Protein AF-0000000079845625 (afdb_homodimer)

Solvent-accessible surface area (backbone atoms only — not comparable to full-atom values): 25061 Å² total; per-residue (Å²): 112,76,66,59,58,59,52,52,63,47,43,61,58,41,51,55,40,49,53,39,47,51,50,40,50,53,52,51,51,51,49,52,54,51,57,70,49,39,64,62,51,47,54,53,37,50,49,50,30,50,49,31,50,48,50,39,52,51,47,53,50,50,47,51,52,47,54,59,64,43,46,76,79,31,69,88,36,67,67,53,45,52,48,52,53,51,44,55,52,47,53,53,51,40,55,55,35,50,54,46,25,33,52,33,21,18,53,39,20,21,51,53,38,48,56,60,50,45,58,56,50,51,54,43,51,51,39,47,53,51,51,50,52,51,36,53,52,50,50,51,52,39,52,52,51,52,51,52,51,55,53,52,54,55,52,51,61,53,51,62,62,53,59,64,54,61,70,65,60,64,73,72,76,77,78,83,73,84,78,84,86,83,83,79,83,80,79,82,84,79,84,84,77,76,85,78,79,80,78,81,79,81,78,79,87,79,74,86,65,88,67,86,73,78,75,76,81,125,113,76,66,58,57,58,52,52,63,46,43,61,56,40,51,55,39,48,52,40,48,51,50,41,50,51,51,52,51,51,50,53,54,51,57,69,48,39,63,62,52,47,55,52,37,50,50,50,29,50,50,32,49,47,51,40,51,51,46,52,50,51,47,52,52,47,52,60,64,44,46,76,78,30,69,89,36,66,70,54,45,52,49,52,52,50,45,55,51,46,53,53,51,41,54,54,34,48,54,47,25,33,52,34,21,18,53,39,19,20,50,52,35,46,55,62,48,45,57,56,49,49,54,44,52,51,42,47,52,51,51,49,52,52,36,53,51,52,50,52,52,38,52,52,50,52,50,52,52,55,53,52,55,54,53,52,59,54,50,58,60,52,58,60,55,60,69,63,57,64,70,70,75,71,79,80,72,86,80,85,87,82,83,77,85,81,78,82,83,79,83,82,76,73,82,77,78,80,77,79,80,81,78,76,85,76,75,85,65,86,67,85,71,78,74,78,82,125

pLDDT: mean 70.33, std 28.91, range [18.73, 98.56]

Secondary structure (DSSP, 8-state):
-HHHHHHHHHHHHHHHHHHHHHHHHHHHHHHHHHHHHHHHHHHHHHHHHHHHHHHHHHHHHHHHHHHHHHGGGGTT-HHHHHHHHHHHHHHHHHHHHHHHHHHHHHHHHHHHHHHHHHHHHHHHHHHHHHHHHHHHHHHHHHHHHHHHHHHHHHHHHHHHHHHHHHTTTSS-----------------------------------------------/-HHHHHHHHHHHHHHHHHHHHHHHHHHHHHHHHHHHHHHHHHHHHHHHHHHHHHHHHHHHHHHHHHHHHHGGGGTT-HHHHHHHHHHHHHHHHHHHHHHHHHHHHHHHHHHHHHHHHHHHHHHHHHHHHHHHHHHHHHHHHHHHHHHHHHHHHHHHHHHHHHHHHHHHTSS-----------------------------------------------

Foldseek 3Di:
DVVVVVVVVVVVLVVVLVVLVVLLVVLVVVVVVCVVCVVVVVVVVVVVVVVVLVVLVVVLVVVVVVLVVCCVVCVPPPVVNVVSVVVNVVSVVVNVVVVVVVVVVVVVVVVVVCVVVVVSVVSVVVSVVSVVVVVVVVVVVVVVVVVVVVVVVVVVVVVVVVVVPPPPPPDPPDPPDPDDDPPPDDPDDDDPDDPPPPPDDPPDDDDPPPPPPPPPDD/DVVVVVVVVVVVLVVVLVVLVVLLVVLVVVVVVCVVCVVVVVVVVVVVVVVVLVVLVVVLVVVVVVLVVCCVVCVPPPVVNVVSVVVNVVSVVVNVVVVVVVVVVVVVVVVVVCVVVVVSVVSVVVSVVSVVVVVVVVVVVVVVVVVVVVVVVVVVVVVVVVVVVVVPPPPPPPPPDPDDDPPPDDPDDDDDDDPPPPPPDPPPDDPPPPPPPPPPPD

Structure (mmCIF, N/CA/C/O backbone):
data_AF-0000000079845625-model_v1
#
loop_
_entity.id
_entity.type
_entity.pdbx_description
1 polymer 'Lymphoid restricted membrane protein'
#
loop_
_atom_site.group_PDB
_atom_site.id
_atom_site.type_symbol
_atom_site.label_atom_id
_atom_site.label_alt_id
_atom_site.label_comp_id
_atom_site.label_asym_id
_atom_site.label_entity_id
_atom_site.label_seq_id
_atom_site.pdbx_PDB_ins_code
_atom_site.Cartn_x
_atom_site.Cartn_y
_atom_site.Cartn_z
_atom_site.occupancy
_atom_site.B_iso_or_equiv
_atom_site.auth_seq_id
_atom_site.auth_comp_id
_atom_site.auth_asym_id
_atom_site.auth_atom_id
_atom_site.pdbx_PDB_model_num
ATOM 1 N N . SER A 1 1 ? -20.859 45.875 17.312 1 26.27 1 SER A N 1
ATOM 2 C CA . SER A 1 1 ? -19.422 46.156 17.266 1 26.27 1 SER A CA 1
ATOM 3 C C . SER A 1 1 ? -18.688 45.156 16.406 1 26.27 1 SER A C 1
ATOM 5 O O . SER A 1 1 ? -19.156 44 16.25 1 26.27 1 SER A O 1
ATOM 7 N N . LEU A 1 2 ? -17.75 45.562 15.516 1 35.16 2 LEU A N 1
ATOM 8 C CA . LEU A 1 2 ? -16.875 44.844 14.602 1 35.16 2 LEU A CA 1
ATOM 9 C C . LEU A 1 2 ? -16.297 43.594 15.266 1 35.16 2 LEU A C 1
ATOM 11 O O . LEU A 1 2 ? -16.078 42.562 14.594 1 35.16 2 LEU A O 1
ATOM 15 N N . ALA A 1 3 ? -16.125 43.688 16.562 1 42.28 3 ALA A N 1
ATOM 16 C CA . ALA A 1 3 ? -15.516 42.562 17.297 1 42.28 3 ALA A CA 1
ATOM 17 C C . ALA A 1 3 ? -16.438 41.344 17.312 1 42.28 3 ALA A C 1
ATOM 19 O O . ALA A 1 3 ? -15.977 40.219 17.234 1 42.28 3 ALA A O 1
ATOM 20 N N . ALA A 1 4 ? -17.719 41.594 17.391 1 44.31 4 ALA A N 1
ATOM 21 C CA . ALA A 1 4 ? -18.656 40.469 17.484 1 44.31 4 ALA A CA 1
ATOM 22 C C . ALA A 1 4 ? -18.703 39.688 16.172 1 44.31 4 ALA A C 1
ATOM 24 O O . ALA A 1 4 ? -18.828 38.469 16.188 1 44.31 4 ALA A O 1
ATOM 25 N N . THR A 1 5 ? -18.656 40.406 15.117 1 42.5 5 THR A N 1
ATOM 26 C CA . THR A 1 5 ? -18.766 39.75 13.82 1 42.5 5 THR A CA 1
ATOM 27 C C . THR A 1 5 ? -17.516 38.906 13.539 1 42.5 5 THR A C 1
ATOM 29 O O . THR A 1 5 ? -17.594 37.875 12.898 1 42.5 5 THR A O 1
ATOM 32 N N . LEU A 1 6 ? -16.375 39.406 13.984 1 40.56 6 LEU A N 1
ATOM 33 C CA . LEU A 1 6 ? -15.141 38.625 13.812 1 40.56 6 LEU A CA 1
ATOM 34 C C . LEU A 1 6 ? -15.172 37.344 14.641 1 40.56 6 LEU A C 1
ATOM 36 O O . LEU A 1 6 ? -14.531 36.344 14.281 1 40.56 6 LEU A O 1
ATOM 40 N N . ASN A 1 7 ? -15.953 37.375 15.742 1 43.5 7 ASN A N 1
ATOM 41 C CA . ASN A 1 7 ? -16.031 36.188 16.578 1 43.5 7 ASN A CA 1
ATOM 42 C C . ASN A 1 7 ? -16.859 35.094 15.93 1 43.5 7 ASN A C 1
ATOM 44 O O . ASN A 1 7 ? -16.562 33.906 16.094 1 43.5 7 ASN A O 1
ATOM 48 N N . LEU A 1 8 ? -17.922 35.531 15.258 1 43.38 8 LEU A N 1
ATOM 49 C CA . LEU A 1 8 ? -18.828 34.531 14.695 1 43.38 8 LEU A CA 1
ATOM 50 C C . LEU A 1 8 ? -18.188 33.781 13.531 1 43.38 8 LEU A C 1
ATOM 52 O O . LEU A 1 8 ? -18.359 32.562 13.391 1 43.38 8 LEU A O 1
ATOM 56 N N . HIS A 1 9 ? -17.656 34.469 12.625 1 43.22 9 HIS A N 1
ATOM 57 C CA . HIS A 1 9 ? -17.047 33.812 11.477 1 43.22 9 HIS A CA 1
ATOM 58 C C . HIS A 1 9 ? -15.945 32.844 11.906 1 43.22 9 HIS A C 1
ATOM 60 O O . HIS A 1 9 ? -15.68 31.859 11.227 1 43.22 9 HIS A O 1
ATOM 66 N N . ASN A 1 10 ? -15.414 33.156 13.031 1 44.25 10 ASN A N 1
ATOM 67 C CA . ASN A 1 10 ? -14.359 32.312 13.555 1 44.25 10 ASN A CA 1
ATOM 68 C C . ASN A 1 10 ? -14.922 30.984 14.078 1 44.25 10 ASN A C 1
ATOM 70 O O . ASN A 1 10 ? -14.234 29.953 14.055 1 44.25 10 ASN A O 1
ATOM 74 N N . SER A 1 11 ? -16.125 31.078 14.438 1 45.88 11 SER A N 1
ATOM 75 C CA . SER A 1 11 ? -16.672 29.875 15.078 1 45.88 11 SER A CA 1
ATOM 76 C C . SER A 1 11 ? -16.891 28.766 14.062 1 45.88 11 SER A C 1
ATOM 78 O O . SER A 1 11 ? -16.656 27.594 14.352 1 45.88 11 SER A O 1
ATOM 80 N N . HIS A 1 12 ? -17.609 29.062 13.008 1 46.12 12 HIS A N 1
ATOM 81 C CA . HIS A 1 12 ? -17.906 28.031 12.031 1 46.12 12 HIS A CA 1
ATOM 82 C C . HIS A 1 12 ? -16.625 27.422 11.461 1 46.12 12 HIS A C 1
ATOM 84 O O . HIS A 1 12 ? -16.562 26.203 11.234 1 46.12 12 HIS A O 1
ATOM 90 N N . SER A 1 13 ? -15.734 28.266 11.219 1 49.06 13 SER A N 1
ATOM 91 C CA . SER A 1 13 ? -14.445 27.797 10.727 1 49.06 13 SER A CA 1
ATOM 92 C C . SER A 1 13 ? -13.711 26.984 11.781 1 49.06 13 SER A C 1
ATOM 94 O O . SER A 1 13 ? -13.039 26 11.461 1 49.06 13 SER A O 1
ATOM 96 N N . LEU A 1 14 ? -14.047 27.297 12.992 1 51.06 14 LEU A N 1
ATOM 97 C CA . LEU A 1 14 ? -13.414 26.578 14.102 1 51.06 14 LEU A CA 1
ATOM 98 C C . LEU A 1 14 ? -14.039 25.203 14.297 1 51.06 14 LEU A C 1
ATOM 100 O O . LEU A 1 14 ? -13.344 24.234 14.609 1 51.06 14 LEU A O 1
ATOM 104 N N . LEU A 1 15 ? -15.391 25.172 14.25 1 50.12 15 LEU A N 1
ATOM 105 C CA . LEU A 1 15 ? -16.062 23.891 14.359 1 50.12 15 LEU A CA 1
ATOM 106 C C . LEU A 1 15 ? -15.602 22.938 13.258 1 50.12 15 LEU A C 1
ATOM 108 O O . LEU A 1 15 ? -15.352 21.75 13.516 1 50.12 15 LEU A O 1
ATOM 112 N N . SER A 1 16 ? -15.555 23.562 12.125 1 58.59 16 SER A N 1
ATOM 113 C CA . SER A 1 16 ? -15.055 22.766 11.008 1 58.59 16 SER A CA 1
ATOM 114 C C . SER A 1 16 ? -13.602 22.359 11.227 1 58.59 16 SER A C 1
ATOM 116 O O . SER A 1 16 ? -13.227 21.203 10.953 1 58.59 16 SER A O 1
ATOM 118 N N . LEU A 1 17 ? -13.055 23.203 11.977 1 62.28 17 LEU A N 1
ATOM 119 C CA . LEU A 1 17 ? -11.648 22.922 12.273 1 62.28 17 LEU A CA 1
ATOM 120 C C . LEU A 1 17 ? -11.531 21.859 13.367 1 62.28 17 LEU A C 1
ATOM 122 O O . LEU A 1 17 ? -10.664 20.984 13.297 1 62.28 17 LEU A O 1
ATOM 126 N N . SER A 1 18 ? -12.461 22.016 14.359 1 66.38 18 SER A N 1
ATOM 127 C CA . SER A 1 18 ? -12.414 21.031 15.438 1 66.38 18 SER A CA 1
ATOM 128 C C . SER A 1 18 ? -12.719 19.625 14.914 1 66.38 18 SER A C 1
ATOM 130 O O . SER A 1 18 ? -12.086 18.656 15.336 1 66.38 18 SER A O 1
ATOM 132 N N . CYS A 1 19 ? -13.641 19.656 14.016 1 67.56 19 CYS A N 1
ATOM 133 C CA . CYS A 1 19 ? -13.969 18.359 13.438 1 67.56 19 CYS A CA 1
ATOM 134 C C . CYS A 1 19 ? -12.805 17.812 12.625 1 67.56 19 CYS A C 1
ATOM 136 O O . CYS A 1 19 ? -12.5 16.609 12.703 1 67.56 19 CYS A O 1
ATOM 138 N N . PHE A 1 20 ? -12.133 18.656 11.953 1 74.88 20 PHE A N 1
ATOM 139 C CA . PHE A 1 20 ? -10.984 18.25 11.148 1 74.88 20 PHE A CA 1
ATOM 140 C C . PHE A 1 20 ? -9.828 17.828 12.047 1 74.88 20 PHE A C 1
ATOM 142 O O . PHE A 1 20 ? -9.133 16.859 11.758 1 74.88 20 PHE A O 1
ATOM 149 N N . GLN A 1 21 ? -9.844 18.562 13.172 1 80.75 21 GLN A N 1
ATOM 150 C CA . GLN A 1 21 ? -8.75 18.234 14.086 1 80.75 21 GLN A CA 1
ATOM 151 C C . GLN A 1 21 ? -8.961 16.875 14.719 1 80.75 21 GLN A C 1
ATOM 153 O O . GLN A 1 21 ? -8.008 16.094 14.859 1 80.75 21 GLN A O 1
ATOM 158 N N . ALA A 1 22 ? -10.172 16.656 15.07 1 83.44 22 ALA A N 1
ATOM 159 C CA . ALA A 1 22 ? -10.469 15.352 15.648 1 83.44 22 ALA A CA 1
ATOM 160 C C . ALA A 1 22 ? -10.227 14.227 14.641 1 83.44 22 ALA A C 1
ATOM 162 O O . ALA A 1 22 ? -9.68 13.18 14.992 1 83.44 22 ALA A O 1
ATOM 163 N N . GLU A 1 23 ? -10.648 14.469 13.508 1 84.69 23 GLU A N 1
ATOM 164 C CA . GLU A 1 23 ? -10.453 13.477 12.453 1 84.69 23 GLU A CA 1
ATOM 165 C C . GLU A 1 23 ? -8.969 13.273 12.172 1 84.69 23 GLU A C 1
ATOM 167 O O . GLU A 1 23 ? -8.523 12.141 11.977 1 84.69 23 GLU A O 1
ATOM 172 N N . PHE A 1 24 ? -8.281 14.367 12.141 1 86.5 24 PHE A N 1
ATOM 173 C CA . PHE A 1 24 ? -6.844 14.25 11.938 1 86.5 24 PHE A CA 1
ATOM 174 C C . PHE A 1 24 ? -6.207 13.406 13.039 1 86.5 24 PHE A C 1
ATOM 176 O O . PHE A 1 24 ? -5.383 12.539 12.766 1 86.5 24 PHE A O 1
ATOM 183 N N . GLN A 1 25 ? -6.582 13.703 14.242 1 88.69 25 GLN A N 1
ATOM 184 C CA . GLN A 1 25 ? -6 12.977 15.367 1 88.69 25 GLN A CA 1
ATOM 185 C C . GLN A 1 25 ? -6.324 11.484 15.289 1 88.69 25 GLN A C 1
ATOM 187 O O . GLN A 1 25 ? -5.469 10.648 15.562 1 88.69 25 GLN A O 1
ATOM 192 N N . ARG A 1 26 ? -7.523 11.211 14.977 1 90 26 ARG A N 1
ATOM 193 C CA . ARG A 1 26 ? -7.922 9.82 14.812 1 90 26 ARG A CA 1
ATOM 194 C C . ARG A 1 26 ? -7.074 9.125 13.758 1 90 26 ARG A C 1
ATOM 196 O O . ARG A 1 26 ? -6.574 8.016 13.977 1 90 26 ARG A O 1
ATOM 203 N N . LEU A 1 27 ? -6.902 9.742 12.609 1 88.38 27 LEU A N 1
ATOM 204 C CA . LEU A 1 27 ? -6.121 9.188 11.508 1 88.38 27 LEU A CA 1
ATOM 205 C C . LEU A 1 27 ? -4.656 9.039 11.906 1 88.38 27 LEU A C 1
ATOM 207 O O . LEU A 1 27 ? -4.035 8.008 11.633 1 88.38 27 LEU A O 1
ATOM 211 N N . ALA A 1 28 ? -4.188 10.055 12.562 1 90.69 28 ALA A N 1
ATOM 212 C CA . ALA A 1 28 ? -2.791 10.039 12.984 1 90.69 28 ALA A CA 1
ATOM 213 C C . ALA A 1 28 ? -2.527 8.891 13.961 1 90.69 28 ALA A C 1
ATOM 215 O O . ALA A 1 28 ? -1.521 8.188 13.836 1 90.69 28 ALA A O 1
ATOM 216 N N . LEU A 1 29 ? -3.418 8.695 14.883 1 91.31 29 LEU A N 1
ATOM 217 C CA . LEU A 1 29 ? -3.291 7.605 15.836 1 91.31 29 LEU A CA 1
ATOM 218 C C . LEU A 1 29 ? -3.377 6.254 15.133 1 91.31 29 LEU A C 1
ATOM 220 O O . LEU A 1 29 ? -2.621 5.332 15.453 1 91.31 29 LEU A O 1
ATOM 224 N N . GLY A 1 30 ? -4.293 6.137 14.266 1 91.62 30 GLY A N 1
ATOM 225 C CA . GLY A 1 30 ? -4.395 4.922 13.477 1 91.62 30 GLY A CA 1
ATOM 226 C C . GLY A 1 30 ? -3.123 4.594 12.711 1 91.62 30 GLY A C 1
ATOM 227 O O . GLY A 1 30 ? -2.67 3.449 12.719 1 91.62 30 GLY A O 1
ATOM 228 N N . PHE A 1 31 ? -2.584 5.551 12.125 1 90.62 31 PHE A N 1
ATOM 229 C CA . PHE A 1 31 ? -1.35 5.359 11.375 1 90.62 31 PHE A CA 1
ATOM 230 C C . PHE A 1 31 ? -0.212 4.941 12.297 1 90.62 31 PHE A C 1
ATOM 232 O O . PHE A 1 31 ? 0.584 4.066 11.953 1 90.62 31 PHE A O 1
ATOM 239 N N . LYS A 1 32 ? -0.123 5.547 13.422 1 89.44 32 LYS A N 1
ATOM 240 C CA . LYS A 1 32 ? 0.934 5.215 14.367 1 89.44 32 LYS A CA 1
ATOM 241 C C . LYS A 1 32 ? 0.805 3.775 14.859 1 89.44 32 LYS A C 1
ATOM 243 O O . LYS A 1 32 ? 1.807 3.07 15 1 89.44 32 LYS A O 1
ATOM 248 N N . CYS A 1 33 ? -0.37 3.414 15.078 1 89.38 33 CYS A N 1
ATOM 249 C CA . CYS A 1 33 ? -0.617 2.039 15.492 1 89.38 33 CYS A CA 1
ATOM 250 C C . CYS A 1 33 ? -0.223 1.056 14.398 1 89.38 33 CYS A C 1
ATOM 252 O O . CYS A 1 33 ? 0.427 0.045 14.672 1 89.38 33 CYS A O 1
ATOM 254 N N . ASP A 1 34 ? -0.579 1.385 13.211 1 91.25 34 ASP A N 1
ATOM 255 C CA . ASP A 1 34 ? -0.241 0.524 12.078 1 91.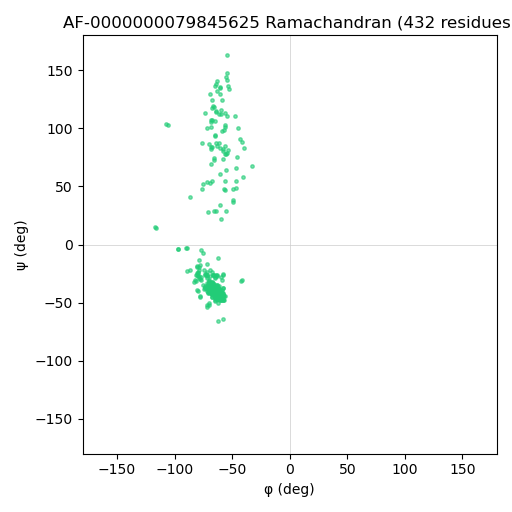25 34 ASP A CA 1
ATOM 256 C C . ASP A 1 34 ? 1.271 0.415 11.906 1 91.25 34 ASP A C 1
ATOM 258 O O . ASP A 1 34 ? 1.793 -0.666 11.617 1 91.25 34 ASP A O 1
ATOM 262 N N . MET A 1 35 ? 1.896 1.501 12.133 1 92.38 35 MET A N 1
ATOM 263 C CA . MET A 1 35 ? 3.348 1.521 11.969 1 92.38 35 MET A CA 1
ATOM 264 C C . MET A 1 35 ? 4.027 0.707 13.062 1 92.38 35 MET A C 1
ATOM 266 O O . MET A 1 35 ? 5.055 0.072 12.828 1 92.38 35 MET A O 1
ATOM 270 N N . PHE A 1 36 ? 3.475 0.683 14.148 1 92.06 36 PHE A N 1
ATOM 271 C CA . PHE A 1 36 ? 4.02 -0.061 15.273 1 92.06 36 PHE A CA 1
ATOM 272 C C . PHE A 1 36 ? 4.035 -1.557 14.984 1 92.06 36 PHE A C 1
ATOM 274 O O . PHE A 1 36 ? 4.992 -2.252 15.336 1 92.06 36 PHE A O 1
ATOM 281 N N . THR A 1 37 ? 3.014 -2.053 14.398 1 95.19 37 THR A N 1
ATOM 282 C CA . THR A 1 37 ? 2.877 -3.48 14.133 1 95.19 37 THR A CA 1
ATOM 283 C C . THR A 1 37 ? 3.475 -3.838 12.773 1 95.19 37 THR A C 1
ATOM 285 O O . THR A 1 37 ? 3.562 -5.016 12.422 1 95.19 37 THR A O 1
ATOM 288 N N . LEU A 1 38 ? 3.947 -2.912 12.016 1 95.94 38 LEU A N 1
ATOM 289 C CA . LEU A 1 38 ? 4.293 -3.064 10.609 1 95.94 38 LEU A CA 1
ATOM 290 C C . LEU A 1 38 ? 5.406 -4.094 10.43 1 95.94 38 LEU A C 1
ATOM 292 O O . LEU A 1 38 ? 5.297 -4.988 9.586 1 95.94 38 LEU A O 1
ATOM 296 N N . GLU A 1 39 ? 6.383 -4.039 11.211 1 94.81 39 GLU A N 1
ATOM 297 C CA . GLU A 1 39 ? 7.535 -4.922 11.062 1 94.81 39 GLU A CA 1
ATOM 298 C C . GLU A 1 39 ? 7.145 -6.383 11.289 1 94.81 39 GLU A C 1
ATOM 300 O O . GLU A 1 39 ? 7.578 -7.266 10.539 1 94.81 39 GLU A O 1
ATOM 305 N N . LYS A 1 40 ? 6.422 -6.59 12.289 1 96.5 40 LYS A N 1
ATOM 306 C CA . LYS A 1 40 ? 5.957 -7.945 12.57 1 96.5 40 LYS A CA 1
ATOM 307 C C . LYS A 1 40 ? 5.078 -8.469 11.445 1 96.5 40 LYS A C 1
ATOM 309 O O . LYS A 1 40 ? 5.238 -9.609 11.008 1 96.5 40 LYS A O 1
ATOM 314 N N . ARG A 1 41 ? 4.133 -7.641 10.953 1 97.12 41 ARG A N 1
ATOM 315 C CA . ARG A 1 41 ? 3.27 -8.031 9.836 1 97.12 41 ARG A CA 1
ATOM 316 C C . ARG A 1 41 ? 4.09 -8.328 8.586 1 97.12 41 ARG A C 1
ATOM 318 O O . ARG A 1 41 ? 3.82 -9.305 7.883 1 97.12 41 ARG A O 1
ATOM 325 N N . LEU A 1 42 ? 5.047 -7.535 8.375 1 97.31 42 LEU A N 1
ATOM 326 C CA . LEU A 1 42 ? 5.898 -7.703 7.203 1 97.31 42 LEU A CA 1
ATOM 327 C C . LEU A 1 42 ? 6.637 -9.039 7.25 1 97.31 42 LEU A C 1
ATOM 329 O O . LEU A 1 42 ? 6.617 -9.797 6.277 1 97.31 42 LEU A O 1
ATOM 333 N N . ARG A 1 43 ? 7.23 -9.398 8.328 1 97.25 43 ARG A N 1
ATOM 334 C CA . ARG A 1 43 ? 7.957 -10.656 8.469 1 97.25 43 ARG A CA 1
ATOM 335 C C . ARG A 1 43 ? 7.027 -11.852 8.312 1 97.25 43 ARG A C 1
ATOM 337 O O . ARG A 1 43 ? 7.363 -12.82 7.629 1 97.25 43 ARG A O 1
ATOM 344 N N . LEU A 1 44 ? 5.902 -11.719 8.938 1 98.06 44 LEU A N 1
ATOM 345 C CA . LEU A 1 44 ? 4.934 -12.805 8.875 1 98.06 44 LEU A CA 1
ATOM 346 C C . LEU A 1 44 ? 4.445 -13.016 7.449 1 98.06 44 LEU A C 1
ATOM 348 O O . LEU A 1 44 ? 4.383 -14.148 6.973 1 98.06 44 LEU A O 1
ATOM 352 N N . GLU A 1 45 ? 4.129 -11.93 6.844 1 97.69 45 GLU A N 1
ATOM 353 C CA . GLU A 1 45 ? 3.584 -12.031 5.492 1 97.69 45 GLU A CA 1
ATOM 354 C C . GLU A 1 45 ? 4.66 -12.453 4.496 1 97.69 45 GLU A C 1
ATOM 356 O O . GLU A 1 45 ? 4.375 -13.172 3.533 1 97.69 45 GLU A O 1
ATOM 361 N N . GLU A 1 46 ? 5.855 -12 4.629 1 97.69 46 GLU A N 1
ATOM 362 C CA . GLU A 1 46 ? 6.969 -12.453 3.799 1 97.69 46 GLU A CA 1
ATOM 363 C C . GLU A 1 46 ? 7.172 -13.961 3.924 1 97.69 46 GLU A C 1
ATOM 365 O O . GLU A 1 46 ? 7.352 -14.656 2.922 1 97.69 46 GLU A O 1
ATOM 370 N N . ARG A 1 47 ? 7.168 -14.422 5.062 1 98.12 47 ARG A N 1
ATOM 371 C CA . ARG A 1 47 ? 7.305 -15.852 5.281 1 98.12 47 ARG A CA 1
ATOM 372 C C . ARG A 1 47 ? 6.145 -16.625 4.652 1 98.12 47 ARG A C 1
ATOM 374 O O . ARG A 1 47 ? 6.344 -17.688 4.059 1 98.12 47 ARG A O 1
ATOM 381 N N . SER A 1 48 ? 4.992 -16.047 4.852 1 98.19 48 SER A N 1
ATOM 382 C CA . SER A 1 48 ? 3.799 -16.688 4.305 1 98.19 48 SER A CA 1
ATOM 383 C C . SER A 1 48 ? 3.871 -16.781 2.785 1 98.19 48 SER A C 1
ATOM 385 O O . SER A 1 48 ? 3.549 -17.812 2.205 1 98.19 48 SER A O 1
ATOM 387 N N . ARG A 1 49 ? 4.234 -15.711 2.209 1 97.56 49 ARG A N 1
ATOM 388 C CA . ARG A 1 49 ? 4.383 -15.703 0.757 1 97.56 49 ARG A CA 1
ATOM 389 C C . ARG A 1 49 ? 5.477 -16.672 0.314 1 97.56 49 ARG A C 1
ATOM 391 O O . ARG A 1 49 ? 5.297 -17.422 -0.644 1 97.56 49 ARG A O 1
ATOM 398 N N . ASP A 1 50 ? 6.586 -16.703 0.958 1 97.62 50 ASP A N 1
ATOM 399 C CA . ASP A 1 50 ? 7.676 -17.625 0.634 1 97.62 50 ASP A CA 1
ATOM 400 C C . ASP A 1 50 ? 7.227 -19.078 0.736 1 97.62 50 ASP A C 1
ATOM 402 O O . ASP A 1 50 ? 7.555 -19.891 -0.123 1 97.62 50 ASP A O 1
ATOM 406 N N . LEU A 1 51 ? 6.488 -19.391 1.778 1 97.94 51 LEU A N 1
ATOM 407 C CA . LEU A 1 51 ? 5.973 -20.734 1.965 1 97.94 51 LEU A CA 1
ATOM 408 C C . LEU A 1 51 ? 5.023 -21.125 0.835 1 97.94 51 LEU A C 1
ATOM 410 O O . LEU A 1 51 ? 5.059 -22.25 0.341 1 97.94 51 LEU A O 1
ATOM 414 N N . ALA A 1 52 ? 4.215 -20.219 0.492 1 97.62 52 ALA A N 1
ATOM 415 C CA . ALA A 1 52 ? 3.299 -20.469 -0.615 1 97.62 52 ALA A CA 1
ATOM 416 C C . ALA A 1 52 ? 4.062 -20.75 -1.907 1 97.62 52 ALA A C 1
ATOM 418 O O . ALA A 1 52 ? 3.732 -21.672 -2.646 1 97.62 52 ALA A O 1
ATOM 419 N N . GLU A 1 53 ? 5.027 -19.938 -2.182 1 96.38 53 GLU A N 1
ATOM 420 C CA . GLU A 1 53 ? 5.848 -20.125 -3.373 1 96.38 53 GLU A CA 1
ATOM 421 C C . GLU A 1 53 ? 6.594 -21.469 -3.32 1 96.38 53 GLU A C 1
ATOM 423 O O . GLU A 1 53 ? 6.703 -22.156 -4.332 1 96.38 53 GLU A O 1
ATOM 428 N N . GLU A 1 54 ? 7.055 -21.781 -2.201 1 96.25 54 GLU A N 1
ATOM 429 C CA . GLU A 1 54 ? 7.758 -23.047 -2.029 1 96.25 54 GLU A CA 1
ATOM 430 C C . GLU A 1 54 ? 6.828 -24.234 -2.268 1 96.25 54 GLU A C 1
ATOM 432 O O . GLU A 1 54 ? 7.23 -25.234 -2.854 1 96.25 54 GLU A O 1
ATOM 437 N N . ASN A 1 55 ? 5.656 -24.141 -1.822 1 95.81 55 ASN A N 1
ATOM 438 C CA . ASN A 1 55 ? 4.672 -25.188 -2.043 1 95.81 55 ASN A CA 1
ATOM 439 C C . ASN A 1 55 ? 4.422 -25.422 -3.531 1 95.81 55 ASN A C 1
ATOM 441 O O . ASN A 1 55 ? 4.324 -26.562 -3.979 1 95.81 55 ASN A O 1
ATOM 445 N N . VAL A 1 56 ? 4.328 -24.359 -4.25 1 95.94 56 VAL A N 1
ATOM 446 C CA . VAL A 1 56 ? 4.125 -24.469 -5.691 1 95.94 56 VAL A CA 1
ATOM 447 C C . VAL A 1 56 ? 5.332 -25.156 -6.332 1 95.94 56 VAL A C 1
ATOM 449 O O . VAL A 1 56 ? 5.176 -26.062 -7.156 1 95.94 56 VAL A O 1
ATOM 452 N N . ARG A 1 57 ? 6.523 -24.812 -5.949 1 94.5 57 ARG A N 1
ATOM 453 C CA . ARG A 1 57 ? 7.746 -25.406 -6.488 1 94.5 57 ARG A CA 1
ATOM 454 C C . ARG A 1 57 ? 7.805 -26.906 -6.191 1 94.5 57 ARG A C 1
ATOM 456 O O . ARG A 1 57 ? 8.195 -27.688 -7.055 1 94.5 57 ARG A O 1
ATOM 463 N N . ARG A 1 58 ? 7.418 -27.234 -5.02 1 95.5 58 ARG A N 1
ATOM 464 C CA . ARG A 1 58 ? 7.398 -28.641 -4.629 1 95.5 58 ARG A CA 1
ATOM 465 C C . ARG A 1 58 ? 6.41 -29.422 -5.48 1 95.5 58 ARG A C 1
ATOM 467 O O . ARG A 1 58 ? 6.719 -30.531 -5.934 1 95.5 58 ARG A O 1
ATOM 474 N N . GLU A 1 59 ? 5.266 -28.797 -5.656 1 95.88 59 GLU A N 1
ATOM 475 C CA . GLU A 1 59 ? 4.254 -29.453 -6.469 1 95.88 59 GLU A CA 1
ATOM 476 C C . GLU A 1 59 ? 4.73 -29.625 -7.91 1 95.88 59 GLU A C 1
ATOM 478 O O . GLU A 1 59 ? 4.539 -30.688 -8.516 1 95.88 59 GLU A O 1
ATOM 483 N N . VAL A 1 60 ? 5.367 -28.672 -8.461 1 95.75 60 VAL A N 1
ATOM 484 C CA . VAL A 1 60 ? 5.883 -28.75 -9.82 1 95.75 60 VAL A CA 1
ATOM 485 C C . VAL A 1 60 ? 6.98 -29.812 -9.891 1 95.75 60 VAL A C 1
ATOM 487 O O . VAL A 1 60 ? 7.012 -30.625 -10.828 1 95.75 60 VAL A O 1
ATOM 490 N N . SER A 1 61 ? 7.852 -29.859 -8.922 1 96.12 61 SER A N 1
ATOM 491 C CA . SER A 1 61 ? 8.906 -30.875 -8.867 1 96.12 61 SER A CA 1
ATOM 492 C C . SER A 1 61 ? 8.328 -32.281 -8.789 1 96.12 61 SER A C 1
ATOM 494 O O . SER A 1 61 ? 8.844 -33.188 -9.422 1 96.12 61 SER A O 1
ATOM 496 N N . SER A 1 62 ? 7.312 -32.375 -8.023 1 97.12 62 SER A N 1
ATOM 497 C CA . SER A 1 62 ? 6.629 -33.656 -7.93 1 97.12 62 SER A CA 1
ATOM 498 C C . SER A 1 62 ? 6.074 -34.094 -9.289 1 97.12 62 SER A C 1
ATOM 500 O O . SER A 1 62 ? 6.199 -35.281 -9.672 1 97.12 62 SER A O 1
ATOM 502 N N . CYS A 1 63 ? 5.457 -33.188 -10 1 97.38 63 CYS A N 1
ATOM 503 C CA . CYS A 1 63 ? 4.949 -33.5 -11.328 1 97.38 63 CYS A CA 1
ATOM 504 C C . CYS A 1 63 ? 6.074 -33.938 -12.258 1 97.38 63 CYS A C 1
ATOM 506 O O . CYS A 1 63 ? 5.922 -34.906 -13.016 1 97.38 63 CYS A O 1
ATOM 508 N N . GLN A 1 64 ? 7.207 -33.25 -12.172 1 96.88 64 GLN A N 1
ATOM 509 C CA . GLN A 1 64 ? 8.359 -33.594 -12.992 1 96.88 64 GLN A CA 1
ATOM 510 C C . GLN A 1 64 ? 8.875 -35 -12.672 1 96.88 64 GLN A C 1
ATOM 512 O O . GLN A 1 64 ? 9.234 -35.75 -13.57 1 96.88 64 GLN A O 1
ATOM 517 N N . GLY A 1 65 ? 8.922 -35.312 -11.414 1 97.38 65 GLY A N 1
ATOM 518 C CA . GLY A 1 65 ? 9.328 -36.656 -11 1 97.38 65 GLY A CA 1
ATOM 519 C C . GLY A 1 65 ? 8.422 -37.75 -11.531 1 97.38 65 GLY A C 1
ATOM 520 O O . GLY A 1 65 ? 8.898 -38.781 -11.953 1 97.38 65 GLY A O 1
ATOM 521 N N . LEU A 1 66 ? 7.137 -37.531 -11.539 1 97.69 66 LEU A N 1
ATOM 522 C CA . LEU A 1 66 ? 6.176 -38.5 -12.062 1 97.69 66 LEU A CA 1
ATOM 523 C C . LEU A 1 66 ? 6.367 -38.688 -13.562 1 97.69 66 LEU A C 1
ATOM 525 O O . LEU A 1 66 ? 6.312 -39.812 -14.062 1 97.69 66 LEU A O 1
ATOM 529 N N . LEU A 1 67 ? 6.562 -37.625 -14.289 1 97 67 LEU A N 1
ATOM 530 C CA . LEU A 1 67 ? 6.793 -37.719 -15.727 1 97 67 LEU A CA 1
ATOM 531 C C . LEU A 1 67 ? 8.062 -38.5 -16.031 1 97 67 LEU A C 1
ATOM 533 O O . LEU A 1 67 ? 8.102 -39.281 -16.984 1 97 67 LEU A O 1
ATOM 537 N N . GLN A 1 68 ? 9.102 -38.281 -15.188 1 96.25 68 GLN A N 1
ATOM 538 C CA . GLN A 1 68 ? 10.344 -39.031 -15.336 1 96.25 68 GLN A CA 1
ATOM 539 C C . GLN A 1 68 ? 10.125 -40.531 -15.109 1 96.25 68 GLN A C 1
ATOM 541 O O . GLN A 1 68 ? 10.742 -41.375 -15.773 1 96.25 68 GLN A O 1
ATOM 546 N N . ALA A 1 69 ? 9.242 -40.844 -14.219 1 95.81 69 ALA A N 1
ATOM 547 C CA . ALA A 1 69 ? 8.914 -42.25 -13.93 1 95.81 69 ALA A CA 1
ATOM 548 C C . ALA A 1 69 ? 8.102 -42.875 -15.062 1 95.81 69 ALA A C 1
ATOM 550 O O . ALA A 1 69 ? 8.109 -44.094 -15.234 1 95.81 69 ALA A O 1
ATOM 551 N N . LEU A 1 70 ? 7.398 -42.031 -15.797 1 94.81 70 LEU A N 1
ATOM 552 C CA . LEU A 1 70 ? 6.539 -42.5 -16.875 1 94.81 70 LEU A CA 1
ATOM 553 C C . LEU A 1 70 ? 7.355 -42.781 -18.141 1 94.81 70 LEU A C 1
ATOM 555 O O . LEU A 1 70 ? 6.965 -43.594 -18.969 1 94.81 70 LEU A O 1
ATOM 559 N N . THR A 1 71 ? 8.5 -42.125 -18.266 1 93.94 71 THR A N 1
ATOM 560 C CA . THR A 1 71 ? 9.297 -42.156 -19.484 1 93.94 71 THR A CA 1
ATOM 561 C C . THR A 1 71 ? 9.727 -43.594 -19.828 1 93.94 71 THR A C 1
ATOM 563 O O . THR A 1 71 ? 9.516 -44.062 -20.938 1 93.94 71 THR A O 1
ATOM 566 N N . PRO A 1 72 ? 10.242 -44.406 -18.891 1 93.44 72 PRO A N 1
ATOM 567 C CA . PRO A 1 72 ? 10.672 -45.75 -19.234 1 93.44 72 PRO A CA 1
ATOM 568 C C . PRO A 1 72 ? 9.5 -46.688 -19.578 1 93.44 72 PRO A C 1
ATOM 570 O O . PRO A 1 72 ? 9.68 -47.656 -20.297 1 93.44 72 PRO A O 1
ATOM 573 N N . LEU A 1 73 ? 8.359 -46.375 -19.141 1 91.19 73 LEU A N 1
ATOM 574 C CA . LEU A 1 73 ? 7.188 -47.219 -19.391 1 91.19 73 LEU A CA 1
ATOM 575 C C . LEU A 1 73 ? 6.645 -46.969 -20.781 1 91.19 73 LEU A C 1
ATOM 577 O O . LEU A 1 73 ? 5.887 -47.812 -21.312 1 91.19 73 LEU A O 1
ATOM 581 N N . CYS A 1 74 ? 7.031 -45.844 -21.344 1 88.56 74 CYS A N 1
ATOM 582 C CA . CYS A 1 74 ? 6.477 -45.469 -22.641 1 88.56 74 CYS A CA 1
ATOM 583 C C . CYS A 1 74 ? 7.566 -45.406 -23.703 1 88.56 74 CYS A C 1
ATOM 585 O O . CYS A 1 74 ? 7.367 -44.812 -24.766 1 88.56 74 CYS A O 1
ATOM 587 N N . GLU A 1 75 ? 8.719 -45.938 -23.469 1 84.5 75 GLU A N 1
ATOM 588 C CA . GLU A 1 75 ? 9.906 -45.75 -24.312 1 84.5 75 GLU A CA 1
ATOM 589 C C . GLU A 1 75 ? 9.648 -46.25 -25.719 1 84.5 75 GLU A C 1
ATOM 591 O O . GLU A 1 75 ? 10.156 -45.688 -26.688 1 84.5 75 GLU A O 1
ATOM 596 N N . ASP A 1 76 ? 8.812 -47.188 -25.922 1 86.06 76 ASP A N 1
ATOM 597 C CA . ASP A 1 76 ? 8.617 -47.812 -27.234 1 86.06 76 ASP A CA 1
ATOM 598 C C . ASP A 1 76 ? 7.418 -47.188 -27.938 1 86.06 76 ASP A C 1
ATOM 600 O O . ASP A 1 76 ? 7.105 -47.531 -29.078 1 86.06 76 ASP A O 1
ATOM 604 N N . ASP A 1 77 ? 6.723 -46.312 -27.312 1 89.94 77 ASP A N 1
ATOM 605 C CA . ASP A 1 77 ? 5.562 -45.625 -27.875 1 89.94 77 ASP A CA 1
ATOM 606 C C . ASP A 1 77 ? 5.887 -44.188 -28.188 1 89.94 77 ASP A C 1
ATOM 608 O O . ASP A 1 77 ? 5.855 -43.312 -27.297 1 89.94 77 ASP A O 1
ATOM 612 N N . ASN A 1 78 ? 6.09 -43.906 -29.469 1 92.25 78 ASN A N 1
ATOM 613 C CA . ASN A 1 78 ? 6.52 -42.562 -29.906 1 92.25 78 ASN A CA 1
ATOM 614 C C . ASN A 1 78 ? 5.477 -41.5 -29.578 1 92.25 78 ASN A C 1
ATOM 616 O O . ASN A 1 78 ? 5.824 -40.375 -29.188 1 92.25 78 ASN A O 1
ATOM 620 N N . GLN A 1 79 ? 4.238 -41.875 -29.719 1 94.5 79 GLN A N 1
ATOM 621 C CA . GLN A 1 79 ? 3.17 -40.938 -29.438 1 94.5 79 GLN A CA 1
ATOM 622 C C . GLN A 1 79 ? 3.146 -40.562 -27.969 1 94.5 79 GLN A C 1
ATOM 624 O O . GLN A 1 79 ? 3.07 -39.375 -27.625 1 94.5 79 GLN A O 1
ATOM 629 N N . SER A 1 80 ? 3.266 -41.531 -27.141 1 94.25 80 SER A N 1
ATOM 630 C CA . SER A 1 80 ? 3.291 -41.281 -25.703 1 94.25 80 SER A CA 1
ATOM 631 C C . SER A 1 80 ? 4.5 -40.438 -25.297 1 94.25 80 SER A C 1
ATOM 633 O O . SER A 1 80 ? 4.387 -39.531 -24.469 1 94.25 80 SER A O 1
ATOM 635 N N . MET A 1 81 ? 5.594 -40.656 -25.906 1 94.5 81 MET A N 1
ATOM 636 C CA . MET A 1 81 ? 6.824 -39.906 -25.594 1 94.5 81 MET A CA 1
ATOM 637 C C . MET A 1 81 ? 6.711 -38.469 -26.016 1 94.5 81 MET A C 1
ATOM 639 O O . MET A 1 81 ? 7.203 -37.562 -25.312 1 94.5 81 MET A O 1
ATOM 643 N N . GLU A 1 82 ? 6.074 -38.219 -27.078 1 96.06 82 GLU A N 1
ATOM 644 C CA . GLU A 1 82 ? 5.863 -36.844 -27.516 1 96.06 82 GLU A CA 1
ATOM 645 C C . GLU A 1 82 ? 4.984 -36.062 -26.547 1 96.06 82 GLU A C 1
ATOM 647 O O . GLU A 1 82 ? 5.258 -34.906 -26.234 1 96.06 82 GLU A O 1
ATOM 652 N N . ILE A 1 83 ? 3.98 -36.719 -26.078 1 97.38 83 ILE A N 1
ATOM 653 C CA . ILE A 1 83 ? 3.072 -36.094 -25.109 1 97.38 83 ILE A CA 1
ATOM 654 C C . ILE A 1 83 ? 3.818 -35.781 -23.812 1 97.38 83 ILE A C 1
ATOM 656 O O . ILE A 1 83 ? 3.658 -34.719 -23.234 1 97.38 83 ILE A O 1
ATOM 660 N N . ILE A 1 84 ? 4.629 -36.719 -23.359 1 96.56 84 ILE A N 1
ATOM 661 C CA . ILE A 1 84 ? 5.383 -36.562 -22.125 1 96.56 84 ILE A CA 1
ATOM 662 C C . ILE A 1 84 ? 6.348 -35.375 -22.266 1 96.56 84 ILE A C 1
ATOM 664 O O . ILE A 1 84 ? 6.492 -34.594 -21.328 1 96.56 84 ILE A O 1
ATOM 668 N N . GLN A 1 85 ? 6.957 -35.25 -23.391 1 96.25 85 GLN A N 1
ATOM 669 C CA . GLN A 1 85 ? 7.867 -34.125 -23.641 1 96.25 85 GLN A CA 1
ATOM 670 C C . GLN A 1 85 ? 7.125 -32.812 -23.625 1 96.25 85 GLN A C 1
ATOM 672 O O . GLN A 1 85 ? 7.625 -31.812 -23.078 1 96.25 85 GLN A O 1
ATOM 677 N N . ARG A 1 86 ? 6 -32.75 -24.188 1 97.31 86 ARG A N 1
ATOM 678 C CA . ARG A 1 86 ? 5.184 -31.547 -24.188 1 97.31 86 ARG A CA 1
ATOM 679 C C . ARG A 1 86 ? 4.746 -31.188 -22.766 1 97.31 86 ARG A C 1
ATOM 681 O O . ARG A 1 86 ? 4.723 -30.016 -22.406 1 97.31 86 ARG A O 1
ATOM 688 N N . LEU A 1 87 ? 4.414 -32.219 -22.016 1 97.81 87 LEU A N 1
ATOM 689 C CA . LEU A 1 87 ? 4.043 -32 -20.62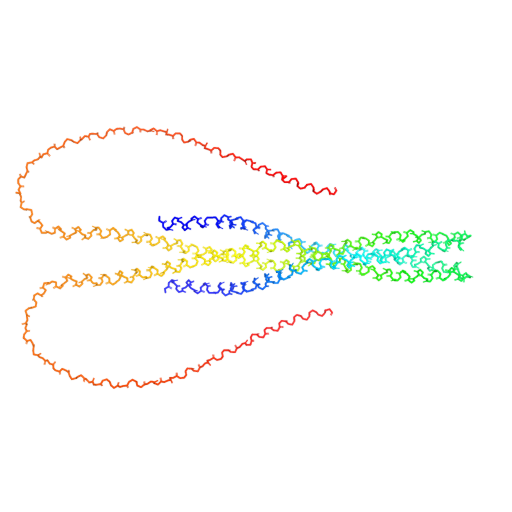5 1 97.81 87 LEU A CA 1
ATOM 690 C C . LEU A 1 87 ? 5.195 -31.375 -19.844 1 97.81 87 LEU A C 1
ATOM 692 O O . LEU A 1 87 ? 4.988 -30.469 -19.031 1 97.81 87 LEU A O 1
ATOM 696 N N . GLN A 1 88 ? 6.344 -31.891 -20.094 1 96.38 88 GLN A N 1
ATOM 697 C CA . GLN A 1 88 ? 7.527 -31.344 -19.438 1 96.38 88 GLN A CA 1
ATOM 698 C C . GLN A 1 88 ? 7.719 -29.875 -19.781 1 96.38 88 GLN A C 1
ATOM 700 O O . GLN A 1 88 ? 8 -29.047 -18.891 1 96.38 88 GLN A O 1
ATOM 705 N N . LYS A 1 89 ? 7.535 -29.562 -20.984 1 96.94 89 LYS A N 1
ATOM 706 C CA . LYS A 1 89 ? 7.652 -28.172 -21.422 1 96.94 89 LYS A CA 1
ATOM 707 C C . LYS A 1 89 ? 6.582 -27.297 -20.781 1 96.94 89 LYS A C 1
ATOM 709 O O . LYS A 1 89 ? 6.867 -26.188 -20.328 1 96.94 89 LYS A O 1
ATOM 714 N N . ASN A 1 90 ? 5.391 -27.797 -20.734 1 96.69 90 ASN A N 1
ATOM 715 C CA . ASN A 1 90 ? 4.289 -27.062 -20.125 1 96.69 90 ASN A CA 1
ATOM 716 C C . ASN A 1 90 ? 4.555 -26.781 -18.656 1 96.69 90 ASN A C 1
ATOM 718 O O . ASN A 1 90 ? 4.207 -25.703 -18.156 1 96.69 90 ASN A O 1
ATOM 722 N N . LEU A 1 91 ? 5.121 -27.703 -17.969 1 96.12 91 LEU A N 1
ATOM 723 C CA . LEU A 1 91 ? 5.434 -27.516 -16.562 1 96.12 91 LEU A CA 1
ATOM 724 C C . LEU A 1 91 ? 6.473 -26.406 -16.375 1 96.12 91 LEU A C 1
ATOM 726 O O . LEU A 1 91 ? 6.387 -25.625 -15.43 1 96.12 91 LEU A O 1
ATOM 730 N N . ASP A 1 92 ? 7.402 -26.297 -17.281 1 94.81 92 ASP A N 1
ATOM 731 C CA . ASP A 1 92 ? 8.383 -25.219 -17.234 1 94.81 92 ASP A CA 1
ATOM 732 C C . ASP A 1 92 ? 7.719 -23.859 -17.453 1 94.81 92 ASP A C 1
ATOM 734 O O . ASP A 1 92 ? 8.016 -22.906 -16.75 1 94.81 92 ASP A O 1
ATOM 738 N N . ILE A 1 93 ? 6.844 -23.797 -18.359 1 96.25 93 ILE A N 1
ATOM 739 C CA . ILE A 1 93 ? 6.117 -22.562 -18.641 1 96.25 93 ILE A CA 1
ATOM 740 C C . ILE A 1 93 ? 5.25 -22.172 -17.453 1 96.25 93 ILE A C 1
ATOM 742 O O . ILE A 1 93 ? 5.129 -20.984 -17.125 1 96.25 93 ILE A O 1
ATOM 746 N N . LEU A 1 94 ? 4.758 -23.188 -16.859 1 94.19 94 LEU A N 1
ATOM 747 C CA . LEU A 1 94 ? 3.893 -22.969 -15.703 1 94.19 94 LEU A CA 1
ATOM 748 C C . LEU A 1 94 ? 4.66 -22.297 -14.57 1 94.19 94 LEU A C 1
ATOM 750 O O . LEU A 1 94 ? 4.141 -21.406 -13.898 1 94.19 94 LEU A O 1
ATOM 754 N N . THR A 1 95 ? 5.895 -22.719 -14.367 1 93.19 95 THR A N 1
ATOM 755 C CA . THR A 1 95 ? 6.734 -22.125 -13.336 1 93.19 95 THR A CA 1
ATOM 756 C C . THR A 1 95 ? 6.965 -20.641 -13.625 1 93.19 95 THR A C 1
ATOM 758 O O . THR A 1 95 ? 6.848 -19.797 -12.727 1 93.19 95 THR A O 1
ATOM 761 N N . GLN A 1 96 ? 7.227 -20.312 -14.812 1 95.12 96 GLN A N 1
ATOM 762 C CA . GLN A 1 96 ? 7.441 -18.922 -15.203 1 95.12 96 GLN A CA 1
ATOM 763 C C . GLN A 1 96 ? 6.16 -18.109 -15.062 1 95.12 96 GLN A C 1
ATOM 765 O O . GLN A 1 96 ? 6.191 -16.969 -14.602 1 95.12 96 GLN A O 1
ATOM 770 N N . SER A 1 97 ? 5.121 -18.672 -15.477 1 95.81 97 SER A N 1
ATOM 771 C CA . SER A 1 97 ? 3.832 -18 -15.398 1 95.81 97 SER A CA 1
ATOM 772 C C . SER A 1 97 ? 3.434 -17.719 -13.953 1 95.81 97 SER A C 1
ATOM 774 O O . SER A 1 97 ? 2.867 -16.672 -13.648 1 95.81 97 SER A O 1
ATOM 776 N N . MET A 1 98 ? 3.771 -18.641 -13.086 1 95.06 98 MET A N 1
ATOM 777 C CA . MET A 1 98 ? 3.459 -18.469 -11.672 1 95.06 98 MET A CA 1
ATOM 778 C C . MET A 1 98 ? 4.266 -17.312 -11.086 1 95.06 98 MET A C 1
ATOM 780 O O . MET A 1 98 ? 3.756 -16.547 -10.266 1 95.06 98 MET A O 1
ATOM 784 N N . THR A 1 99 ? 5.484 -17.156 -11.461 1 95.81 99 THR A N 1
ATOM 785 C CA . THR A 1 99 ? 6.312 -16.047 -11.008 1 95.81 99 THR A CA 1
ATOM 786 C C . THR A 1 99 ? 5.723 -14.711 -11.477 1 95.81 99 THR A C 1
ATOM 788 O O . THR A 1 99 ? 5.746 -13.727 -10.734 1 95.81 99 THR A O 1
ATOM 791 N N . ARG A 1 100 ? 5.188 -14.758 -12.617 1 97.25 100 ARG A N 1
ATOM 792 C CA . ARG A 1 100 ? 4.551 -13.555 -13.141 1 97.25 100 ARG A CA 1
ATOM 793 C C . ARG A 1 100 ? 3.307 -13.195 -12.336 1 97.25 100 ARG A C 1
ATOM 795 O O . ARG A 1 100 ? 3.072 -12.031 -12.023 1 97.25 100 ARG A O 1
ATOM 802 N N . VAL A 1 101 ? 2.51 -14.211 -11.992 1 97.38 101 VAL A N 1
ATOM 803 C CA . VAL A 1 101 ? 1.324 -13.977 -11.18 1 97.38 101 VAL A CA 1
ATOM 804 C C . VAL A 1 101 ? 1.735 -13.375 -9.836 1 97.38 101 VAL A C 1
ATOM 806 O O . VAL A 1 101 ? 1.119 -12.422 -9.359 1 97.38 101 VAL A O 1
ATOM 809 N N . SER A 1 102 ? 2.787 -13.938 -9.242 1 97.69 102 SER A N 1
ATOM 810 C CA . SER A 1 102 ? 3.273 -13.43 -7.961 1 97.69 102 SER A CA 1
ATOM 811 C C . SER A 1 102 ? 3.674 -11.961 -8.062 1 97.69 102 SER A C 1
ATOM 813 O O . SER A 1 102 ? 3.256 -11.141 -7.242 1 97.69 102 SER A O 1
ATOM 815 N N . SER A 1 103 ? 4.355 -11.617 -9.039 1 97.81 103 SER A N 1
ATOM 816 C CA . SER A 1 103 ? 4.848 -10.258 -9.227 1 97.81 103 SER A CA 1
ATOM 817 C C . SER A 1 103 ? 3.703 -9.289 -9.484 1 97.81 103 SER A C 1
ATOM 819 O O . SER A 1 103 ? 3.633 -8.227 -8.867 1 97.81 103 SER A O 1
ATOM 821 N N . ARG A 1 104 ? 2.824 -9.695 -10.328 1 98.19 104 ARG A N 1
ATOM 822 C CA . ARG A 1 104 ? 1.71 -8.812 -10.672 1 98.19 104 ARG A CA 1
ATOM 823 C C . ARG A 1 104 ? 0.753 -8.664 -9.492 1 98.19 104 ARG A C 1
ATOM 825 O O . ARG A 1 104 ? 0.174 -7.594 -9.289 1 98.19 104 ARG A O 1
ATOM 832 N N . SER A 1 105 ? 0.563 -9.695 -8.727 1 98.56 105 SER A N 1
ATOM 833 C CA . SER A 1 105 ? -0.277 -9.625 -7.535 1 98.56 105 SER A CA 1
ATOM 834 C C . SER A 1 105 ? 0.326 -8.695 -6.488 1 98.56 105 SER A C 1
ATOM 836 O O . SER A 1 105 ? -0.394 -7.934 -5.84 1 98.56 105 SER A O 1
ATOM 838 N N . GLU A 1 106 ? 1.608 -8.797 -6.363 1 98.25 106 GLU A N 1
ATOM 839 C CA . GLU A 1 106 ? 2.289 -7.902 -5.438 1 98.25 106 GLU A CA 1
ATOM 840 C C . GLU A 1 106 ? 2.086 -6.441 -5.836 1 98.25 106 GLU A C 1
ATOM 842 O O . GLU A 1 106 ? 1.795 -5.594 -4.984 1 98.25 106 GLU A O 1
ATOM 847 N N . MET A 1 107 ? 2.186 -6.16 -7.066 1 98.19 107 MET A N 1
ATOM 848 C CA . MET A 1 107 ? 2.012 -4.801 -7.574 1 98.19 107 MET A CA 1
ATOM 849 C C . MET A 1 107 ? 0.579 -4.32 -7.367 1 98.19 107 MET A C 1
ATOM 851 O O . MET A 1 107 ? 0.354 -3.18 -6.965 1 98.19 107 MET A O 1
ATOM 855 N N . LEU A 1 108 ? -0.315 -5.172 -7.625 1 98.5 108 LEU A N 1
ATOM 856 C CA . LEU A 1 108 ? -1.717 -4.809 -7.441 1 98.5 108 LEU A CA 1
ATOM 857 C C . LEU A 1 108 ? -2.018 -4.535 -5.973 1 98.5 108 LEU A C 1
ATOM 859 O O . LEU A 1 108 ? -2.73 -3.582 -5.648 1 98.5 108 LEU A O 1
ATOM 863 N N . GLY A 1 109 ? -1.461 -5.383 -5.113 1 98.31 109 GLY A N 1
ATOM 864 C CA . GLY A 1 109 ? -1.623 -5.148 -3.689 1 98.31 109 GLY A CA 1
ATOM 865 C C . GLY A 1 109 ? -1.102 -3.793 -3.246 1 98.31 109 GLY A C 1
ATOM 866 O O . GLY A 1 109 ? -1.739 -3.109 -2.441 1 98.31 109 GLY A O 1
ATOM 867 N N . ALA A 1 110 ? 0.012 -3.465 -3.764 1 97.88 110 ALA A N 1
ATOM 868 C CA . ALA A 1 110 ? 0.604 -2.17 -3.441 1 97.88 110 ALA A CA 1
ATOM 869 C C . ALA A 1 110 ? -0.311 -1.026 -3.869 1 97.88 110 ALA A C 1
ATOM 871 O O . ALA A 1 110 ? -0.524 -0.076 -3.113 1 97.88 110 ALA A O 1
ATOM 872 N N . ILE A 1 111 ? -0.878 -1.051 -4.996 1 97.19 111 ILE A N 1
ATOM 873 C CA . ILE A 1 111 ? -1.719 0.013 -5.535 1 97.19 111 ILE A CA 1
ATOM 874 C C . ILE A 1 111 ? -3.018 0.098 -4.738 1 97.19 111 ILE A C 1
ATOM 876 O O . ILE A 1 111 ? -3.523 1.192 -4.477 1 97.19 111 ILE A O 1
ATOM 880 N N . HIS A 1 112 ? -3.543 -1.057 -4.383 1 96.25 112 HIS A N 1
ATOM 881 C CA . HIS A 1 112 ? -4.73 -1.064 -3.537 1 96.25 112 HIS A CA 1
ATOM 882 C C . HIS A 1 112 ? -4.477 -0.334 -2.223 1 96.25 112 HIS A C 1
ATOM 884 O O . HIS A 1 112 ? -5.309 0.457 -1.775 1 96.25 112 HIS A O 1
ATOM 890 N N . GLN A 1 113 ? -3.322 -0.599 -1.635 1 95.69 113 GLN A N 1
ATOM 891 C CA . GLN A 1 113 ? -2.99 0.042 -0.367 1 95.69 113 GLN A CA 1
ATOM 892 C C . GLN A 1 113 ? -2.766 1.54 -0.55 1 95.69 113 GLN A C 1
ATOM 894 O O . GLN A 1 113 ? -3.117 2.338 0.322 1 95.69 113 GLN A O 1
ATOM 899 N N . GLU A 1 114 ? -2.225 1.89 -1.634 1 93.62 114 GLU A N 1
ATOM 900 C CA . GLU A 1 114 ? -2.055 3.303 -1.959 1 93.62 114 GLU A CA 1
ATOM 901 C C . GLU A 1 114 ? -3.4 4.02 -2.025 1 93.62 114 GLU A C 1
ATOM 903 O O . GLU A 1 114 ? -3.539 5.141 -1.527 1 93.62 114 GLU A O 1
ATOM 908 N N . SER A 1 115 ? -4.285 3.379 -2.668 1 92.12 115 SER A N 1
ATOM 909 C CA . SER A 1 115 ? -5.629 3.941 -2.768 1 92.12 115 SER A CA 1
ATOM 910 C C . SER A 1 115 ? -6.262 4.109 -1.39 1 92.12 115 SER A C 1
ATOM 912 O O . SER A 1 115 ? -6.844 5.156 -1.092 1 92.12 115 SER A O 1
ATOM 914 N N . ARG A 1 116 ? -6.133 3.174 -0.59 1 90.5 116 ARG A N 1
ATOM 915 C CA . ARG A 1 116 ? -6.711 3.178 0.749 1 90.5 116 ARG A CA 1
ATOM 916 C C . ARG A 1 116 ? -6.117 4.297 1.599 1 90.5 116 ARG A C 1
ATOM 918 O O . ARG A 1 116 ? -6.855 5.078 2.207 1 90.5 116 ARG A O 1
ATOM 925 N N . ILE A 1 117 ? -4.848 4.43 1.581 1 89.19 117 ILE A N 1
ATOM 926 C CA . ILE A 1 117 ? -4.148 5.398 2.42 1 89.19 117 ILE A CA 1
ATOM 927 C C . ILE A 1 117 ? -4.273 6.793 1.811 1 89.19 117 ILE A C 1
ATOM 929 O O . ILE A 1 117 ? -4.301 7.789 2.533 1 89.19 117 ILE A O 1
ATOM 933 N N . GLY A 1 118 ? -4.387 6.781 0.474 1 87.88 118 GLY A N 1
ATOM 934 C CA . GLY A 1 118 ? -4.484 8.055 -0.222 1 87.88 118 GLY A CA 1
ATOM 935 C C . GLY A 1 118 ? -5.66 8.898 0.235 1 87.88 118 GLY A C 1
ATOM 936 O O . GLY A 1 118 ? -5.531 10.109 0.412 1 87.88 118 GLY A O 1
ATOM 937 N N . LYS A 1 119 ? -6.738 8.32 0.513 1 83.06 119 LYS A N 1
ATOM 938 C CA . LYS A 1 119 ? -7.922 9.023 0.99 1 83.06 119 LYS A CA 1
ATOM 939 C C . LYS A 1 119 ? -7.68 9.641 2.363 1 83.06 119 LYS A C 1
ATOM 941 O O . LYS A 1 119 ? -8.086 10.781 2.617 1 83.06 119 LYS A O 1
ATOM 946 N N . ALA A 1 120 ? -7.094 8.93 3.178 1 86.69 120 ALA A N 1
ATOM 947 C CA . ALA A 1 120 ? -6.773 9.422 4.516 1 86.69 120 ALA A CA 1
ATOM 948 C C . ALA A 1 120 ? -5.77 10.57 4.457 1 86.69 120 ALA A C 1
ATOM 950 O O . ALA A 1 120 ? -5.922 11.57 5.152 1 86.69 120 ALA A O 1
ATOM 951 N N . VAL A 1 121 ? -4.801 10.438 3.609 1 89.06 121 VAL A N 1
ATOM 952 C CA . VAL A 1 121 ? -3.752 11.445 3.48 1 89.06 121 VAL A CA 1
ATOM 953 C C . VAL A 1 121 ? -4.34 12.734 2.908 1 89.06 121 VAL A C 1
ATOM 955 O O . VAL A 1 121 ? -3.951 13.836 3.311 1 89.06 121 VAL A O 1
ATOM 958 N N . GLU A 1 122 ? -5.301 12.594 2.094 1 87.06 122 GLU A N 1
ATOM 959 C CA . GLU A 1 122 ? -5.98 13.758 1.544 1 87.06 122 GLU A CA 1
ATOM 960 C C . GLU A 1 122 ? -6.668 14.562 2.643 1 87.06 122 GLU A C 1
ATOM 962 O O . GLU A 1 122 ? -6.594 15.797 2.656 1 87.06 122 GLU A O 1
ATOM 967 N N . VAL A 1 123 ? -7.281 13.93 3.533 1 84.81 123 VAL A N 1
ATOM 968 C CA . VAL A 1 123 ? -7.926 14.57 4.676 1 84.81 123 VAL A CA 1
ATOM 969 C C . VAL A 1 123 ? -6.875 15.266 5.535 1 84.81 123 VAL A C 1
ATOM 971 O O . VAL A 1 123 ? -7.09 16.391 6.004 1 84.81 123 VAL A O 1
ATOM 974 N N . MET A 1 124 ? -5.77 14.648 5.664 1 86.44 124 MET A N 1
ATOM 975 C CA . MET A 1 124 ? -4.688 15.219 6.465 1 86.44 124 MET A CA 1
ATOM 976 C C . MET A 1 124 ? -4.133 16.484 5.812 1 86.44 124 MET A C 1
ATOM 978 O O . MET A 1 124 ? -3.871 17.469 6.496 1 86.44 124 MET A O 1
ATOM 982 N N . ILE A 1 125 ? -4 16.406 4.562 1 88.81 125 ILE A N 1
ATOM 983 C CA . ILE A 1 125 ? -3.5 17.562 3.82 1 88.81 125 ILE A CA 1
ATOM 984 C C . ILE A 1 125 ? -4.473 18.734 3.963 1 88.81 125 ILE A C 1
ATOM 986 O O . ILE A 1 125 ? -4.059 19.859 4.207 1 88.81 125 ILE A O 1
ATOM 990 N N . GLN A 1 126 ? -5.699 18.469 3.9 1 87.44 126 GLN A N 1
ATOM 991 C CA . GLN A 1 126 ? -6.723 19.5 4.07 1 87.44 126 GLN A CA 1
ATOM 992 C C . GLN A 1 126 ? -6.668 20.109 5.465 1 87.44 126 GLN A C 1
ATOM 994 O O . GLN A 1 126 ? -6.832 21.312 5.625 1 87.44 126 GLN A O 1
ATOM 999 N N . HIS A 1 127 ? -6.484 19.281 6.348 1 86.25 127 HIS A N 1
ATOM 1000 C CA . HIS A 1 127 ? -6.359 19.766 7.723 1 86.25 127 HIS A CA 1
ATOM 1001 C C . HIS A 1 127 ? -5.168 20.703 7.871 1 86.25 127 HIS A C 1
ATOM 1003 O O . HIS A 1 127 ? -5.27 21.734 8.523 1 86.25 127 HIS A O 1
ATOM 1009 N N . VAL A 1 128 ? -4.09 20.328 7.324 1 87.31 128 VAL A N 1
ATOM 1010 C CA . VAL A 1 128 ? -2.889 21.141 7.391 1 87.31 128 VAL A CA 1
ATOM 1011 C C . VAL A 1 128 ? -3.158 22.5 6.742 1 87.31 128 VAL A C 1
ATOM 1013 O O . VAL A 1 128 ? -2.781 23.547 7.285 1 87.31 128 VAL A O 1
ATOM 1016 N N . GLU A 1 129 ? -3.812 22.453 5.695 1 85.62 129 GLU A N 1
ATOM 1017 C CA . GLU A 1 129 ? -4.125 23.703 5 1 85.62 129 GLU A CA 1
ATOM 1018 C C . GLU A 1 129 ? -5.043 24.578 5.84 1 85.62 129 GLU A C 1
ATOM 1020 O O . GLU A 1 129 ? -4.863 25.797 5.883 1 85.62 129 GLU A O 1
ATOM 1025 N N . ASN A 1 130 ? -5.898 24 6.492 1 86.19 130 ASN A N 1
ATOM 1026 C CA . ASN A 1 130 ? -6.789 24.734 7.383 1 86.19 130 ASN A CA 1
ATOM 1027 C C . ASN A 1 130 ? -6.031 25.328 8.57 1 86.19 130 ASN A C 1
ATOM 1029 O O . ASN A 1 130 ? -6.266 26.484 8.953 1 86.19 130 ASN A O 1
ATOM 1033 N N . LEU A 1 131 ? -5.223 24.578 9.055 1 84.75 131 LEU A N 1
ATOM 1034 C CA . LEU A 1 131 ? -4.402 25.047 10.172 1 84.75 131 LEU A CA 1
ATOM 1035 C C . LEU A 1 131 ? -3.5 26.188 9.742 1 84.75 131 LEU A C 1
ATOM 1037 O O . LEU A 1 131 ? -3.322 27.156 10.484 1 84.75 131 LEU A O 1
ATOM 1041 N N . ARG A 1 132 ? -3.006 26.078 8.641 1 85.38 132 ARG A N 1
ATOM 1042 C CA . ARG A 1 132 ? -2.162 27.141 8.109 1 85.38 132 ARG A CA 1
ATOM 1043 C C . ARG A 1 132 ? -2.957 28.422 7.918 1 85.38 132 ARG A C 1
ATOM 1045 O O . ARG A 1 132 ? -2.469 29.516 8.227 1 85.38 132 ARG A O 1
ATOM 1052 N N . ARG A 1 133 ? -4.125 28.375 7.449 1 87.62 133 ARG A N 1
ATOM 1053 C CA . ARG A 1 133 ? -4.988 29.531 7.262 1 87.62 133 ARG A CA 1
ATOM 1054 C C . ARG A 1 133 ? -5.305 30.203 8.594 1 87.62 133 ARG A C 1
ATOM 1056 O O . ARG A 1 133 ? -5.227 31.422 8.711 1 87.62 133 ARG A O 1
ATOM 1063 N N . MET A 1 134 ? -5.566 29.406 9.5 1 82.25 134 MET A N 1
ATOM 1064 C CA . MET A 1 134 ? -5.871 29.922 10.828 1 82.25 134 MET A CA 1
ATOM 1065 C C . MET A 1 134 ? -4.656 30.625 11.43 1 82.25 134 MET A C 1
ATOM 1067 O O . MET A 1 134 ? -4.777 31.703 12.016 1 82.25 134 MET A O 1
ATOM 1071 N N . TYR A 1 135 ? -3.594 30 11.289 1 84.19 135 TYR A N 1
ATOM 1072 C CA . TYR A 1 135 ? -2.357 30.578 11.797 1 84.19 135 TYR A CA 1
ATOM 1073 C C . TYR A 1 135 ? -2.078 31.922 11.141 1 84.19 135 TYR A C 1
ATOM 1075 O O . TYR A 1 135 ? -1.76 32.906 11.82 1 84.19 135 TYR A O 1
ATOM 1083 N N . THR A 1 136 ? -2.184 31.938 9.891 1 87.25 136 THR A N 1
ATOM 1084 C CA . THR A 1 136 ? -1.897 33.156 9.148 1 87.25 136 THR A CA 1
ATOM 1085 C C . THR A 1 136 ? -2.852 34.281 9.555 1 87.25 136 THR A C 1
ATOM 1087 O O . THR A 1 136 ? -2.441 35.438 9.695 1 87.25 136 THR A O 1
ATOM 1090 N N . LYS A 1 137 ? -4.055 33.969 9.781 1 87.06 137 LYS A N 1
ATOM 1091 C CA . LYS A 1 137 ? -5.055 34.938 10.203 1 87.06 137 LYS A CA 1
ATOM 1092 C C . LYS A 1 137 ? -4.715 35.5 11.578 1 87.06 137 LYS A C 1
ATOM 1094 O O . LYS A 1 137 ? -4.707 36.719 11.766 1 87.06 137 LYS A O 1
ATOM 1099 N N . GLU A 1 138 ? -4.426 34.719 12.43 1 84.25 138 GLU A N 1
ATOM 1100 C CA . GLU A 1 138 ? -4.109 35.156 13.789 1 84.25 138 GLU A CA 1
ATOM 1101 C C . GLU A 1 138 ? -2.787 35.906 13.828 1 84.25 138 GLU A C 1
ATOM 1103 O O . GLU A 1 138 ? -2.645 36.875 14.578 1 84.25 138 GLU A O 1
ATOM 1108 N N . HIS A 1 139 ? -1.938 35.438 13.016 1 86.38 139 HIS A N 1
ATOM 1109 C CA . HIS A 1 139 ? -0.655 36.125 12.945 1 86.38 139 HIS A CA 1
ATOM 1110 C C . HIS A 1 139 ? -0.82 37.562 12.414 1 86.38 139 HIS A C 1
ATOM 1112 O O . HIS A 1 139 ? -0.205 38.5 12.922 1 86.38 139 HIS A O 1
ATOM 1118 N N . ALA A 1 140 ? -1.651 37.688 11.508 1 90.19 140 ALA A N 1
ATOM 1119 C CA . ALA A 1 140 ? -1.932 39 10.945 1 90.19 140 ALA A CA 1
ATOM 1120 C C . ALA A 1 140 ? -2.602 39.906 11.984 1 90.19 140 ALA A C 1
ATOM 1122 O O . ALA A 1 140 ? -2.26 41.094 12.102 1 90.19 140 ALA A O 1
ATOM 1123 N N . GLU A 1 141 ? -3.479 39.312 12.664 1 88.19 141 GLU A N 1
ATOM 1124 C CA . GLU A 1 141 ? -4.168 40.062 13.711 1 88.19 141 GLU A CA 1
ATOM 1125 C C . GLU A 1 141 ? -3.199 40.469 14.82 1 88.19 141 GLU A C 1
ATOM 1127 O O . GLU A 1 141 ? -3.283 41.594 15.336 1 88.19 141 GLU A O 1
ATOM 1132 N N . LEU A 1 142 ? -2.324 39.594 15.109 1 87.12 142 LEU A N 1
ATOM 1133 C CA . LEU A 1 142 ? -1.312 39.875 16.125 1 87.12 142 LEU A CA 1
ATOM 1134 C C . LEU A 1 142 ? -0.396 41 15.695 1 87.12 142 LEU A C 1
ATOM 1136 O O . LEU A 1 142 ? -0.09 41.906 16.484 1 87.12 142 LEU A O 1
ATOM 1140 N N . LEU A 1 143 ? -0.048 40.969 14.469 1 88.44 143 LEU A N 1
ATOM 1141 C CA . LEU A 1 143 ? 0.833 42 13.953 1 88.44 143 LEU A CA 1
ATOM 1142 C C . LEU A 1 143 ? 0.123 43.375 13.938 1 88.44 143 LEU A C 1
ATOM 1144 O O . LEU A 1 143 ? 0.726 44.375 14.258 1 88.44 143 LEU A O 1
ATOM 1148 N N . GLU A 1 144 ? -1.111 43.406 13.664 1 88.44 144 GLU A N 1
ATOM 1149 C CA . GLU A 1 144 ? -1.912 44.625 13.656 1 88.44 144 GLU A CA 1
ATOM 1150 C C . GLU A 1 144 ? -2.068 45.188 15.062 1 88.44 144 GLU A C 1
ATOM 1152 O O . GLU A 1 144 ? -1.982 46.406 15.266 1 88.44 144 GLU A O 1
ATOM 1157 N N . LEU A 1 145 ? -2.238 44.344 16 1 85.44 145 LEU A N 1
ATOM 1158 C CA . LEU A 1 145 ? -2.41 44.75 17.391 1 85.44 145 LEU A CA 1
ATOM 1159 C C . LEU A 1 145 ? -1.102 45.312 17.953 1 85.44 145 LEU A C 1
ATOM 1161 O O . LEU A 1 145 ? -1.105 46.281 18.703 1 85.44 145 LEU A O 1
ATOM 1165 N N . ARG A 1 146 ? -0.064 44.688 17.547 1 85.81 146 ARG A N 1
ATOM 1166 C CA . ARG A 1 146 ? 1.244 45.156 17.984 1 85.81 146 ARG A CA 1
ATOM 1167 C C . ARG A 1 146 ? 1.531 46.562 17.422 1 85.81 146 ARG A C 1
ATOM 1169 O O . ARG A 1 146 ? 2.07 47.406 18.141 1 85.81 146 ARG A O 1
ATOM 1176 N N . GLU A 1 147 ? 1.133 46.781 16.234 1 87.31 147 GLU A N 1
ATOM 1177 C CA . GLU A 1 147 ? 1.314 48.062 15.609 1 87.31 147 GLU A CA 1
ATOM 1178 C C . GLU A 1 147 ? 0.457 49.156 16.281 1 87.31 147 GLU A C 1
ATOM 1180 O O . GLU A 1 147 ? 0.906 50.281 16.484 1 87.31 147 GLU A O 1
ATOM 1185 N N . THR A 1 148 ? -0.725 48.812 16.625 1 83.06 148 THR A N 1
ATOM 1186 C CA . THR A 1 148 ? -1.631 49.75 17.297 1 83.06 148 THR A CA 1
ATOM 1187 C C . THR A 1 148 ? -1.101 50.125 18.672 1 83.06 148 THR A C 1
ATOM 1189 O O . THR A 1 148 ? -1.177 51.281 19.078 1 83.06 148 THR A O 1
ATOM 1192 N N . LEU A 1 149 ? -0.515 49.188 19.297 1 81.12 149 LEU A N 1
ATOM 1193 C CA . LEU A 1 149 ? 0.047 49.438 20.625 1 81.12 149 LEU A CA 1
ATOM 1194 C C . LEU A 1 149 ? 1.274 50.344 20.547 1 81.12 149 LEU A C 1
ATOM 1196 O O . LEU A 1 149 ? 1.467 51.219 21.391 1 81.12 149 LEU A O 1
ATOM 1200 N N . MET A 1 150 ? 2.031 50.094 19.531 1 82.25 150 MET A N 1
ATOM 1201 C CA . MET A 1 150 ? 3.229 50.906 19.328 1 82.25 150 MET A CA 1
ATOM 1202 C C . MET A 1 150 ? 2.857 52.344 19.016 1 82.25 150 MET A C 1
ATOM 1204 O O . MET A 1 150 ? 3.506 53.281 19.484 1 82.25 150 MET A O 1
ATOM 1208 N N . GLN A 1 151 ? 1.796 52.594 18.328 1 80.12 151 GLN A N 1
ATOM 1209 C CA . GLN A 1 151 ? 1.334 53.906 17.969 1 80.12 151 GLN A CA 1
ATOM 1210 C C . GLN A 1 151 ? 0.732 54.625 19.172 1 80.12 151 GLN A C 1
ATOM 1212 O O . GLN A 1 151 ? 0.914 55.844 19.328 1 80.12 151 GLN A O 1
ATOM 1217 N N . ASN A 1 152 ? 0.061 53.969 20.062 1 74 152 ASN A N 1
ATOM 1218 C CA . ASN A 1 152 ? -0.525 54.562 21.25 1 74 152 ASN A CA 1
ATOM 1219 C C . ASN A 1 152 ? 0.548 54.969 22.25 1 74 152 ASN A C 1
ATOM 1221 O O . ASN A 1 152 ? 0.415 56 22.906 1 74 152 ASN A O 1
ATOM 1225 N N . GLU A 1 153 ? 1.582 54.25 22.391 1 70.25 153 GLU A N 1
ATOM 1226 C CA . GLU A 1 153 ? 2.676 54.594 23.297 1 70.25 153 GLU A CA 1
ATOM 1227 C C . GLU A 1 153 ? 3.418 55.844 22.797 1 70.25 153 GLU A C 1
ATOM 1229 O O . GLU A 1 153 ? 3.855 56.656 23.609 1 70.25 153 GLU A O 1
ATOM 1234 N N . ARG A 1 154 ? 3.52 56.062 21.547 1 73.12 154 ARG A N 1
ATOM 1235 C CA . ARG A 1 154 ? 4.168 57.25 20.984 1 73.12 154 ARG A CA 1
ATOM 1236 C C . ARG A 1 154 ? 3.326 58.5 21.219 1 73.12 154 ARG A C 1
ATOM 1238 O O . ARG A 1 154 ? 3.863 59.562 21.5 1 73.12 154 ARG A O 1
ATOM 1245 N N . SER A 1 155 ? 2.072 58.375 21.203 1 66.19 155 SER A N 1
ATOM 1246 C CA . SER A 1 155 ? 1.169 59.5 21.391 1 66.19 155 SER A CA 1
ATOM 1247 C C . SER A 1 155 ? 1.118 59.938 22.859 1 66.19 155 SER A C 1
ATOM 1249 O O . SER A 1 155 ? 0.988 61.125 23.156 1 66.19 155 SER A O 1
ATOM 1251 N N . PHE A 1 156 ? 1.143 59.031 23.781 1 60.41 156 PHE A N 1
ATOM 1252 C CA . PHE A 1 156 ? 1.152 59.406 25.203 1 60.41 156 PHE A CA 1
ATOM 1253 C C . PHE A 1 156 ? 2.488 60 25.594 1 60.41 156 PHE A C 1
ATOM 1255 O O . PHE A 1 156 ? 2.539 60.875 26.469 1 60.41 156 PHE A O 1
ATOM 1262 N N . GLY A 1 157 ? 3.492 59.469 25.109 1 57.81 157 GLY A N 1
ATOM 1263 C CA . GLY A 1 157 ? 4.773 60.094 25.406 1 57.81 157 GLY A CA 1
ATOM 1264 C C . GLY A 1 157 ? 4.883 61.5 24.859 1 57.81 157 GLY A C 1
ATOM 1265 O O . GLY A 1 157 ? 5.543 62.375 25.469 1 57.81 157 GLY A O 1
ATOM 1266 N N . SER A 1 158 ? 4.215 61.844 23.828 1 60.62 158 SER A N 1
ATOM 1267 C CA . SER A 1 158 ? 4.254 63.188 23.266 1 60.62 158 SER A CA 1
ATOM 1268 C C . SER A 1 158 ? 3.293 64.125 24 1 60.62 158 SER A C 1
ATOM 1270 O O . SER A 1 158 ? 3.574 65.312 24.156 1 60.62 158 SER A O 1
ATOM 1272 N N . HIS A 1 159 ? 2.164 63.688 24.516 1 54.88 159 HIS A N 1
ATOM 1273 C CA . HIS A 1 159 ? 1.234 64.562 25.25 1 54.88 159 HIS A CA 1
ATOM 1274 C C . HIS A 1 159 ? 1.721 64.75 26.672 1 54.88 159 HIS A C 1
ATOM 1276 O O . HIS A 1 159 ? 1.395 65.812 27.281 1 54.88 159 HIS A O 1
ATOM 1282 N N . SER A 1 160 ? 2.4 63.969 27.266 1 54.62 160 SER A N 1
ATOM 1283 C CA . SER A 1 160 ? 2.961 64.25 28.578 1 54.62 160 SER A CA 1
ATOM 1284 C C . SER A 1 160 ? 4.047 65.312 28.5 1 54.62 160 SER A C 1
ATOM 1286 O O . SER A 1 160 ? 4.293 66.062 29.453 1 54.62 160 SER A O 1
ATOM 1288 N N . GLU A 1 161 ? 4.699 65.438 27.422 1 52.31 161 GLU A N 1
ATOM 1289 C CA . GLU A 1 161 ? 5.668 66.5 27.312 1 52.31 161 GLU A CA 1
ATOM 1290 C C . GLU A 1 161 ? 4.98 67.875 26.984 1 52.31 161 GLU A C 1
ATOM 1292 O O . GLU A 1 161 ? 5.453 68.938 27.375 1 52.31 161 GLU A O 1
ATOM 1297 N N . ARG A 1 162 ? 3.85 67.875 26.516 1 51.88 162 ARG A N 1
ATOM 1298 C CA . ARG A 1 162 ? 3.182 69.125 26.188 1 51.88 162 ARG A CA 1
ATOM 1299 C C . ARG A 1 162 ? 2.387 69.688 27.375 1 51.88 162 ARG A C 1
ATOM 1301 O O . ARG A 1 162 ? 2.133 70.875 27.484 1 51.88 162 ARG A O 1
ATOM 1308 N N . GLY A 1 163 ? 2.045 68.875 28.25 1 44.78 163 GLY A N 1
ATOM 1309 C CA . GLY A 1 163 ? 1.274 69.438 29.375 1 44.78 163 GLY A CA 1
ATOM 1310 C C . GLY A 1 163 ? 2.123 70.188 30.375 1 44.78 163 GLY A C 1
ATOM 1311 O O . GLY A 1 163 ? 1.595 70.812 31.297 1 44.78 163 GLY A O 1
ATOM 1312 N N . TRP A 1 164 ? 3.295 69.812 30.531 1 47.16 164 TRP A N 1
ATOM 1313 C CA . TRP A 1 164 ? 4.078 70.562 31.484 1 47.16 164 TRP A CA 1
ATOM 1314 C C . TRP A 1 164 ? 4.418 71.938 30.906 1 47.16 164 TRP A C 1
ATOM 1316 O O . TRP A 1 164 ? 4.941 72.812 31.625 1 47.16 164 TRP A O 1
ATOM 1326 N N . LYS A 1 165 ? 4.289 72.125 29.672 1 45.25 165 LYS A N 1
ATOM 1327 C CA . LYS A 1 165 ? 4.719 73.438 29.234 1 45.25 165 LYS A CA 1
ATOM 1328 C C . LYS A 1 165 ? 3.646 74.5 29.516 1 45.25 165 LYS A C 1
ATOM 1330 O O . LYS A 1 165 ? 3.955 75.688 29.672 1 45.25 165 LYS A O 1
ATOM 1335 N N . CYS A 1 166 ? 2.41 74.125 29.562 1 41.28 166 CYS A N 1
ATOM 1336 C CA . CYS A 1 166 ? 1.505 75.25 29.609 1 41.28 166 CYS A CA 1
ATOM 1337 C C . CYS A 1 166 ? 1.347 75.812 31.031 1 41.28 166 CYS A C 1
ATOM 1339 O O . CYS A 1 166 ? 0.83 76.875 31.234 1 41.28 166 CYS A O 1
ATOM 1341 N N . CYS A 1 167 ? 1.462 75 32.062 1 40.22 167 CYS A N 1
ATOM 1342 C CA . CYS A 1 167 ? 1.178 75.688 33.312 1 40.22 167 CYS A CA 1
ATOM 1343 C C . CYS A 1 167 ? 2.279 76.688 33.656 1 40.22 167 CYS A C 1
ATOM 1345 O O . CYS A 1 167 ? 2.164 77.438 34.625 1 40.22 167 CYS A O 1
ATOM 1347 N N . THR A 1 168 ? 3.443 76.375 33.25 1 38.88 168 THR A N 1
ATOM 1348 C CA . THR A 1 168 ? 4.426 77.312 33.812 1 38.88 168 THR A CA 1
ATOM 1349 C C . THR A 1 168 ? 4.301 78.688 33.156 1 38.88 168 THR A C 1
ATOM 1351 O O . THR A 1 168 ? 4.992 79.625 33.531 1 38.88 168 THR A O 1
ATOM 1354 N N . GLN A 1 169 ? 3.73 78.688 31.922 1 40.47 169 GLN A N 1
ATOM 1355 C CA . GLN A 1 169 ? 3.977 80.062 31.375 1 40.47 169 GLN A CA 1
ATOM 1356 C C . GLN A 1 169 ? 3.033 81.062 32 1 40.47 169 GLN A C 1
ATOM 1358 O O . GLN A 1 169 ? 3.002 82.25 31.562 1 40.47 169 GLN A O 1
ATOM 1363 N N . ARG A 1 170 ? 2.059 80.625 32.844 1 38.75 170 ARG A N 1
ATOM 1364 C CA . ARG A 1 170 ? 1.286 81.875 33.031 1 38.75 170 ARG A CA 1
ATOM 1365 C C . ARG A 1 170 ? 2.129 82.938 33.688 1 38.75 170 ARG A C 1
ATOM 1367 O O . ARG A 1 170 ? 2.037 84.125 33.344 1 38.75 170 ARG A O 1
ATOM 1374 N N . HIS A 1 171 ? 2.59 82.812 35 1 37.31 171 HIS A N 1
ATOM 1375 C CA . HIS A 1 171 ? 2.67 84 35.812 1 37.31 171 HIS A CA 1
ATOM 1376 C C . HIS A 1 171 ? 3.91 84.812 35.469 1 37.31 171 HIS A C 1
ATOM 1378 O O . HIS A 1 171 ? 4.262 85.75 36.188 1 37.31 171 HIS A O 1
ATOM 1384 N N . ILE A 1 172 ? 4.938 84.312 34.719 1 37.34 172 ILE A N 1
ATOM 1385 C CA . ILE A 1 172 ? 6.082 85.25 34.812 1 37.34 172 ILE A CA 1
ATOM 1386 C C . ILE A 1 172 ? 5.746 86.562 34.156 1 37.34 172 ILE A C 1
ATOM 1388 O O . ILE A 1 172 ? 5.52 86.625 32.938 1 37.34 172 ILE A O 1
ATOM 1392 N N . LEU A 1 173 ? 4.879 87.438 34.75 1 35.03 173 LEU A N 1
ATOM 1393 C CA . LEU A 1 173 ? 4.902 88.875 34.438 1 35.03 173 LEU A CA 1
ATOM 1394 C C . LEU A 1 173 ? 6.336 89.375 34.344 1 35.03 173 LEU A C 1
ATOM 1396 O O . LEU A 1 173 ? 7.141 89.188 35.25 1 35.03 173 LEU A O 1
ATOM 1400 N N . SER A 1 174 ? 6.996 89.312 33.156 1 34 174 SER A N 1
ATOM 1401 C CA . SER A 1 174 ? 8.227 89.938 32.656 1 34 174 SER A CA 1
ATOM 1402 C C . SER A 1 174 ? 8.336 91.375 33.125 1 34 174 SER A C 1
ATOM 1404 O O . SER A 1 174 ? 7.484 92.188 32.812 1 34 174 SER A O 1
ATOM 1406 N N . VAL A 1 175 ? 8.805 91.688 34.312 1 35.91 175 VAL A N 1
ATOM 1407 C CA . VAL A 1 175 ? 9.516 92.938 34.562 1 35.91 175 VAL A CA 1
ATOM 1408 C C . VAL A 1 175 ? 10.578 93.188 33.5 1 35.91 175 VAL A C 1
ATOM 1410 O O . VAL A 1 175 ? 11.32 92.25 33.156 1 35.91 175 VAL A O 1
ATOM 1413 N N . GLU A 1 176 ? 10.523 94.188 32.531 1 34.06 176 GLU A N 1
ATOM 1414 C CA . GLU A 1 176 ? 11.234 94.75 31.375 1 34.06 176 GLU A CA 1
ATOM 1415 C C . GLU A 1 176 ? 12.711 95 31.688 1 34.06 176 GLU A C 1
ATOM 1417 O O . GLU A 1 176 ? 13.094 96 32.25 1 34.06 176 GLU A O 1
ATOM 1422 N N . SER A 1 177 ? 13.477 94.188 32.438 1 33.12 177 SER A N 1
ATOM 1423 C CA . SER A 1 177 ? 14.805 94.812 32.531 1 33.12 177 SER A CA 1
ATOM 1424 C C . SER A 1 177 ? 15.445 94.875 31.156 1 33.12 177 SER A C 1
ATOM 1426 O O . SER A 1 177 ? 15.109 94.125 30.25 1 33.12 177 SER A O 1
ATOM 1428 N N . SER A 1 178 ? 16.156 96.062 30.75 1 33.75 178 SER A N 1
ATOM 1429 C CA . SER A 1 178 ? 16.906 96.688 29.641 1 33.75 178 SER A CA 1
ATOM 1430 C C . SER A 1 178 ? 18.062 95.812 29.203 1 33.75 178 SER A C 1
ATOM 1432 O O . SER A 1 178 ? 19.188 95.938 29.688 1 33.75 178 SER A O 1
ATOM 1434 N N . ALA A 1 179 ? 18.062 94.438 29.312 1 34.34 179 ALA A N 1
ATOM 1435 C CA . ALA A 1 179 ? 19.391 93.875 29.094 1 34.34 179 ALA A CA 1
ATOM 1436 C C . ALA A 1 179 ? 19.859 94.125 27.656 1 34.34 179 ALA A C 1
ATOM 1438 O O . ALA A 1 179 ? 19.047 94.188 26.734 1 34.34 179 ALA A O 1
ATOM 1439 N N . ARG A 1 180 ? 21.203 94.562 27.438 1 34.81 180 ARG A N 1
ATOM 1440 C CA . ARG A 1 180 ? 22.172 94.812 26.359 1 34.81 180 ARG A CA 1
ATOM 1441 C C . ARG A 1 180 ? 22.328 93.625 25.453 1 34.81 180 ARG A C 1
ATOM 1443 O O . ARG A 1 180 ? 22.172 92.5 25.891 1 34.81 180 ARG A O 1
ATOM 1450 N N . ARG A 1 181 ? 22.344 93.625 23.984 1 31.48 181 ARG A N 1
ATOM 1451 C CA . ARG A 1 181 ? 22.281 93 22.688 1 31.48 181 ARG A CA 1
ATOM 1452 C C . ARG A 1 181 ? 23.5 92.125 22.453 1 31.48 181 ARG A C 1
ATOM 1454 O O . ARG A 1 181 ? 24.594 92.625 22.172 1 31.48 181 ARG A O 1
ATOM 1461 N N . VAL A 1 182 ? 23.953 91.062 23.328 1 33.28 182 VAL A N 1
ATOM 1462 C CA . VAL A 1 182 ? 25.234 90.5 22.984 1 33.28 182 VAL A CA 1
ATOM 1463 C C . VAL A 1 182 ? 25.125 89.75 21.656 1 33.28 182 VAL A C 1
ATOM 1465 O O . VAL A 1 182 ? 24.188 88.938 21.453 1 33.28 182 VAL A O 1
ATOM 1468 N N . SER A 1 183 ? 25.844 90.125 20.516 1 27.52 183 SER A N 1
ATOM 1469 C CA . SER A 1 183 ? 26.016 89.875 19.094 1 27.52 183 SER A CA 1
ATOM 1470 C C . SER A 1 183 ? 26.719 88.5 18.859 1 27.52 183 SER A C 1
ATOM 1472 O O . SER A 1 183 ? 27.922 88.375 19.078 1 27.52 183 SER A O 1
ATOM 1474 N N . ILE A 1 184 ? 26.297 87.312 19.359 1 28.59 184 ILE A N 1
ATOM 1475 C CA . ILE A 1 184 ? 27.156 86.188 19.172 1 28.59 184 ILE A CA 1
ATOM 1476 C C . ILE A 1 184 ? 27.188 85.812 17.688 1 28.59 184 ILE A C 1
ATOM 1478 O O . ILE A 1 184 ? 26.141 85.75 17.031 1 28.59 184 ILE A O 1
ATOM 1482 N N . ALA A 1 185 ? 28.406 85.625 17 1 31.73 185 ALA A N 1
ATOM 1483 C CA . ALA A 1 185 ? 28.969 85.438 15.672 1 31.73 185 ALA A CA 1
ATOM 1484 C C . ALA A 1 185 ? 28.656 84.062 15.141 1 31.73 185 ALA A C 1
ATOM 1486 O O . ALA A 1 185 ? 28.906 83.062 15.828 1 31.73 185 ALA A O 1
ATOM 1487 N N . ALA A 1 186 ? 27.656 83.812 14.258 1 29.12 186 ALA A N 1
ATOM 1488 C CA . ALA A 1 186 ? 27.047 82.688 13.547 1 29.12 186 ALA A CA 1
ATOM 1489 C C . ALA A 1 186 ? 28.078 82 12.633 1 29.12 186 ALA A C 1
ATOM 1491 O O . ALA A 1 186 ? 28.625 82.688 11.727 1 29.12 186 ALA A O 1
ATOM 1492 N N . ILE A 1 187 ? 28.938 81.062 13.141 1 29.02 187 ILE A N 1
ATOM 1493 C CA . ILE A 1 187 ? 29.953 80.438 12.328 1 29.02 187 ILE A CA 1
ATOM 1494 C C . ILE A 1 187 ? 29.297 79.688 11.18 1 29.02 187 ILE A C 1
ATOM 1496 O O . ILE A 1 187 ? 28.281 79 11.375 1 29.02 187 ILE A O 1
ATOM 1500 N N . PRO A 1 188 ? 29.719 79.875 9.898 1 27.23 188 PRO A N 1
ATOM 1501 C CA . PRO A 1 188 ? 29.203 79.5 8.594 1 27.23 188 PRO A CA 1
ATOM 1502 C C . PRO A 1 188 ? 29.406 78 8.344 1 27.23 188 PRO A C 1
ATOM 1504 O O . PRO A 1 188 ? 30.375 77.375 8.836 1 27.23 188 PRO A O 1
ATOM 1507 N N . ARG A 1 189 ? 28.359 77.188 8.258 1 28.19 189 ARG A N 1
ATOM 1508 C CA . ARG A 1 189 ? 28.156 75.75 7.977 1 28.19 189 ARG A CA 1
ATOM 1509 C C . ARG A 1 189 ? 28.781 75.375 6.637 1 28.19 189 ARG A C 1
ATOM 1511 O O . ARG A 1 189 ? 28.359 75.875 5.59 1 28.19 189 ARG A O 1
ATOM 1518 N N . SER A 1 190 ? 30.141 75.062 6.637 1 25.62 190 SER A N 1
ATOM 1519 C CA . SER A 1 190 ? 30.828 74.625 5.426 1 25.62 190 SER A CA 1
ATOM 1520 C C . SER A 1 190 ? 30.141 73.438 4.785 1 25.62 190 SER A C 1
ATOM 1522 O O . SER A 1 190 ? 29.391 72.75 5.449 1 25.62 190 SER A O 1
ATOM 1524 N N . GLY A 1 191 ? 30.438 73.125 3.479 1 23.38 191 GLY A N 1
ATOM 1525 C CA . GLY A 1 191 ? 30.109 72.5 2.232 1 23.38 191 GLY A CA 1
ATOM 1526 C C . GLY A 1 191 ? 30.297 71 2.303 1 23.38 191 GLY A C 1
ATOM 1527 O O . GLY A 1 191 ? 31.406 70.5 2.559 1 23.38 191 GLY A O 1
ATOM 1528 N N . ALA A 1 192 ? 29.297 70.188 2.736 1 26.89 192 ALA A N 1
ATOM 1529 C CA . ALA A 1 192 ? 29.156 68.75 2.846 1 26.89 192 ALA A CA 1
ATOM 1530 C C . ALA A 1 192 ? 29.438 68.062 1.51 1 26.89 192 ALA A C 1
ATOM 1532 O O . ALA A 1 192 ? 28.688 68.25 0.541 1 26.89 192 ALA A O 1
ATOM 1533 N N . GLY A 1 193 ? 30.734 67.875 1.09 1 21.86 193 GLY A N 1
ATOM 1534 C CA . GLY A 1 193 ? 31.078 67.125 -0.118 1 21.86 193 GLY A CA 1
ATOM 1535 C C . GLY A 1 193 ? 30.531 65.75 -0.143 1 21.86 193 GLY A C 1
ATOM 1536 O O . GLY A 1 193 ? 30.156 65.188 0.897 1 21.86 193 GLY A O 1
ATOM 1537 N N . ASN A 1 194 ? 30.078 65.125 -1.326 1 23.98 194 ASN A N 1
ATOM 1538 C CA . ASN A 1 194 ? 29.344 64.062 -2 1 23.98 194 ASN A CA 1
ATOM 1539 C C . ASN A 1 194 ? 30.062 62.719 -1.88 1 23.98 194 ASN A C 1
ATOM 1541 O O . ASN A 1 194 ? 29.672 61.75 -2.537 1 23.98 194 ASN A O 1
ATOM 1545 N N . MET A 1 195 ? 30.875 62.344 -0.888 1 23.56 195 MET A N 1
ATOM 1546 C CA . MET A 1 195 ? 31.688 61.219 -1.317 1 23.56 195 MET A CA 1
ATOM 1547 C C . MET A 1 195 ? 30.828 60 -1.562 1 23.56 195 MET A C 1
ATOM 1549 O O . MET A 1 195 ? 29.875 59.719 -0.812 1 23.56 195 MET A O 1
ATOM 1553 N N . HIS A 1 196 ? 30.766 59.438 -2.781 1 24.45 196 HIS A N 1
ATOM 1554 C CA . HIS A 1 196 ? 30.203 58.312 -3.543 1 24.45 196 HIS A CA 1
ATOM 1555 C C . HIS A 1 196 ? 30.672 56.969 -2.994 1 24.45 196 HIS A C 1
ATOM 1557 O O . HIS A 1 196 ? 31.859 56.656 -3.09 1 24.45 196 HIS A O 1
ATOM 1563 N N . PHE A 1 197 ? 30.422 56.562 -1.75 1 20.88 197 PHE A N 1
ATOM 1564 C CA . PHE A 1 197 ? 30.984 55.281 -1.35 1 20.88 197 PHE A CA 1
ATOM 1565 C C . PHE A 1 197 ? 30.375 54.125 -2.166 1 20.88 197 PHE A C 1
ATOM 1567 O O . PHE A 1 197 ? 29.156 54.062 -2.33 1 20.88 197 PHE A O 1
ATOM 1574 N N . ASP A 1 198 ? 31.094 53.531 -3.102 1 23.14 198 ASP A N 1
ATOM 1575 C CA . ASP A 1 198 ? 30.969 52.375 -3.982 1 23.14 198 ASP A CA 1
ATOM 1576 C C . ASP A 1 198 ? 30.766 51.094 -3.178 1 23.14 198 ASP A C 1
ATOM 1578 O O . ASP A 1 198 ? 31.578 50.75 -2.328 1 23.14 198 ASP A O 1
ATOM 1582 N N . MET A 1 199 ? 29.578 50.812 -2.73 1 20.89 199 MET A N 1
ATOM 1583 C CA . MET A 1 199 ? 29.203 49.625 -1.979 1 20.89 199 MET A CA 1
ATOM 1584 C C . MET A 1 199 ? 29.562 48.344 -2.748 1 20.89 199 MET A C 1
ATOM 1586 O O . MET A 1 199 ? 29.203 48.219 -3.918 1 20.89 199 MET A O 1
ATOM 1590 N N . VAL A 1 200 ? 30.641 47.656 -2.373 1 21.77 200 VAL A N 1
ATOM 1591 C CA . VAL A 1 200 ? 31.188 46.406 -2.848 1 21.77 200 VAL A CA 1
ATOM 1592 C C . VAL A 1 200 ? 30.141 45.312 -2.746 1 21.77 200 VAL A C 1
ATOM 1594 O O 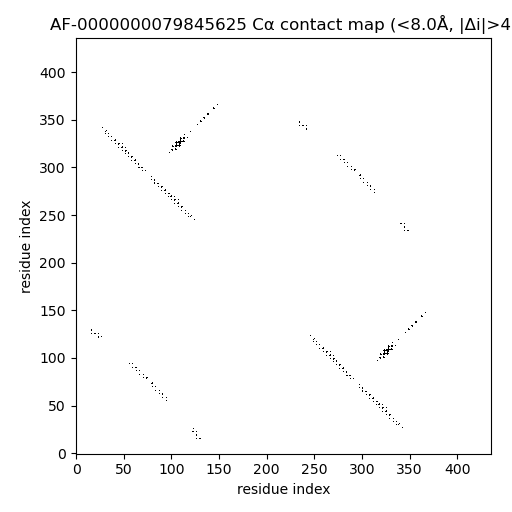. VAL A 1 200 ? 29.438 45.188 -1.732 1 21.77 200 VAL A O 1
ATOM 1597 N N . ARG A 1 201 ? 29.625 44.75 -3.91 1 23.95 201 ARG A N 1
ATOM 1598 C CA . ARG A 1 201 ? 28.734 43.688 -4.328 1 23.95 201 ARG A CA 1
ATOM 1599 C C . ARG A 1 201 ? 29.188 42.344 -3.77 1 23.95 201 ARG A C 1
ATOM 1601 O O . ARG A 1 201 ? 30.281 41.875 -4.094 1 23.95 201 ARG A O 1
ATOM 1608 N N . VAL A 1 202 ? 28.969 42 -2.541 1 21.28 202 VAL A N 1
ATOM 1609 C CA . VAL A 1 202 ? 29.359 40.719 -1.997 1 21.28 202 VAL A CA 1
ATOM 1610 C C . VAL A 1 202 ? 28.688 39.594 -2.783 1 21.28 202 VAL A C 1
ATOM 1612 O O . VAL A 1 202 ? 27.469 39.625 -2.961 1 21.28 202 VAL A O 1
ATOM 1615 N N . THR A 1 203 ? 29.391 38.969 -3.766 1 21.2 203 THR A N 1
ATOM 1616 C CA . THR A 1 203 ? 29.156 37.781 -4.586 1 21.2 203 THR A CA 1
ATOM 1617 C C . THR A 1 203 ? 28.969 36.562 -3.707 1 21.2 203 THR A C 1
ATOM 1619 O O . THR A 1 203 ? 29.828 36.219 -2.904 1 21.2 203 THR A O 1
ATOM 1622 N N . LEU A 1 204 ? 27.828 36.312 -3.176 1 21.02 204 LEU A N 1
ATOM 1623 C CA . LEU A 1 204 ? 27.594 35.094 -2.406 1 21.02 204 LEU A CA 1
ATOM 1624 C C . LEU A 1 204 ? 27.844 33.844 -3.264 1 21.02 204 LEU A C 1
ATOM 1626 O O . LEU A 1 204 ? 27.422 33.781 -4.422 1 21.02 204 LEU A O 1
ATOM 1630 N N . PRO A 1 205 ? 28.891 33.031 -2.982 1 20.83 205 PRO A N 1
ATOM 1631 C CA . PRO A 1 205 ? 29.25 31.797 -3.691 1 20.83 205 PRO A CA 1
ATOM 1632 C C . PRO A 1 205 ? 28.156 30.734 -3.65 1 20.83 205 PRO A C 1
ATOM 1634 O O . PRO A 1 205 ? 27.312 30.766 -2.752 1 20.83 205 PRO A O 1
ATOM 1637 N N . SER A 1 206 ? 27.797 29.984 -4.84 1 22.06 206 SER A N 1
ATOM 1638 C CA . SER A 1 206 ? 26.906 29.016 -5.469 1 22.06 206 SER A CA 1
ATOM 1639 C C . SER A 1 206 ? 27 27.656 -4.77 1 22.06 206 SER A C 1
ATOM 1641 O O . SER A 1 206 ? 25.984 26.984 -4.59 1 22.06 206 SER A O 1
ATOM 1643 N N . HIS A 1 207 ? 28.109 26.922 -4.457 1 20.8 207 HIS A N 1
ATOM 1644 C CA . HIS A 1 207 ? 28.297 25.562 -4.961 1 20.8 207 HIS A CA 1
ATOM 1645 C C . HIS A 1 207 ? 27.625 24.547 -4.051 1 20.8 207 HIS A C 1
ATOM 1647 O O . HIS A 1 207 ? 27.938 23.344 -4.109 1 20.8 207 HIS A O 1
ATOM 1653 N N . CYS A 1 208 ? 26.5 24.547 -3.432 1 21.02 208 CYS A N 1
ATOM 1654 C CA . CYS A 1 208 ? 26.344 23.391 -2.568 1 21.02 208 CYS A CA 1
ATOM 1655 C C . CYS A 1 208 ? 26.203 22.109 -3.393 1 21.02 208 CYS A C 1
ATOM 1657 O O . CYS A 1 208 ? 25.25 21.953 -4.148 1 21.02 208 CYS A O 1
ATOM 1659 N N . ASN A 1 209 ? 27.25 21.344 -3.924 1 20.2 209 ASN A N 1
ATOM 1660 C CA . ASN A 1 209 ? 27.391 20.109 -4.68 1 20.2 209 ASN A CA 1
ATOM 1661 C C . ASN A 1 209 ? 26.906 18.906 -3.877 1 20.2 209 ASN A C 1
ATOM 1663 O O . ASN A 1 209 ? 26.922 17.781 -4.375 1 20.2 209 ASN A O 1
ATOM 1667 N N . HIS A 1 210 ? 26.047 18.734 -2.98 1 20.08 210 HIS A N 1
ATOM 1668 C CA . HIS A 1 210 ? 26.172 17.438 -2.338 1 20.08 210 HIS A CA 1
ATOM 1669 C C . HIS A 1 210 ? 25.797 16.312 -3.299 1 20.08 210 HIS A C 1
ATOM 1671 O O . HIS A 1 210 ? 24.734 16.344 -3.922 1 20.08 210 HIS A O 1
ATOM 1677 N N . ASP A 1 211 ? 26.734 15.477 -3.898 1 20.7 211 ASP A N 1
ATOM 1678 C CA . ASP A 1 211 ? 26.797 14.242 -4.676 1 20.7 211 ASP A CA 1
ATOM 1679 C C . ASP A 1 211 ? 26.141 13.086 -3.928 1 20.7 211 ASP A C 1
ATOM 1681 O O . ASP A 1 211 ? 26.141 11.945 -4.406 1 20.7 211 ASP A O 1
ATOM 1685 N N . ASN A 1 212 ? 25.031 12.969 -3.324 1 20.69 212 ASN A N 1
ATOM 1686 C CA . ASN A 1 212 ? 24.797 11.664 -2.713 1 20.69 212 ASN A CA 1
ATOM 1687 C C . ASN A 1 212 ? 24.609 10.578 -3.766 1 20.69 212 ASN A C 1
ATOM 1689 O O . ASN A 1 212 ? 23.656 10.633 -4.551 1 20.69 212 ASN A O 1
ATOM 1693 N N . THR A 1 213 ? 25.656 9.961 -4.379 1 19.56 213 THR A N 1
ATOM 1694 C CA . THR A 1 213 ? 25.734 8.773 -5.219 1 19.56 213 THR A CA 1
ATOM 1695 C C . THR A 1 213 ? 25 7.602 -4.574 1 19.56 213 THR A C 1
ATOM 1697 O O . THR A 1 213 ? 25.453 7.066 -3.561 1 19.56 213 THR A O 1
ATOM 1700 N N . LEU A 1 214 ? 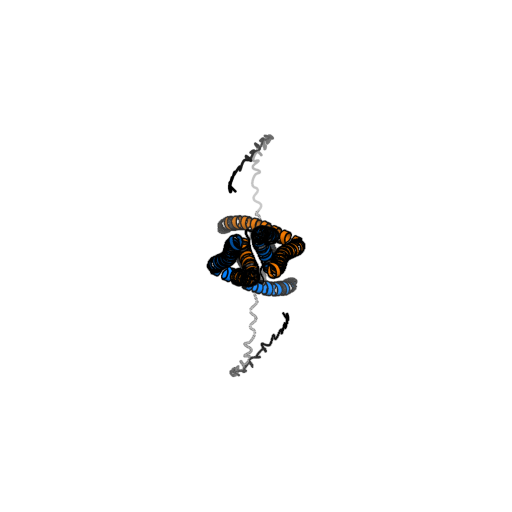23.797 7.543 -4.035 1 21.44 214 LEU A N 1
ATOM 1701 C CA . LEU A 1 214 ? 23.469 6.18 -3.633 1 21.44 214 LEU A CA 1
ATOM 1702 C C . LEU A 1 214 ? 23.453 5.246 -4.836 1 21.44 214 LEU A C 1
ATOM 1704 O O . LEU A 1 214 ? 22.719 5.477 -5.797 1 21.44 214 LEU A O 1
ATOM 1708 N N . LEU A 1 215 ? 24.578 4.641 -5.25 1 20.42 215 LEU A N 1
ATOM 1709 C CA . LEU A 1 215 ? 24.797 3.504 -6.137 1 20.42 215 LEU A CA 1
ATOM 1710 C C . LEU A 1 215 ? 23.875 2.348 -5.777 1 20.42 215 LEU A C 1
ATOM 1712 O O . LEU A 1 215 ? 24 1.756 -4.703 1 20.42 215 LEU A O 1
ATOM 1716 N N . ILE A 1 216 ? 22.562 2.297 -5.652 1 21.11 216 ILE A N 1
ATOM 1717 C CA . ILE A 1 216 ? 22.062 0.929 -5.523 1 21.11 216 ILE A CA 1
ATOM 1718 C C . ILE A 1 216 ? 22.344 0.154 -6.809 1 21.11 216 ILE A C 1
ATOM 1720 O O . ILE A 1 216 ? 21.984 0.599 -7.902 1 21.11 216 ILE A O 1
ATOM 1724 N N . GLN A 1 217 ? 23.531 -0.58 -6.828 1 18.84 217 GLN A N 1
ATOM 1725 C CA . GLN A 1 217 ? 23.922 -1.686 -7.699 1 18.84 217 GLN A CA 1
ATOM 1726 C C . GLN A 1 217 ? 22.781 -2.703 -7.832 1 18.84 217 GLN A C 1
ATOM 1728 O O . GLN A 1 217 ? 22.297 -3.234 -6.828 1 18.84 217 GLN A O 1
ATOM 1733 N N . SER A 1 218 ? 21.656 -2.541 -8.57 1 19.38 218 SER A N 1
ATOM 1734 C CA . SER A 1 218 ? 21.266 -3.773 -9.242 1 19.38 218 SER A CA 1
ATOM 1735 C C . SER A 1 218 ? 22.219 -4.125 -10.375 1 19.38 218 SER A C 1
ATOM 1737 O O . SER A 1 218 ? 22.781 -3.236 -11.016 1 19.38 218 SER A O 1
ATOM 1739 N N . SER B 1 1 ? 16.5 43.969 25.406 1 26.66 1 SER B N 1
ATOM 1740 C CA . SER B 1 1 ? 15.055 43.969 25.609 1 26.66 1 SER B CA 1
ATOM 1741 C C . SER B 1 1 ? 14.438 42.625 25.328 1 26.66 1 SER B C 1
ATOM 1743 O O . SER B 1 1 ? 14.992 41.812 24.578 1 26.66 1 SER B O 1
ATOM 1745 N N . LEU B 1 2 ? 13.5 42.125 26.172 1 35.62 2 LEU B N 1
ATOM 1746 C CA . LEU B 1 2 ? 12.719 40.875 26.156 1 35.62 2 LEU B CA 1
ATOM 1747 C C . LEU B 1 2 ? 12.227 40.562 24.75 1 35.62 2 LEU B C 1
ATOM 1749 O O . LEU B 1 2 ? 12.039 39.406 24.391 1 35.62 2 LEU B O 1
ATOM 1753 N N . ALA B 1 3 ? 11.984 41.625 24 1 42.28 3 ALA B N 1
ATOM 1754 C CA . ALA B 1 3 ? 11.453 41.438 22.641 1 42.28 3 ALA B CA 1
ATOM 1755 C C . ALA B 1 3 ? 12.477 40.781 21.734 1 42.28 3 ALA B C 1
ATOM 1757 O O . ALA B 1 3 ? 12.109 39.969 20.875 1 42.28 3 ALA B O 1
ATOM 1758 N N . ALA B 1 4 ? 13.719 41.094 21.922 1 44.72 4 ALA B N 1
ATOM 1759 C CA . ALA B 1 4 ? 14.742 40.562 21.047 1 44.72 4 ALA B CA 1
ATOM 1760 C C . ALA B 1 4 ? 14.906 39.062 21.266 1 44.72 4 ALA B C 1
ATOM 1762 O O . ALA B 1 4 ? 15.117 38.281 20.312 1 44.72 4 ALA B O 1
ATOM 1763 N N . THR B 1 5 ? 14.859 38.656 22.484 1 42.72 5 THR B N 1
ATOM 1764 C CA . THR B 1 5 ? 15.07 37.25 22.797 1 42.72 5 THR B CA 1
ATOM 1765 C C . THR B 1 5 ? 13.906 36.406 22.281 1 42.72 5 THR B C 1
ATOM 1767 O O . THR B 1 5 ? 14.102 35.25 21.891 1 42.72 5 THR B O 1
ATOM 1770 N N . LEU B 1 6 ? 12.711 36.938 22.328 1 40.53 6 LEU B N 1
ATOM 1771 C CA . LEU B 1 6 ? 11.555 36.25 21.797 1 40.53 6 LEU B CA 1
ATOM 1772 C C . LEU B 1 6 ? 11.656 36.062 20.281 1 40.53 6 LEU B C 1
ATOM 1774 O O . LEU B 1 6 ? 11.109 35.125 19.719 1 40.53 6 LEU B O 1
ATOM 1778 N N . ASN B 1 7 ? 12.375 37 19.641 1 43.09 7 ASN B N 1
ATOM 1779 C CA . ASN B 1 7 ? 12.516 36.906 18.188 1 43.09 7 ASN B CA 1
ATOM 1780 C C . ASN B 1 7 ? 13.461 35.781 17.781 1 43.09 7 ASN B C 1
ATOM 1782 O O . ASN B 1 7 ? 13.258 35.156 16.75 1 43.09 7 ASN B O 1
ATOM 1786 N N . LEU B 1 8 ? 14.5 35.594 18.562 1 43.34 8 LEU B N 1
ATOM 1787 C CA . LEU B 1 8 ? 15.516 34.625 18.188 1 43.34 8 LEU B CA 1
ATOM 1788 C C . LEU B 1 8 ? 14.984 33.219 18.312 1 43.34 8 LEU B C 1
ATOM 1790 O O . LEU B 1 8 ? 15.266 32.344 17.469 1 43.34 8 LEU B O 1
ATOM 1794 N N . HIS B 1 9 ? 14.453 32.906 19.422 1 43.09 9 HIS B N 1
ATOM 1795 C CA . HIS B 1 9 ? 13.961 31.531 19.609 1 43.09 9 HIS B CA 1
ATOM 1796 C C . HIS B 1 9 ? 12.914 31.172 18.562 1 43.09 9 HIS B C 1
ATOM 1798 O O . HIS B 1 9 ? 12.781 30.016 18.188 1 43.09 9 HIS B O 1
ATOM 1804 N N . ASN B 1 10 ? 12.297 32.188 18.094 1 44.28 10 ASN B N 1
ATOM 1805 C CA . ASN B 1 10 ? 11.289 31.984 17.062 1 44.28 10 ASN B CA 1
ATOM 1806 C C . ASN B 1 10 ? 11.93 31.609 15.719 1 44.28 10 ASN B C 1
ATOM 1808 O O . ASN B 1 10 ? 11.328 30.891 14.914 1 44.28 10 ASN B O 1
ATOM 1812 N N . SER B 1 11 ? 13.102 32.062 15.594 1 45.69 11 SER B N 1
ATOM 1813 C CA . SER B 1 11 ? 13.703 31.844 14.281 1 45.69 11 SER B CA 1
ATOM 1814 C C . SER B 1 11 ? 14.062 30.391 14.055 1 45.69 11 SER B C 1
ATOM 1816 O O . SER B 1 11 ? 13.891 29.859 12.953 1 45.69 11 SER B O 1
ATOM 1818 N N . HIS B 1 12 ? 14.781 29.797 14.969 1 46.06 12 HIS B N 1
ATOM 1819 C CA . HIS B 1 12 ? 15.203 28.422 14.781 1 46.06 12 HIS B CA 1
ATOM 1820 C C . HIS B 1 12 ? 14 27.5 14.617 1 46.06 12 HIS B C 1
ATOM 1822 O O . HIS B 1 12 ? 14.031 26.562 13.812 1 46.06 12 HIS B O 1
ATOM 1828 N N . SER B 1 13 ? 13.07 27.766 15.406 1 48.94 13 SER B N 1
ATOM 1829 C CA . SER B 1 13 ? 11.844 26.984 15.297 1 48.94 13 SER B CA 1
ATOM 1830 C C . SER B 1 13 ? 11.133 27.25 13.977 1 48.94 13 SER B C 1
ATOM 1832 O O . SER B 1 13 ? 10.555 26.328 13.383 1 48.94 13 SER B O 1
ATOM 1834 N N . LEU B 1 14 ? 11.375 28.406 13.477 1 50.91 14 LEU B N 1
ATOM 1835 C CA . LEU B 1 14 ? 10.758 28.797 12.211 1 50.91 14 LEU B CA 1
ATOM 1836 C C . LEU B 1 14 ? 11.477 28.141 11.039 1 50.91 14 LEU B C 1
ATOM 1838 O O . LEU B 1 14 ? 10.844 27.719 10.062 1 50.91 14 LEU B O 1
ATOM 1842 N N . LEU B 1 15 ? 12.836 28.188 11.078 1 49.97 15 LEU B N 1
ATOM 1843 C CA . LEU B 1 15 ? 13.602 27.531 10.023 1 49.97 15 LEU B CA 1
ATOM 1844 C C . LEU B 1 15 ? 13.266 26.047 9.961 1 49.97 15 LEU B C 1
ATOM 1846 O O . LEU B 1 15 ? 13.109 25.484 8.875 1 49.97 15 LEU B O 1
ATOM 1850 N N . SER B 1 16 ? 13.227 25.547 11.156 1 58.38 16 SER B N 1
ATOM 1851 C CA . SER B 1 16 ? 12.844 24.141 11.219 1 58.38 16 SER B CA 1
ATOM 1852 C C . SER B 1 16 ? 11.422 23.938 10.711 1 58.38 16 SER B C 1
ATOM 1854 O O . SER B 1 16 ? 11.148 22.984 9.977 1 58.38 16 SER B O 1
ATOM 1856 N N . LEU B 1 17 ? 10.773 25.016 10.883 1 62.09 17 LEU B N 1
ATOM 1857 C CA . LEU B 1 17 ? 9.383 24.938 10.43 1 62.09 17 LEU B CA 1
ATOM 1858 C C . LEU B 1 17 ? 9.305 25.125 8.914 1 62.09 17 LEU B C 1
ATOM 1860 O O . LEU B 1 17 ? 8.516 24.438 8.25 1 62.09 17 LEU B O 1
ATOM 1864 N N . SER B 1 18 ? 10.188 26.078 8.453 1 66.06 18 SER B N 1
ATOM 1865 C CA . SER B 1 18 ? 10.172 26.297 7.008 1 66.06 18 SER B CA 1
ATOM 1866 C C . SER B 1 18 ? 10.609 25.047 6.258 1 66.06 18 SER B C 1
ATOM 1868 O O . SER B 1 18 ? 10.047 24.719 5.211 1 66.06 18 SER B O 1
ATOM 1870 N N . CYS B 1 19 ? 11.57 24.438 6.863 1 67.56 19 CYS B N 1
ATOM 1871 C CA . CYS B 1 19 ? 12.039 23.219 6.23 1 67.56 19 CYS B CA 1
ATOM 1872 C C . CYS B 1 19 ? 10.953 22.141 6.266 1 67.56 19 CYS B C 1
ATOM 1874 O O . CYS B 1 19 ? 10.75 21.422 5.277 1 67.56 19 CYS B O 1
ATOM 1876 N N . PHE B 1 20 ? 10.25 22.078 7.324 1 74.75 20 PHE B N 1
ATOM 1877 C CA . PHE B 1 20 ? 9.18 21.109 7.461 1 74.75 20 PHE B CA 1
ATOM 1878 C C . PHE B 1 20 ? 8.023 21.438 6.531 1 74.75 20 PHE B C 1
ATOM 1880 O O . PHE B 1 20 ? 7.426 20.547 5.93 1 74.75 20 PHE B O 1
ATOM 1887 N N . GLN B 1 21 ? 7.91 22.781 6.391 1 80.56 21 GLN B N 1
ATOM 1888 C CA . GLN B 1 21 ? 6.816 23.188 5.523 1 80.56 21 GLN B CA 1
ATOM 1889 C C . GLN B 1 21 ? 7.109 22.844 4.066 1 80.56 21 GLN B C 1
ATOM 1891 O O . GLN B 1 21 ? 6.227 22.391 3.338 1 80.56 21 GLN B O 1
ATOM 1896 N N . ALA B 1 22 ? 8.32 23.094 3.744 1 83.19 22 ALA B N 1
ATOM 1897 C CA . ALA B 1 22 ? 8.711 22.766 2.377 1 83.19 22 ALA B CA 1
ATOM 1898 C C . ALA B 1 22 ? 8.609 21.266 2.131 1 83.19 22 ALA B C 1
ATOM 1900 O O . ALA B 1 22 ? 8.141 20.828 1.076 1 83.19 22 ALA B O 1
ATOM 1901 N N . GLU B 1 23 ? 9.062 20.562 3.039 1 84.25 23 GLU B N 1
ATOM 1902 C CA . GLU B 1 23 ? 9 19.109 2.926 1 84.25 23 GLU B CA 1
ATOM 1903 C C . GLU B 1 23 ? 7.551 18.625 2.883 1 84.25 23 GLU B C 1
ATOM 1905 O O . GLU B 1 23 ? 7.215 17.719 2.105 1 84.25 23 GLU B O 1
ATOM 1910 N N . PHE B 1 24 ? 6.777 19.219 3.723 1 86.38 24 PHE B N 1
ATOM 1911 C CA . PHE B 1 24 ? 5.363 18.859 3.695 1 86.38 24 PHE B CA 1
ATOM 1912 C C . PHE B 1 24 ? 4.762 19.141 2.324 1 86.38 24 PHE B C 1
ATOM 1914 O O . PHE B 1 24 ? 4.023 18.312 1.784 1 86.38 24 PHE B O 1
ATOM 1921 N N . GLN B 1 25 ? 5.059 20.297 1.807 1 88.5 25 GLN B N 1
ATOM 1922 C CA . GLN B 1 25 ? 4.496 20.672 0.513 1 88.5 25 GLN B CA 1
ATOM 1923 C C . GLN B 1 25 ? 4.949 19.703 -0.582 1 88.5 25 GLN B C 1
ATOM 1925 O O . GLN B 1 25 ? 4.156 19.328 -1.448 1 88.5 25 GLN B O 1
ATOM 1930 N N . ARG B 1 26 ? 6.176 19.391 -0.538 1 89.75 26 ARG B N 1
ATOM 1931 C CA . ARG B 1 26 ? 6.703 18.422 -1.502 1 89.75 26 ARG B CA 1
ATOM 1932 C C . ARG B 1 26 ? 5.965 17.094 -1.411 1 89.75 26 ARG B C 1
ATOM 1934 O O . ARG B 1 26 ? 5.559 16.531 -2.43 1 89.75 26 ARG B O 1
ATOM 1941 N N . LEU B 1 27 ? 5.785 16.578 -0.215 1 88 27 LEU B N 1
ATOM 1942 C CA . LEU B 1 27 ? 5.102 15.305 0.012 1 88 27 LEU B CA 1
ATOM 1943 C C . LEU B 1 27 ? 3.639 15.398 -0.411 1 88 27 LEU B C 1
ATOM 1945 O O . LEU B 1 27 ? 3.121 14.484 -1.065 1 88 27 LEU B O 1
ATOM 1949 N N . ALA B 1 28 ? 3.062 16.5 -0.059 1 90.56 28 ALA B N 1
ATOM 1950 C CA . ALA B 1 28 ? 1.655 16.703 -0.398 1 90.56 28 ALA B CA 1
ATOM 1951 C C . ALA B 1 28 ? 1.453 16.719 -1.91 1 90.56 28 ALA B C 1
ATOM 1953 O O . ALA B 1 28 ? 0.518 16.109 -2.424 1 90.56 28 ALA B O 1
ATOM 1954 N N . LEU B 1 29 ? 2.326 17.391 -2.602 1 91 29 LEU B N 1
ATOM 1955 C CA . LEU B 1 29 ? 2.256 17.438 -4.059 1 91 29 LEU B CA 1
ATOM 1956 C C . LEU B 1 29 ? 2.486 16.062 -4.66 1 91 29 LEU B C 1
ATOM 1958 O O . LEU B 1 29 ? 1.799 15.672 -5.609 1 91 29 LEU B O 1
ATOM 1962 N N . GLY B 1 30 ? 3.438 15.383 -4.172 1 91.44 30 GLY B N 1
ATOM 1963 C CA . GLY B 1 30 ? 3.676 14.023 -4.617 1 91.44 30 GLY B CA 1
ATOM 1964 C C . GLY B 1 30 ? 2.471 13.117 -4.445 1 91.44 30 GLY B C 1
ATOM 1965 O O . GLY B 1 30 ? 2.115 12.367 -5.355 1 91.44 30 GLY B O 1
ATOM 1966 N N . PHE B 1 31 ? 1.871 13.219 -3.359 1 90.31 31 PHE B N 1
ATOM 1967 C CA . PHE B 1 31 ? 0.69 12.406 -3.086 1 90.31 31 PHE B CA 1
ATOM 1968 C C . PHE B 1 31 ? -0.445 12.766 -4.039 1 90.31 31 PHE B C 1
ATOM 1970 O O . PHE B 1 31 ? -1.147 11.883 -4.535 1 90.31 31 PHE B O 1
ATOM 1977 N N . LYS B 1 32 ? -0.637 14.008 -4.277 1 89.25 32 LYS B N 1
ATOM 1978 C CA . LYS B 1 32 ? -1.7 14.453 -5.176 1 89.25 32 LYS B CA 1
ATOM 1979 C C . LYS B 1 32 ? -1.468 13.938 -6.594 1 89.25 32 LYS B C 1
ATOM 1981 O O . LYS B 1 32 ? -2.41 13.523 -7.273 1 89.25 32 LYS B O 1
ATOM 1986 N N . CYS B 1 33 ? -0.273 13.984 -6.949 1 89.06 33 CYS B N 1
ATOM 1987 C CA . CYS B 1 33 ? 0.076 13.477 -8.273 1 89.06 33 CYS B CA 1
ATOM 1988 C C . CYS B 1 33 ? -0.185 11.977 -8.367 1 89.06 33 CYS B C 1
ATOM 1990 O O . CYS B 1 33 ? -0.753 11.508 -9.352 1 89.06 33 CYS B O 1
ATOM 1992 N N . ASP B 1 34 ? 0.187 11.289 -7.352 1 91.06 34 ASP B N 1
ATOM 1993 C CA . ASP B 1 34 ? -0.027 9.844 -7.328 1 91.06 34 ASP B CA 1
ATOM 1994 C C . ASP B 1 34 ? -1.516 9.508 -7.367 1 91.06 34 ASP B C 1
ATOM 1996 O O . ASP B 1 34 ? -1.928 8.57 -8.047 1 91.06 34 ASP B O 1
ATOM 2000 N N . MET B 1 35 ? -2.234 10.312 -6.691 1 92.06 35 MET B N 1
ATOM 2001 C CA . MET B 1 35 ? -3.674 10.07 -6.637 1 92.06 35 MET B CA 1
ATOM 2002 C C . MET B 1 35 ? -4.328 10.352 -7.984 1 92.06 35 MET B C 1
ATOM 2004 O O . MET B 1 35 ? -5.285 9.68 -8.367 1 92.06 35 MET B O 1
ATOM 2008 N N . PHE B 1 36 ? -3.816 11.219 -8.664 1 92 36 PHE B N 1
ATOM 2009 C CA . PHE B 1 36 ? -4.344 11.586 -9.977 1 92 36 PHE B CA 1
ATOM 2010 C C . PHE B 1 36 ? -4.223 10.414 -10.953 1 92 36 PHE B C 1
ATOM 2012 O O . PHE B 1 36 ? -5.125 10.18 -11.758 1 92 36 PHE B O 1
ATOM 2019 N N . THR B 1 37 ? -3.139 9.734 -10.922 1 95.12 37 THR B N 1
ATOM 2020 C CA . THR B 1 37 ? -2.871 8.641 -11.859 1 95.12 37 THR B CA 1
ATOM 2021 C C . THR B 1 37 ? -3.379 7.316 -11.297 1 95.12 37 THR B C 1
ATOM 2023 O O . THR B 1 37 ? -3.355 6.297 -11.992 1 95.12 37 THR B O 1
ATOM 2026 N N . LEU B 1 38 ? -3.895 7.266 -10.125 1 95.88 38 LEU B N 1
ATOM 2027 C CA . LEU B 1 38 ? -4.172 6.047 -9.367 1 95.88 38 LEU B CA 1
ATOM 2028 C C . LEU B 1 38 ? -5.191 5.176 -10.094 1 95.88 38 LEU B C 1
ATOM 2030 O O . LEU B 1 38 ? -4.98 3.973 -10.25 1 95.88 38 LEU B O 1
ATOM 2034 N N . GLU B 1 39 ? -6.195 5.746 -10.578 1 94.75 39 GLU B N 1
ATOM 2035 C CA . GLU B 1 39 ? -7.27 4.984 -11.211 1 94.75 39 GLU B CA 1
ATOM 2036 C C . GLU B 1 39 ? -6.773 4.277 -12.469 1 94.75 39 GLU B C 1
ATOM 2038 O O . GLU B 1 39 ? -7.102 3.113 -12.703 1 94.75 39 GLU B O 1
ATOM 2043 N N . LYS B 1 40 ? -6.07 4.98 -13.25 1 96.44 40 LYS B N 1
ATOM 2044 C CA . LYS B 1 40 ? -5.508 4.387 -14.461 1 96.44 40 LYS B CA 1
ATOM 2045 C C . LYS B 1 40 ? -4.547 3.256 -14.125 1 96.44 40 LYS B C 1
ATOM 2047 O O . LYS B 1 40 ? -4.594 2.188 -14.734 1 96.44 40 LYS B O 1
ATOM 2052 N N . ARG B 1 41 ? -3.654 3.469 -13.133 1 97.06 41 ARG B N 1
ATOM 2053 C CA . ARG B 1 41 ? -2.719 2.436 -12.695 1 97.06 41 ARG B CA 1
ATOM 2054 C C . ARG B 1 41 ? -3.463 1.211 -12.172 1 97.06 41 ARG B C 1
ATOM 2056 O O . ARG B 1 41 ? -3.088 0.076 -12.477 1 97.06 41 ARG B O 1
ATOM 2063 N N . LEU B 1 42 ? -4.473 1.464 -11.461 1 97.25 42 LEU B N 1
ATOM 2064 C CA . LEU B 1 42 ? -5.262 0.38 -10.883 1 97.25 42 LEU B CA 1
ATOM 2065 C C . LEU B 1 42 ? -5.887 -0.479 -11.977 1 97.25 42 LEU B C 1
ATOM 2067 O O . LEU B 1 42 ? -5.777 -1.706 -11.953 1 97.25 42 LEU B O 1
ATOM 2071 N N . ARG B 1 43 ? -6.496 0.062 -12.977 1 97.25 43 ARG B N 1
ATOM 2072 C CA . ARG B 1 43 ? -7.125 -0.673 -14.07 1 97.25 43 ARG B CA 1
ATOM 2073 C C . ARG B 1 43 ? -6.094 -1.469 -14.859 1 97.25 43 ARG B C 1
ATOM 2075 O O . ARG B 1 43 ? -6.32 -2.633 -15.195 1 97.25 43 ARG B O 1
ATOM 2082 N N . LEU B 1 44 ? -5.012 -0.803 -15.094 1 98.06 44 LEU B N 1
ATOM 2083 C CA . LEU B 1 44 ? -3.951 -1.45 -15.852 1 98.06 44 LEU B CA 1
ATOM 2084 C C . LEU B 1 44 ? -3.393 -2.652 -15.102 1 98.06 44 LEU B C 1
ATOM 2086 O O . LEU B 1 44 ? -3.217 -3.727 -15.68 1 98.06 44 LEU B O 1
ATOM 2090 N N . GLU B 1 45 ? -3.133 -2.408 -13.867 1 97.69 45 GLU B N 1
ATOM 2091 C CA . GLU B 1 45 ? -2.531 -3.475 -13.07 1 97.69 45 GLU B CA 1
ATOM 2092 C C . GLU B 1 45 ? -3.527 -4.602 -12.812 1 97.69 45 GLU B C 1
ATOM 2094 O O . GLU B 1 45 ? -3.146 -5.77 -12.75 1 97.69 45 GLU B O 1
ATOM 2099 N N . GLU B 1 46 ? -4.766 -4.309 -12.586 1 97.69 46 GLU B N 1
ATOM 2100 C CA . GLU B 1 46 ? -5.805 -5.328 -12.461 1 97.69 46 GLU B CA 1
ATOM 2101 C C . GLU B 1 46 ? -5.887 -6.191 -13.711 1 97.69 46 GLU B C 1
ATOM 2103 O O . GLU B 1 46 ? -5.969 -7.418 -13.625 1 97.69 46 GLU B O 1
ATOM 2108 N N . ARG B 1 47 ? -5.91 -5.594 -14.797 1 98.12 47 ARG B N 1
ATOM 2109 C CA . ARG B 1 47 ? -5.938 -6.332 -16.047 1 98.12 47 ARG B CA 1
ATOM 2110 C C . ARG B 1 47 ? -4.695 -7.203 -16.203 1 98.12 47 ARG B C 1
ATOM 2112 O O . ARG B 1 47 ? -4.785 -8.344 -16.672 1 98.12 47 ARG B O 1
ATOM 2119 N N . SER B 1 48 ? -3.592 -6.598 -15.852 1 98.12 48 SER B N 1
ATOM 2120 C CA . SER B 1 48 ? -2.33 -7.324 -15.961 1 98.12 48 SER B CA 1
ATOM 2121 C C . SER B 1 48 ? -2.334 -8.57 -15.078 1 98.12 48 SER B C 1
ATOM 2123 O O . SER B 1 48 ? -1.905 -9.641 -15.508 1 98.12 48 SER B O 1
ATOM 2125 N N . ARG B 1 49 ? -2.766 -8.383 -13.898 1 97.56 49 ARG B N 1
ATOM 2126 C CA . ARG B 1 49 ? -2.857 -9.516 -12.984 1 97.56 49 ARG B CA 1
ATOM 2127 C C . ARG B 1 49 ? -3.854 -10.555 -13.492 1 97.56 49 ARG B C 1
ATOM 2129 O O . ARG B 1 49 ? -3.576 -11.75 -13.469 1 97.56 49 ARG B O 1
ATOM 2136 N N . ASP B 1 50 ? -4.965 -10.156 -13.969 1 97.69 50 ASP B N 1
ATOM 2137 C CA . ASP B 1 50 ? -5.965 -11.07 -14.516 1 97.69 50 ASP B CA 1
ATOM 2138 C C . ASP B 1 50 ? -5.402 -11.867 -15.688 1 97.69 50 ASP B C 1
ATOM 2140 O O . ASP B 1 50 ? -5.637 -13.07 -15.797 1 97.69 50 ASP B O 1
ATOM 2144 N N . LEU B 1 51 ? -4.695 -11.188 -16.562 1 97.94 51 LEU B N 1
ATOM 2145 C CA . LEU B 1 51 ? -4.082 -11.844 -17.703 1 97.94 51 LEU B CA 1
ATOM 2146 C C . LEU B 1 51 ? -3.059 -12.883 -17.25 1 97.94 51 LEU B C 1
ATOM 2148 O O . LEU B 1 51 ? -2.98 -13.977 -17.828 1 97.94 51 LEU B O 1
ATOM 2152 N N . ALA B 1 52 ? -2.312 -12.523 -16.312 1 97.56 52 ALA B N 1
ATOM 2153 C CA . ALA B 1 52 ? -1.334 -13.469 -15.781 1 97.56 52 ALA B CA 1
ATOM 2154 C C . ALA B 1 52 ? -2.021 -14.711 -15.203 1 97.56 52 ALA B C 1
ATOM 2156 O O . ALA B 1 52 ? -1.59 -15.836 -15.453 1 97.56 52 ALA B O 1
ATOM 2157 N N . GLU B 1 53 ? -3.035 -14.492 -14.438 1 96.31 53 GLU B N 1
ATOM 2158 C CA . GLU B 1 53 ? -3.789 -15.609 -13.875 1 96.31 53 GLU B CA 1
ATOM 2159 C C . GLU B 1 53 ? -4.426 -16.453 -14.969 1 96.31 53 GLU B C 1
ATOM 2161 O O . GLU B 1 53 ? -4.441 -17.688 -14.875 1 96.31 53 GLU B O 1
ATOM 2166 N N . GLU B 1 54 ? -4.902 -15.82 -15.93 1 96.25 54 GLU B N 1
ATOM 2167 C CA . GLU B 1 54 ? -5.508 -16.547 -17.047 1 96.25 54 GLU B CA 1
ATOM 2168 C C . GLU B 1 54 ? -4.473 -17.391 -17.781 1 96.25 54 GLU B C 1
ATOM 2170 O O . GLU B 1 54 ? -4.77 -18.5 -18.203 1 96.25 54 GLU B O 1
ATOM 2175 N N . ASN B 1 55 ? -3.334 -16.875 -17.953 1 95.88 55 ASN B N 1
ATOM 2176 C CA . ASN B 1 55 ? -2.26 -17.625 -18.594 1 95.88 55 ASN B CA 1
ATOM 2177 C C . ASN B 1 55 ? -1.932 -18.906 -17.828 1 95.88 55 ASN B C 1
ATOM 2179 O O . ASN B 1 55 ? -1.726 -19.969 -18.422 1 95.88 55 ASN B O 1
ATOM 2183 N N . VAL B 1 56 ? -1.899 -18.797 -16.547 1 96 56 VAL B N 1
ATOM 2184 C CA . VAL B 1 56 ? -1.635 -19.969 -15.719 1 96 56 VAL B CA 1
ATOM 2185 C C . VAL B 1 56 ? -2.756 -21 -15.891 1 96 56 VAL B C 1
ATOM 2187 O O . VAL B 1 56 ? -2.498 -22.188 -16.078 1 96 56 VAL B O 1
ATOM 2190 N N . ARG B 1 57 ? -3.988 -20.594 -15.922 1 94.56 57 ARG B N 1
ATOM 2191 C CA . ARG B 1 57 ? -5.137 -21.469 -16.094 1 94.56 57 ARG B CA 1
ATOM 2192 C C . ARG B 1 57 ? -5.086 -22.188 -17.438 1 94.56 57 ARG B C 1
ATOM 2194 O O . ARG B 1 57 ? -5.375 -23.375 -17.531 1 94.56 57 ARG B O 1
ATOM 2201 N N . ARG B 1 58 ? -4.715 -21.438 -18.422 1 95.62 58 ARG B N 1
ATOM 2202 C CA . ARG B 1 58 ? -4.598 -22.016 -19.75 1 95.62 58 ARG B CA 1
ATOM 2203 C C . ARG B 1 58 ? -3.518 -23.094 -19.797 1 95.62 58 ARG B C 1
ATOM 2205 O O . ARG B 1 58 ? -3.719 -24.156 -20.375 1 95.62 58 ARG B O 1
ATOM 2212 N N . GLU B 1 59 ? -2.418 -22.734 -19.156 1 96 59 GLU B N 1
ATOM 2213 C CA . GLU B 1 59 ? -1.327 -23.703 -19.109 1 96 59 GLU B CA 1
ATOM 2214 C C . GLU B 1 59 ? -1.734 -24.969 -18.359 1 96 59 GLU B C 1
ATOM 2216 O O . GLU B 1 59 ? -1.44 -26.078 -18.797 1 96 59 GLU B O 1
ATOM 2221 N N . VAL B 1 60 ? -2.422 -24.859 -17.297 1 95.75 60 VAL B N 1
ATOM 2222 C CA . VAL B 1 60 ? -2.881 -26 -16.516 1 95.75 60 VAL B CA 1
ATOM 2223 C C . VAL B 1 60 ? -3.885 -26.812 -17.344 1 95.75 60 VAL B C 1
ATOM 2225 O O . VAL B 1 60 ? -3.818 -28.047 -17.375 1 95.75 60 VAL B O 1
ATOM 2228 N N . SER B 1 61 ? -4.781 -26.156 -18.031 1 96.12 61 SER B N 1
ATOM 2229 C CA . SER B 1 61 ? -5.758 -26.812 -18.891 1 96.12 61 SER B CA 1
ATOM 2230 C C . SER B 1 61 ? -5.07 -27.594 -20 1 96.12 61 SER B C 1
ATOM 2232 O O . SER B 1 61 ? -5.484 -28.703 -20.344 1 96.12 61 SER B O 1
ATOM 2234 N N . SER B 1 62 ? -4.082 -26.984 -20.531 1 97.19 62 SER B N 1
ATOM 2235 C CA . SER B 1 62 ? -3.303 -27.672 -21.562 1 97.19 62 SER B CA 1
ATOM 2236 C C . SER B 1 62 ? -2.666 -28.938 -21.016 1 97.19 62 SER B C 1
ATOM 2238 O O . SER B 1 62 ? -2.688 -29.984 -21.688 1 97.19 62 SER B O 1
ATOM 2240 N N . CYS B 1 63 ? -2.086 -28.891 -19.859 1 97.38 63 CYS B N 1
ATOM 2241 C CA . CYS B 1 63 ? -1.504 -30.062 -19.234 1 97.38 63 CYS B CA 1
ATOM 2242 C C . CYS B 1 63 ? -2.557 -31.156 -19.031 1 97.38 63 CYS B C 1
ATOM 2244 O O . CYS B 1 63 ? -2.301 -32.312 -19.297 1 97.38 63 CYS B O 1
ATOM 2246 N N . GLN B 1 64 ? -3.744 -30.734 -18.594 1 96.88 64 GLN B N 1
ATOM 2247 C CA . GLN B 1 64 ? -4.836 -31.688 -18.375 1 96.88 64 GLN B CA 1
ATOM 2248 C C . GLN B 1 64 ? -5.246 -32.344 -19.688 1 96.88 64 GLN B C 1
ATOM 2250 O O . GLN B 1 64 ? -5.512 -33.562 -19.719 1 96.88 64 GLN B O 1
ATOM 2255 N N . GLY B 1 65 ? -5.32 -31.578 -20.734 1 97.38 65 GLY B N 1
ATOM 2256 C CA . GLY B 1 65 ? -5.637 -32.125 -22.047 1 97.38 65 GLY B CA 1
ATOM 2257 C C . GLY B 1 65 ? -4.625 -33.156 -22.516 1 97.38 65 GLY B C 1
ATOM 2258 O O . GLY B 1 65 ? -5 -34.188 -23.094 1 97.38 65 GLY B O 1
ATOM 2259 N N . LEU B 1 66 ? -3.363 -32.906 -22.312 1 97.69 66 LEU B N 1
ATOM 2260 C CA . LEU B 1 66 ? -2.309 -33.844 -22.688 1 97.69 66 LEU B CA 1
ATOM 2261 C C . LEU B 1 66 ? -2.426 -35.156 -21.906 1 97.69 66 LEU B C 1
ATOM 2263 O O . LEU B 1 66 ? -2.262 -36.25 -22.469 1 97.69 66 LEU B O 1
ATOM 2267 N N . LEU B 1 67 ? -2.686 -35.062 -20.625 1 97 67 LEU B N 1
ATOM 2268 C CA . LEU B 1 67 ? -2.848 -36.25 -19.812 1 97 67 LEU B CA 1
ATOM 2269 C C . LEU B 1 67 ? -4.035 -37.094 -20.281 1 97 67 LEU B C 1
ATOM 2271 O O . LEU B 1 67 ? -3.977 -38.312 -20.281 1 97 67 LEU B O 1
ATOM 2275 N N . GLN B 1 68 ? -5.117 -36.375 -20.672 1 96.25 68 GLN B N 1
ATOM 2276 C CA . GLN B 1 68 ? -6.289 -37.062 -21.203 1 96.25 68 GLN B CA 1
ATOM 2277 C C . GLN B 1 68 ? -5.957 -37.812 -22.5 1 96.25 68 GLN B C 1
ATOM 2279 O O . GLN B 1 68 ? -6.484 -38.906 -22.75 1 96.25 68 GLN B O 1
ATOM 2284 N N . ALA B 1 69 ? -5.09 -37.25 -23.281 1 95.88 69 ALA B N 1
ATOM 2285 C CA . ALA B 1 69 ? -4.668 -37.875 -24.531 1 95.88 69 ALA B CA 1
ATOM 2286 C C . ALA B 1 69 ? -3.762 -39.094 -24.266 1 95.88 69 ALA B C 1
ATOM 2288 O O . ALA B 1 69 ? -3.664 -39.969 -25.109 1 95.88 69 ALA B O 1
ATOM 2289 N N . LEU B 1 70 ? -3.09 -39.062 -23.125 1 94.81 70 LEU B N 1
ATOM 2290 C CA . LEU B 1 70 ? -2.154 -40.125 -22.781 1 94.81 70 LEU B CA 1
ATOM 2291 C C . LEU B 1 70 ? -2.895 -41.344 -22.234 1 94.81 70 LEU B C 1
ATOM 2293 O O . LEU B 1 70 ? -2.406 -42.469 -22.328 1 94.81 70 LEU B O 1
ATOM 2297 N N . THR B 1 71 ? -4.078 -41.125 -21.688 1 94 71 THR B N 1
ATOM 2298 C CA . THR B 1 71 ? -4.824 -42.156 -20.969 1 94 71 THR B CA 1
ATOM 2299 C C . THR B 1 71 ? -5.121 -43.344 -21.891 1 94 71 THR B C 1
ATOM 2301 O O . THR B 1 71 ? -4.828 -44.5 -21.531 1 94 71 THR B O 1
ATOM 2304 N N . PRO B 1 72 ? -5.621 -43.188 -23.109 1 93.44 72 PRO B N 1
ATOM 2305 C CA . PRO B 1 72 ? -5.926 -44.312 -23.969 1 93.44 72 PRO B CA 1
ATOM 2306 C C . PRO B 1 72 ? -4.676 -45.062 -24.422 1 93.44 72 PRO B C 1
ATOM 2308 O O . PRO B 1 72 ? -4.746 -46.25 -24.734 1 93.44 72 PRO B O 1
ATOM 2311 N N . LEU B 1 73 ? -3.57 -44.438 -24.422 1 91.19 73 LEU B N 1
ATOM 2312 C CA . LEU B 1 73 ? -2.328 -45.062 -24.875 1 91.19 73 LEU B CA 1
ATOM 2313 C C . LEU B 1 73 ? -1.748 -45.969 -23.781 1 91.19 73 LEU B C 1
ATOM 2315 O O . LEU B 1 73 ? -0.905 -46.812 -24.062 1 91.19 73 LEU B O 1
ATOM 2319 N N . CYS B 1 74 ? -2.209 -45.719 -22.578 1 88.56 74 CYS B N 1
ATOM 2320 C CA . CYS B 1 74 ? -1.64 -46.438 -21.438 1 88.56 74 CYS B CA 1
ATOM 2321 C C . CYS B 1 74 ? -2.693 -47.312 -20.766 1 88.56 74 CYS B C 1
ATOM 2323 O O . CYS B 1 74 ? -2.508 -47.75 -19.625 1 88.56 74 CYS B O 1
ATOM 2325 N N . GLU B 1 75 ? -3.814 -47.562 -21.359 1 84.56 75 GLU B N 1
ATOM 2326 C CA . GLU B 1 75 ? -4.973 -48.219 -20.75 1 84.56 75 GLU B CA 1
ATOM 2327 C C . GLU B 1 75 ? -4.621 -49.594 -20.234 1 84.56 75 GLU B C 1
ATOM 2329 O O . GLU B 1 75 ? -5.133 -50.031 -19.188 1 84.56 75 GLU B O 1
ATOM 2334 N N . ASP B 1 76 ? -3.703 -50.281 -20.812 1 86.06 76 ASP B N 1
ATOM 2335 C CA . ASP B 1 76 ? -3.404 -51.656 -20.438 1 86.06 76 ASP B CA 1
ATOM 2336 C C . ASP B 1 76 ? -2.234 -51.719 -19.469 1 86.06 76 ASP B C 1
ATOM 2338 O O . ASP B 1 76 ? -1.853 -52.812 -19.016 1 86.06 76 ASP B O 1
ATOM 2342 N N . ASP B 1 77 ? -1.629 -50.625 -19.172 1 89.94 77 ASP B N 1
ATOM 2343 C CA . ASP B 1 77 ? -0.51 -50.531 -18.234 1 89.94 77 ASP B CA 1
ATOM 2344 C C . ASP B 1 77 ? -0.938 -49.906 -16.922 1 89.94 77 ASP B C 1
ATOM 2346 O O . ASP B 1 77 ? -1.014 -48.656 -16.828 1 89.94 77 ASP B O 1
ATOM 2350 N N . ASN B 1 78 ? -1.116 -50.719 -15.922 1 92.25 78 ASN B N 1
ATOM 2351 C CA . ASN B 1 78 ? -1.637 -50.281 -14.633 1 92.25 78 ASN B CA 1
ATOM 2352 C C . ASN B 1 78 ? -0.697 -49.281 -13.969 1 92.25 78 ASN B C 1
ATOM 2354 O O . ASN B 1 78 ? -1.148 -48.312 -13.359 1 92.25 78 ASN B O 1
ATOM 2358 N N . GLN B 1 79 ? 0.564 -49.531 -14.117 1 94.5 79 GLN B N 1
ATOM 2359 C CA . GLN B 1 79 ? 1.54 -48.625 -13.508 1 94.5 79 GLN B CA 1
ATOM 2360 C C . GLN B 1 79 ? 1.479 -47.219 -14.133 1 94.5 79 GLN B C 1
ATOM 2362 O O . GLN B 1 79 ? 1.449 -46.219 -13.43 1 94.5 79 GLN B O 1
ATOM 2367 N N . SER B 1 80 ? 1.414 -47.219 -15.438 1 94.25 80 SER 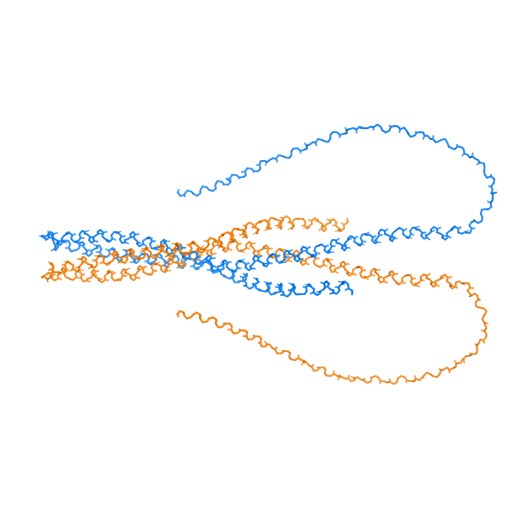B N 1
ATOM 2368 C CA . SER B 1 80 ? 1.314 -45.938 -16.156 1 94.25 80 SER B CA 1
ATOM 2369 C C . SER B 1 80 ? 0.029 -45.219 -15.789 1 94.25 80 SER B C 1
ATOM 2371 O O . SER B 1 80 ? 0.037 -44 -15.602 1 94.25 80 SER B O 1
ATOM 2373 N N . MET B 1 81 ? -1.027 -45.906 -15.609 1 94.44 81 MET B N 1
ATOM 2374 C CA . MET B 1 81 ? -2.322 -45.312 -15.289 1 94.44 81 MET B CA 1
ATOM 2375 C C . MET B 1 81 ? -2.312 -44.688 -13.891 1 94.44 81 MET B C 1
ATOM 2377 O O . MET B 1 81 ? -2.902 -43.625 -13.672 1 94.44 81 MET B O 1
ATOM 2381 N N . GLU B 1 82 ? -1.652 -45.312 -13.016 1 96 82 GLU B N 1
ATOM 2382 C CA . GLU B 1 82 ? -1.534 -44.781 -11.656 1 96 82 GLU B CA 1
ATOM 2383 C C . GLU B 1 82 ? -0.757 -43.469 -11.648 1 96 82 GLU B C 1
ATOM 2385 O O . GLU B 1 82 ? -1.138 -42.531 -10.953 1 96 82 GLU B O 1
ATOM 2390 N N . ILE B 1 83 ? 0.281 -43.406 -12.391 1 97.38 83 ILE B N 1
ATOM 2391 C CA . ILE B 1 83 ? 1.1 -42.219 -12.484 1 97.38 83 ILE B CA 1
ATOM 2392 C C . ILE B 1 83 ? 0.28 -41.062 -13.094 1 97.38 83 ILE B C 1
ATOM 2394 O O . ILE B 1 83 ? 0.333 -39.938 -12.617 1 97.38 83 ILE B O 1
ATOM 2398 N N . ILE B 1 84 ? -0.475 -41.375 -14.141 1 96.56 84 ILE B N 1
ATOM 2399 C CA . ILE B 1 84 ? -1.291 -40.375 -14.82 1 96.56 84 ILE B CA 1
ATOM 2400 C C . ILE B 1 84 ? -2.338 -39.812 -13.852 1 96.56 84 ILE B C 1
ATOM 2402 O O . ILE B 1 84 ? -2.582 -38.625 -13.82 1 96.56 84 ILE B O 1
ATOM 2406 N N . GLN B 1 85 ? -2.912 -40.688 -13.055 1 96.25 85 GLN B N 1
ATOM 2407 C CA . GLN B 1 85 ? -3.9 -40.25 -12.07 1 96.25 85 GLN B CA 1
ATOM 2408 C C . GLN B 1 85 ? -3.27 -39.344 -11.023 1 96.25 85 GLN B C 1
ATOM 2410 O O . GLN B 1 85 ? -3.865 -38.344 -10.617 1 96.25 85 GLN B O 1
ATOM 2415 N N . ARG B 1 86 ? -2.135 -39.656 -10.594 1 97.31 86 ARG B N 1
ATOM 2416 C CA . ARG B 1 86 ? -1.419 -38.812 -9.625 1 97.31 86 ARG B CA 1
ATOM 2417 C C . ARG B 1 86 ? -1.065 -37.469 -10.219 1 97.31 86 ARG B C 1
ATOM 2419 O O . ARG B 1 86 ? -1.156 -36.438 -9.539 1 97.31 86 ARG B O 1
ATOM 2426 N N . LEU B 1 87 ? -0.678 -37.5 -11.469 1 97.81 87 LEU B N 1
ATOM 2427 C CA . LEU B 1 87 ? -0.377 -36.25 -12.172 1 97.81 87 LEU B CA 1
ATOM 2428 C C . LEU B 1 87 ? -1.606 -35.344 -12.234 1 97.81 87 LEU B C 1
ATOM 2430 O O . LEU B 1 87 ? -1.505 -34.156 -12.016 1 97.81 87 LEU B O 1
ATOM 2434 N N . GLN B 1 88 ? -2.707 -35.969 -12.508 1 96.38 88 GLN B N 1
ATOM 2435 C CA . GLN B 1 88 ? -3.953 -35.219 -12.547 1 96.38 88 GLN B CA 1
ATOM 2436 C C . GLN B 1 88 ? -4.25 -34.562 -11.195 1 96.38 88 GLN B C 1
ATOM 2438 O O . GLN B 1 88 ? -4.633 -33.375 -11.133 1 96.38 88 GLN B O 1
ATOM 2443 N N . LYS B 1 89 ? -4.031 -35.281 -10.188 1 96.94 89 LYS B N 1
ATOM 2444 C CA . LYS B 1 89 ? -4.246 -34.781 -8.836 1 96.94 89 LYS B CA 1
ATOM 2445 C C . LYS B 1 89 ? -3.273 -33.625 -8.531 1 96.94 89 LYS B C 1
ATOM 2447 O O . LYS B 1 89 ? -3.664 -32.625 -7.957 1 96.94 89 LYS B O 1
ATOM 2452 N N . ASN B 1 90 ? -2.055 -33.844 -8.891 1 96.75 90 ASN B N 1
ATOM 2453 C CA . ASN B 1 90 ? -1.04 -32.812 -8.664 1 96.75 90 ASN B CA 1
ATOM 2454 C C . ASN B 1 90 ? -1.384 -31.5 -9.375 1 96.75 90 ASN B C 1
ATOM 2456 O O . ASN B 1 90 ? -1.146 -30.422 -8.844 1 96.75 90 ASN B O 1
ATOM 2460 N N . LEU B 1 91 ? -1.9 -31.609 -10.547 1 96.12 91 LEU B N 1
ATOM 2461 C CA . LEU B 1 91 ? -2.279 -30.422 -11.305 1 96.12 91 LEU B CA 1
ATOM 2462 C C . LEU B 1 91 ? -3.412 -29.672 -10.602 1 96.12 91 LEU B C 1
ATOM 2464 O O . LEU B 1 91 ? -3.428 -28.438 -10.586 1 96.12 91 LEU B O 1
ATOM 2468 N N . ASP B 1 92 ? -4.312 -30.375 -9.984 1 94.81 92 ASP B N 1
ATOM 2469 C CA . ASP B 1 92 ? -5.375 -29.734 -9.211 1 94.81 92 ASP B CA 1
ATOM 2470 C C . ASP B 1 92 ? -4.812 -29 -7.996 1 94.81 92 ASP B C 1
ATOM 2472 O O . ASP B 1 92 ? -5.215 -27.875 -7.707 1 94.81 92 ASP B O 1
ATOM 2476 N N . ILE B 1 93 ? -3.916 -29.578 -7.348 1 96.31 93 ILE B N 1
ATOM 2477 C CA . ILE B 1 93 ? -3.281 -28.984 -6.18 1 96.31 93 ILE B CA 1
ATOM 2478 C C . ILE B 1 93 ? -2.494 -27.75 -6.598 1 96.31 93 ILE B C 1
ATOM 2480 O O . ILE B 1 93 ? -2.48 -26.734 -5.883 1 96.31 93 ILE B O 1
ATOM 2484 N N . LEU B 1 94 ? -1.934 -27.875 -7.742 1 94.12 94 LEU B N 1
ATOM 2485 C CA . LEU B 1 94 ? -1.133 -26.781 -8.258 1 94.12 94 LEU B CA 1
ATOM 2486 C C . LEU B 1 94 ? -1.995 -25.547 -8.484 1 94.12 94 LEU B C 1
ATOM 2488 O O . LEU B 1 94 ? -1.573 -24.422 -8.188 1 94.12 94 LEU B O 1
ATOM 2492 N N . THR B 1 95 ? -3.197 -25.75 -8.992 1 93.19 95 THR B N 1
ATOM 2493 C CA . THR B 1 95 ? -4.121 -24.641 -9.203 1 93.19 95 THR B CA 1
ATOM 2494 C C . THR B 1 95 ? -4.457 -23.953 -7.883 1 93.19 95 THR B C 1
ATOM 2496 O O . THR B 1 95 ? -4.445 -22.719 -7.793 1 93.19 95 THR B O 1
ATOM 2499 N N . GLN B 1 96 ? -4.703 -24.688 -6.883 1 95.12 96 GLN B N 1
ATOM 2500 C CA . GLN B 1 96 ? -5.016 -24.156 -5.566 1 95.12 96 GLN B CA 1
ATOM 2501 C C . GLN B 1 96 ? -3.809 -23.438 -4.969 1 95.12 96 GLN B C 1
ATOM 2503 O O . GLN B 1 96 ? -3.949 -22.359 -4.371 1 95.12 96 GLN B O 1
ATOM 2508 N N . SER B 1 97 ? -2.723 -24.016 -5.109 1 95.81 97 SER B N 1
ATOM 2509 C CA . SER B 1 97 ? -1.494 -23.438 -4.578 1 95.81 97 SER B CA 1
ATOM 2510 C C . SER B 1 97 ? -1.173 -22.109 -5.254 1 95.81 97 SER B C 1
ATOM 2512 O O . SER B 1 97 ? -0.708 -21.172 -4.602 1 95.81 97 SER B O 1
ATOM 2514 N N . MET B 1 98 ? -1.463 -22.047 -6.523 1 95.12 98 MET B N 1
ATOM 2515 C CA . MET B 1 98 ? -1.223 -20.797 -7.254 1 95.12 98 MET B CA 1
ATOM 2516 C C . MET B 1 98 ? -2.145 -19.688 -6.758 1 95.12 98 MET B C 1
ATOM 2518 O O . MET B 1 98 ? -1.731 -18.531 -6.66 1 95.12 98 MET B O 1
ATOM 2522 N N . THR B 1 99 ? -3.363 -19.984 -6.461 1 95.88 99 THR B N 1
ATOM 2523 C CA . THR B 1 99 ? -4.293 -19.016 -5.906 1 95.88 99 THR B CA 1
ATOM 2524 C C . THR B 1 99 ? -3.799 -18.5 -4.559 1 95.88 99 THR B C 1
ATOM 2526 O O . THR B 1 99 ? -3.934 -17.297 -4.258 1 95.88 99 THR B O 1
ATOM 2529 N N . ARG B 1 100 ? -3.215 -19.359 -3.861 1 97.31 100 ARG B N 1
ATOM 2530 C CA . ARG B 1 100 ? -2.656 -18.969 -2.572 1 97.31 100 ARG B CA 1
ATOM 2531 C C . ARG B 1 100 ? -1.477 -18.016 -2.756 1 97.31 100 ARG B C 1
ATOM 2533 O O . ARG B 1 100 ? -1.352 -17.031 -2.031 1 97.31 100 ARG B O 1
ATOM 2540 N N . VAL B 1 101 ? -0.616 -18.312 -3.717 1 97.44 101 VAL B N 1
ATOM 2541 C CA . VAL B 1 101 ? 0.514 -17.438 -4.004 1 97.44 101 VAL B CA 1
ATOM 2542 C C . VAL B 1 101 ? 0.006 -16.062 -4.402 1 97.44 101 VAL B C 1
ATOM 2544 O O . VAL B 1 101 ? 0.522 -15.039 -3.934 1 97.44 101 VAL B O 1
ATOM 2547 N N . SER B 1 102 ? -1.012 -16.031 -5.25 1 97.75 102 SER B N 1
ATOM 2548 C CA . SER B 1 102 ? -1.587 -14.766 -5.684 1 97.75 102 SER B CA 1
ATOM 2549 C C . SER B 1 102 ? -2.102 -13.953 -4.496 1 97.75 102 SER B C 1
ATOM 2551 O O . SER B 1 102 ? -1.781 -12.773 -4.359 1 97.75 102 SER B O 1
ATOM 2553 N N . SER B 1 103 ? -2.77 -14.562 -3.637 1 97.81 103 SER B N 1
ATOM 2554 C CA . SER B 1 103 ? -3.363 -13.891 -2.482 1 97.81 103 SER B CA 1
ATOM 2555 C C . SER B 1 103 ? -2.293 -13.391 -1.52 1 97.81 103 SER B C 1
ATOM 2557 O O . SER B 1 103 ? -2.334 -12.242 -1.083 1 97.81 103 SER B O 1
ATOM 2559 N N . ARG B 1 104 ? -1.359 -14.227 -1.274 1 98.19 104 ARG B N 1
ATOM 2560 C CA . ARG B 1 104 ? -0.308 -13.844 -0.334 1 98.19 104 ARG B CA 1
ATOM 2561 C C . ARG B 1 104 ? 0.585 -12.758 -0.92 1 98.19 104 ARG B C 1
ATOM 2563 O O . ARG B 1 104 ? 1.062 -11.883 -0.195 1 98.19 104 ARG B O 1
ATOM 2570 N N . SER B 1 105 ? 0.833 -12.797 -2.195 1 98.56 105 SER B N 1
ATOM 2571 C CA . SER B 1 105 ? 1.617 -11.758 -2.857 1 98.56 105 SER B CA 1
ATOM 2572 C C . SER B 1 105 ? 0.898 -10.414 -2.82 1 98.56 105 SER B C 1
ATOM 2574 O O . SER B 1 105 ? 1.525 -9.375 -2.611 1 98.56 105 SER B O 1
ATOM 2576 N N . GLU B 1 106 ? -0.382 -10.492 -3.037 1 98.25 106 GLU B N 1
ATOM 2577 C CA . GLU B 1 106 ? -1.17 -9.266 -2.951 1 98.25 106 GLU B CA 1
ATOM 2578 C C . GLU B 1 106 ? -1.073 -8.641 -1.561 1 98.25 106 GLU B C 1
ATOM 2580 O O . GLU B 1 106 ? -0.887 -7.43 -1.429 1 98.25 106 GLU B O 1
ATOM 2585 N N . MET B 1 107 ? -1.131 -9.43 -0.565 1 98.19 107 MET B N 1
ATOM 2586 C CA . MET B 1 107 ? -1.052 -8.961 0.814 1 98.19 107 MET B CA 1
ATOM 2587 C C . MET B 1 107 ? 0.329 -8.383 1.114 1 98.19 107 MET B C 1
ATOM 2589 O O . MET B 1 107 ? 0.445 -7.34 1.757 1 98.19 107 MET B O 1
ATOM 2593 N N . LEU B 1 108 ? 1.3 -9.031 0.652 1 98.5 108 LEU B N 1
ATOM 2594 C CA . LEU B 1 108 ? 2.658 -8.547 0.871 1 98.5 108 LEU B CA 1
ATOM 2595 C C . LEU B 1 108 ? 2.877 -7.207 0.172 1 98.5 108 LEU B C 1
ATOM 2597 O O . LEU B 1 108 ? 3.496 -6.305 0.736 1 98.5 108 LEU B O 1
ATOM 2601 N N . GLY B 1 109 ? 2.359 -7.125 -1.049 1 98.31 109 GLY B N 1
ATOM 2602 C CA . GLY B 1 109 ? 2.441 -5.859 -1.756 1 98.31 109 GLY B CA 1
ATOM 2603 C C . GLY B 1 109 ? 1.795 -4.711 -1.002 1 98.31 109 GLY B C 1
ATOM 2604 O O . GLY B 1 109 ? 2.344 -3.609 -0.95 1 98.31 109 GLY B O 1
ATOM 2605 N N . ALA B 1 110 ? 0.672 -4.996 -0.471 1 97.88 110 ALA B N 1
ATOM 2606 C CA . ALA B 1 110 ? -0.038 -3.984 0.308 1 97.88 110 ALA B CA 1
ATOM 2607 C C . ALA B 1 110 ? 0.795 -3.527 1.502 1 97.88 110 ALA B C 1
ATOM 2609 O O . ALA B 1 110 ? 0.901 -2.33 1.771 1 97.88 110 ALA B O 1
ATOM 2610 N N . ILE B 1 111 ? 1.408 -4.379 2.221 1 97.25 111 ILE B N 1
ATOM 2611 C CA . ILE B 1 111 ? 2.18 -4.066 3.418 1 97.25 111 ILE B CA 1
ATOM 2612 C C . ILE B 1 111 ? 3.434 -3.285 3.033 1 97.25 111 ILE B C 1
ATOM 2614 O O . ILE B 1 111 ? 3.838 -2.359 3.74 1 97.25 111 ILE B O 1
ATOM 2618 N N . HIS B 1 112 ? 4.043 -3.678 1.936 1 96.31 112 HIS B N 1
ATOM 2619 C CA . HIS B 1 112 ? 5.195 -2.928 1.443 1 96.31 112 HIS B CA 1
ATOM 2620 C C . HIS B 1 112 ? 4.828 -1.472 1.173 1 96.31 112 HIS B C 1
ATOM 2622 O O . HIS B 1 112 ? 5.574 -0.561 1.534 1 96.31 112 HIS B O 1
ATOM 2628 N N . GLN B 1 113 ? 3.672 -1.285 0.549 1 95.75 113 GLN B N 1
ATOM 2629 C CA . GLN B 1 113 ? 3.238 0.073 0.239 1 95.75 113 GLN B CA 1
ATOM 2630 C C . GLN B 1 113 ? 2.904 0.848 1.51 1 95.75 113 GLN B C 1
ATOM 2632 O O . GLN B 1 113 ? 3.152 2.053 1.592 1 95.75 113 GLN B O 1
ATOM 2637 N N . GLU B 1 114 ? 2.383 0.174 2.447 1 93.69 114 GLU B N 1
ATOM 2638 C CA . GLU B 1 114 ? 2.115 0.791 3.744 1 93.69 114 GLU B CA 1
ATOM 2639 C C . GLU B 1 114 ? 3.402 1.298 4.387 1 93.69 114 GLU B C 1
ATOM 2641 O O . GLU B 1 114 ? 3.43 2.395 4.953 1 93.69 114 GLU B O 1
ATOM 2646 N N . SER B 1 115 ? 4.363 0.486 4.324 1 92.19 115 SER B N 1
ATOM 2647 C CA . SER B 1 115 ? 5.66 0.87 4.867 1 92.19 115 SER B CA 1
ATOM 2648 C C . SER B 1 115 ? 6.219 2.096 4.156 1 92.19 115 SER B C 1
ATOM 2650 O O . SER B 1 115 ? 6.707 3.027 4.801 1 92.19 115 SER B O 1
ATOM 2652 N N . ARG B 1 116 ? 6.125 2.113 2.92 1 90.31 116 ARG B N 1
ATOM 2653 C CA . ARG B 1 116 ? 6.645 3.201 2.098 1 90.31 116 ARG B CA 1
ATOM 2654 C C . ARG B 1 116 ? 5.934 4.512 2.414 1 90.31 116 ARG B C 1
ATOM 2656 O O . ARG B 1 116 ? 6.578 5.531 2.662 1 90.31 116 ARG B O 1
ATOM 2663 N N . ILE B 1 117 ? 4.652 4.477 2.486 1 89.12 117 ILE B N 1
ATOM 2664 C CA . ILE B 1 117 ? 3.848 5.68 2.686 1 89.12 117 ILE B CA 1
ATOM 2665 C C . ILE B 1 117 ? 3.885 6.086 4.156 1 89.12 117 ILE B C 1
ATOM 2667 O O . ILE B 1 117 ? 3.795 7.273 4.48 1 89.12 117 ILE B O 1
ATOM 2671 N N . GLY B 1 118 ? 4.059 5.055 4.988 1 88 118 GLY B N 1
ATOM 2672 C CA . GLY B 1 118 ? 4.078 5.316 6.422 1 88 118 GLY B CA 1
ATOM 2673 C C . GLY B 1 118 ? 5.156 6.301 6.832 1 88 118 GLY B C 1
ATOM 2674 O O . GLY B 1 118 ? 4.918 7.18 7.664 1 88 118 GLY B O 1
ATOM 2675 N N . LYS B 1 119 ? 6.273 6.246 6.242 1 83 119 LYS B N 1
ATOM 2676 C CA . LYS B 1 119 ? 7.371 7.16 6.539 1 83 119 LYS B CA 1
ATOM 2677 C C . LYS B 1 119 ? 7.016 8.594 6.152 1 83 119 LYS B C 1
ATOM 2679 O O . LYS B 1 119 ? 7.305 9.531 6.895 1 83 119 LYS B O 1
ATOM 2684 N N . ALA B 1 120 ? 6.449 8.742 5.074 1 86.62 120 ALA B N 1
ATOM 2685 C CA . ALA B 1 120 ? 6.031 10.062 4.605 1 86.62 120 ALA B CA 1
ATOM 2686 C C . ALA B 1 120 ? 4.934 10.641 5.496 1 86.62 120 ALA B C 1
ATOM 2688 O O . ALA B 1 120 ? 4.969 11.82 5.852 1 86.62 120 ALA B O 1
ATOM 2689 N N . VAL B 1 121 ? 4.023 9.805 5.887 1 89.06 121 VAL B N 1
ATOM 2690 C CA . VAL B 1 121 ? 2.898 10.242 6.711 1 89.06 121 VAL B CA 1
ATOM 2691 C C . VAL B 1 121 ? 3.396 10.648 8.094 1 89.06 121 VAL B C 1
ATOM 2693 O O . VAL B 1 121 ? 2.898 11.609 8.68 1 89.06 121 VAL B O 1
ATOM 2696 N N . GLU B 1 122 ? 4.402 10.016 8.531 1 87.25 122 GLU B N 1
ATOM 2697 C CA . GLU B 1 122 ? 5 10.375 9.812 1 87.25 122 GLU B CA 1
ATOM 2698 C C . GLU B 1 122 ? 5.57 11.789 9.781 1 87.25 122 GLU B C 1
ATOM 2700 O O . GLU B 1 122 ? 5.391 12.555 10.727 1 87.25 122 GLU B O 1
ATOM 2705 N N . VAL B 1 123 ? 6.199 12.133 8.742 1 84.56 123 VAL B N 1
ATOM 2706 C CA . VAL B 1 123 ? 6.738 13.477 8.555 1 84.56 123 VAL B CA 1
ATOM 2707 C C . VAL B 1 123 ? 5.598 14.492 8.516 1 84.56 123 VAL B C 1
ATOM 2709 O O . VAL B 1 123 ? 5.699 15.57 9.109 1 84.56 123 VAL B O 1
ATOM 2712 N N . MET B 1 124 ? 4.543 14.117 7.922 1 86.44 124 MET B N 1
ATOM 2713 C CA . MET B 1 124 ? 3.385 15 7.824 1 86.44 124 MET B CA 1
ATOM 2714 C C . MET B 1 124 ? 2.754 15.227 9.195 1 86.44 124 MET B C 1
ATOM 2716 O O . MET B 1 124 ? 2.381 16.344 9.531 1 86.44 124 MET B O 1
ATOM 2720 N N . ILE B 1 125 ? 2.67 14.195 9.906 1 88.75 125 ILE B N 1
ATOM 2721 C CA . ILE B 1 125 ? 2.104 14.289 11.25 1 88.75 125 ILE B CA 1
ATOM 2722 C C . ILE B 1 125 ? 2.967 15.211 12.109 1 88.75 125 ILE B C 1
ATOM 2724 O O . ILE B 1 125 ? 2.449 16.062 12.828 1 88.75 125 ILE B O 1
ATOM 2728 N N . GLN B 1 126 ? 4.227 15.102 11.984 1 87.5 126 GLN B N 1
ATOM 2729 C CA . GLN B 1 126 ? 5.152 15.961 12.719 1 87.5 126 GLN B CA 1
ATOM 2730 C C . GLN B 1 126 ? 4.988 17.422 12.32 1 87.5 126 GLN B C 1
ATOM 2732 O O . GLN B 1 126 ? 5.039 18.312 13.164 1 87.5 126 GLN B O 1
ATOM 2737 N N . HIS B 1 127 ? 4.828 17.578 11.133 1 86.19 127 HIS B N 1
ATOM 2738 C CA . HIS B 1 127 ? 4.605 18.938 10.633 1 86.19 127 HIS B CA 1
ATOM 2739 C C . HIS B 1 127 ? 3.334 19.531 11.227 1 86.19 127 HIS B C 1
ATOM 2741 O O . HIS B 1 127 ? 3.32 20.703 11.633 1 86.19 127 HIS B O 1
ATOM 2747 N N . VAL B 1 128 ? 2.312 18.781 11.234 1 87.25 128 VAL B N 1
ATOM 2748 C CA . VAL B 1 128 ? 1.046 19.25 11.789 1 87.25 128 VAL B CA 1
ATOM 2749 C C . VAL B 1 128 ? 1.229 19.609 13.266 1 87.25 128 VAL B C 1
ATOM 2751 O O . VAL B 1 128 ? 0.742 20.641 13.719 1 87.25 128 VAL B O 1
ATOM 2754 N N . GLU B 1 129 ? 1.932 18.828 13.898 1 85.62 129 GLU B N 1
ATOM 2755 C CA . GLU B 1 129 ? 2.172 19.078 15.312 1 85.62 129 GLU B CA 1
ATOM 2756 C C . GLU B 1 129 ? 2.971 20.359 15.508 1 85.62 129 GLU B C 1
ATOM 2758 O O . GLU B 1 129 ? 2.689 21.141 16.422 1 85.62 129 GLU B O 1
ATOM 2763 N N . ASN B 1 130 ? 3.844 20.594 14.688 1 86.06 130 ASN B N 1
ATOM 2764 C CA . ASN B 1 130 ? 4.629 21.828 14.734 1 86.06 130 ASN B CA 1
ATOM 2765 C C . ASN B 1 130 ? 3.773 23.047 14.422 1 86.06 130 ASN B C 1
ATOM 2767 O O . ASN B 1 130 ? 3.891 24.078 15.086 1 86.06 130 ASN B O 1
ATOM 2771 N N . LEU B 1 131 ? 3.008 22.875 13.508 1 84.75 131 LEU B N 1
ATOM 2772 C CA . LEU B 1 131 ? 2.105 23.969 13.141 1 84.75 131 LEU B CA 1
ATOM 2773 C C . LEU B 1 131 ? 1.128 24.266 14.266 1 84.75 131 LEU B C 1
ATOM 2775 O O . LEU B 1 131 ? 0.835 25.438 14.547 1 84.75 131 LEU B O 1
ATOM 2779 N N . ARG B 1 132 ? 0.688 23.297 14.836 1 85.56 132 ARG B N 1
ATOM 2780 C CA . ARG B 1 132 ? -0.219 23.469 15.969 1 85.56 132 ARG B CA 1
ATOM 2781 C C . ARG B 1 132 ? 0.472 24.203 17.125 1 85.56 132 ARG B C 1
ATOM 2783 O O . ARG B 1 132 ? -0.117 25.078 17.75 1 85.56 132 ARG B O 1
ATOM 2790 N N . ARG B 1 133 ? 1.667 23.906 17.422 1 87.69 133 ARG B N 1
ATOM 2791 C CA . ARG B 1 133 ? 2.436 24.547 18.484 1 87.69 133 ARG B CA 1
ATOM 2792 C C . ARG B 1 133 ? 2.635 26.031 18.188 1 87.69 133 ARG B C 1
ATOM 2794 O O . ARG B 1 133 ? 2.445 26.875 19.062 1 87.69 133 ARG B O 1
ATOM 2801 N N . MET B 1 134 ? 2.914 26.266 17 1 82.44 134 MET B N 1
ATOM 2802 C CA . MET B 1 134 ? 3.113 27.656 16.578 1 82.44 134 MET B CA 1
ATOM 2803 C C . MET B 1 134 ? 1.819 28.453 16.703 1 82.44 134 MET B C 1
ATOM 2805 O O . MET B 1 134 ? 1.826 29.578 17.188 1 82.44 134 MET B O 1
ATOM 2809 N N . TYR B 1 135 ? 0.833 27.844 16.266 1 84.19 135 TYR B N 1
ATOM 2810 C CA . TYR B 1 135 ? -0.47 28.5 16.344 1 84.19 135 TYR B CA 1
ATOM 2811 C C . TYR B 1 135 ? -0.836 28.797 17.797 1 84.19 135 TYR B C 1
ATOM 2813 O O . TYR B 1 135 ? -1.266 29.906 18.125 1 84.19 135 TYR B O 1
ATOM 2821 N N . THR B 1 136 ? -0.68 27.828 18.594 1 87.5 136 THR B N 1
ATOM 2822 C CA . THR B 1 136 ? -1.038 27.984 20 1 87.5 136 THR B CA 1
ATOM 2823 C C . THR B 1 136 ? -0.202 29.078 20.656 1 87.5 136 THR B C 1
ATOM 2825 O O . THR B 1 136 ? -0.716 29.875 21.453 1 87.5 136 THR B O 1
ATOM 2828 N N . LYS B 1 137 ? 1.016 29.172 20.312 1 87.19 137 LYS B N 1
ATOM 2829 C CA . LYS B 1 137 ? 1.908 30.203 20.844 1 87.19 137 LYS B CA 1
ATOM 2830 C C . LYS B 1 137 ? 1.461 31.594 20.422 1 87.19 137 LYS B C 1
ATOM 2832 O O . LYS B 1 137 ? 1.34 32.5 21.25 1 87.19 137 LYS B O 1
ATOM 2837 N N . GLU B 1 138 ? 1.208 31.734 19.25 1 84.31 138 GLU B N 1
ATOM 2838 C CA . GLU B 1 138 ? 0.797 33.031 18.734 1 84.31 138 GLU B CA 1
ATOM 2839 C C . GLU B 1 138 ? -0.586 33.438 19.25 1 84.31 138 GLU B C 1
ATOM 2841 O O . GLU B 1 138 ? -0.846 34.594 19.516 1 84.31 138 GLU B O 1
ATOM 2846 N N . HIS B 1 139 ? -1.361 32.438 19.344 1 86.31 139 HIS B N 1
ATOM 2847 C CA . HIS B 1 139 ? -2.695 32.688 19.875 1 86.31 139 HIS B CA 1
ATOM 2848 C C . HIS B 1 139 ? -2.633 33.188 21.328 1 86.31 139 HIS B C 1
ATOM 2850 O O . HIS B 1 139 ? -3.348 34.094 21.703 1 86.31 139 HIS B O 1
ATOM 2856 N N . ALA B 1 140 ? -1.779 32.625 22.031 1 90.19 140 ALA B N 1
ATOM 2857 C CA . ALA B 1 140 ? -1.592 33.031 23.422 1 90.19 140 ALA B CA 1
ATOM 2858 C C . ALA B 1 140 ? -1.051 34.469 23.5 1 90.19 140 ALA B C 1
ATOM 2860 O O . ALA B 1 140 ? -1.501 35.25 24.328 1 90.19 140 ALA B O 1
ATOM 2861 N N . GLU B 1 141 ? -0.162 34.719 22.656 1 88.12 141 GLU B N 1
ATOM 2862 C CA . GLU B 1 141 ? 0.41 36.062 22.609 1 88.12 141 GLU B CA 1
ATOM 2863 C C . GLU B 1 141 ? -0.637 37.094 22.203 1 88.12 141 GLU B C 1
ATOM 2865 O O . GLU B 1 141 ? -0.675 38.188 22.75 1 88.12 141 GLU B O 1
ATOM 2870 N N . LEU B 1 142 ? -1.443 36.688 21.297 1 86.94 142 LEU B N 1
ATOM 2871 C CA . LEU B 1 142 ? -2.518 37.562 20.828 1 86.94 142 LEU B CA 1
ATOM 2872 C C . LEU B 1 142 ? -3.514 37.844 21.938 1 86.94 142 LEU B C 1
ATOM 2874 O O . LEU B 1 142 ? -3.934 39 22.125 1 86.94 142 LEU B O 1
ATOM 2878 N N . LEU B 1 143 ? -3.801 36.844 22.656 1 88.56 143 LEU B N 1
ATOM 2879 C CA . LEU B 1 143 ? -4.746 37 23.75 1 88.56 143 LEU B CA 1
ATOM 2880 C C . LEU B 1 143 ? -4.16 37.875 24.844 1 88.56 143 LEU B C 1
ATOM 2882 O O . LEU B 1 143 ? -4.863 38.719 25.422 1 88.56 143 LEU B O 1
ATOM 2886 N N . GLU B 1 144 ? -2.918 37.781 25.109 1 88.38 144 GLU B N 1
ATOM 2887 C CA . GLU B 1 144 ? -2.227 38.625 26.094 1 88.38 144 GLU B CA 1
ATOM 2888 C C . GLU B 1 144 ? -2.186 40.062 25.656 1 88.38 144 GLU B C 1
ATOM 2890 O O . GLU B 1 144 ? -2.387 40.969 26.484 1 88.38 144 GLU B O 1
ATOM 2895 N N . LEU B 1 145 ? -1.989 40.281 24.422 1 85.31 145 LEU B N 1
ATOM 2896 C CA . LEU B 1 145 ? -1.92 41.656 23.906 1 85.31 145 LEU B CA 1
ATOM 2897 C C . LEU B 1 145 ? -3.293 42.312 23.922 1 85.31 145 LEU B C 1
ATOM 2899 O O . LEU B 1 145 ? -3.408 43.5 24.203 1 85.31 145 LEU B O 1
ATOM 2903 N N . ARG B 1 146 ? -4.25 41.531 23.641 1 85.62 146 ARG B N 1
ATOM 2904 C CA . ARG B 1 146 ? -5.613 42.062 23.688 1 85.62 146 ARG B CA 1
ATOM 2905 C C . ARG B 1 146 ? -5.992 42.469 25.109 1 85.62 146 ARG B C 1
ATOM 2907 O O . ARG B 1 146 ? -6.633 43.5 25.312 1 85.62 146 ARG B O 1
ATOM 2914 N N . GLU B 1 147 ? -5.566 41.688 26.031 1 87.19 147 GLU B N 1
ATOM 2915 C CA . GLU B 1 147 ? -5.828 42 27.438 1 87.19 147 GLU B CA 1
ATOM 2916 C C . GLU B 1 147 ? -5.098 43.281 27.875 1 87.19 147 GLU B C 1
ATOM 2918 O O . GLU B 1 147 ? -5.652 44.094 28.609 1 87.19 147 GLU B O 1
ATOM 2923 N N . THR B 1 148 ? -3.914 43.438 27.453 1 83 148 THR B N 1
ATOM 2924 C CA . THR B 1 148 ? -3.123 44.625 27.797 1 83 148 THR B CA 1
ATOM 2925 C C . THR B 1 148 ? -3.742 45.875 27.203 1 83 148 THR B C 1
ATOM 2927 O O . THR B 1 148 ? -3.785 46.906 27.859 1 83 148 THR B O 1
ATOM 2930 N N . LEU B 1 149 ? -4.27 45.75 26.078 1 81.06 149 LEU B N 1
ATOM 2931 C CA . LEU B 1 149 ? -4.906 46.875 25.422 1 81.06 149 LEU B CA 1
ATOM 2932 C C . LEU B 1 149 ? -6.203 47.25 26.109 1 81.06 149 LEU B C 1
ATOM 2934 O O . LEU B 1 149 ? -6.512 48.438 26.25 1 81.06 149 LEU B O 1
ATOM 2938 N N . MET B 1 150 ? -6.895 46.219 26.516 1 82.31 150 MET B N 1
ATOM 2939 C CA . MET B 1 150 ? -8.148 46.469 27.219 1 82.31 150 MET B CA 1
ATOM 2940 C C . MET B 1 150 ? -7.895 47.156 28.562 1 82.31 150 MET B C 1
ATOM 2942 O O . MET B 1 150 ? -8.641 48.031 28.969 1 82.31 150 MET B O 1
ATOM 2946 N N . GLN B 1 151 ? -6.824 46.875 29.234 1 79.81 151 GLN B N 1
ATOM 2947 C CA . GLN B 1 151 ? -6.469 47.438 30.531 1 79.81 151 GLN B CA 1
ATOM 2948 C C . GLN B 1 151 ? -5.984 48.875 30.359 1 79.81 151 GLN B C 1
ATOM 2950 O O . GLN B 1 151 ? -6.281 49.75 31.203 1 79.81 151 GLN B O 1
ATOM 2955 N N . ASN B 1 152 ? -5.312 49.219 29.312 1 74 152 ASN B N 1
ATOM 2956 C CA . ASN B 1 152 ? -4.832 50.562 29.062 1 74 152 ASN B CA 1
ATOM 2957 C C . ASN B 1 152 ? -5.977 51.5 28.719 1 74 152 ASN B C 1
ATOM 2959 O O . ASN B 1 152 ? -5.969 52.688 29.125 1 74 152 ASN B O 1
ATOM 2963 N N . GLU B 1 153 ? -6.938 51.062 28.016 1 70.31 153 GLU B N 1
ATOM 2964 C CA . GLU B 1 153 ? -8.094 51.875 27.672 1 70.31 153 GLU B CA 1
ATOM 2965 C C . GLU B 1 153 ? -8.93 52.219 28.906 1 70.31 153 GLU B C 1
ATOM 2967 O O . GLU B 1 153 ? -9.469 53.312 29.031 1 70.31 153 GLU B O 1
ATOM 2972 N N . ARG B 1 154 ? -9 51.375 29.859 1 72.81 154 ARG B N 1
ATOM 2973 C CA . ARG B 1 154 ? -9.727 51.594 31.109 1 72.81 154 ARG B CA 1
ATOM 2974 C C . ARG B 1 154 ? -9.008 52.625 31.969 1 72.81 154 ARG B C 1
ATOM 2976 O O . ARG B 1 154 ? -9.656 53.469 32.594 1 72.81 154 ARG B O 1
ATOM 2983 N N . SER B 1 155 ? -7.754 52.656 31.953 1 66 155 SER B N 1
ATOM 2984 C CA . SER B 1 155 ? -6.965 53.594 32.75 1 66 155 SER B CA 1
ATOM 2985 C C . SER B 1 155 ? -7.023 55 32.188 1 66 155 SER B C 1
ATOM 2987 O O . SER B 1 155 ? -7.016 55.969 32.938 1 66 155 SER B O 1
ATOM 2989 N N . PHE B 1 156 ? -7.027 55.188 30.891 1 60.22 156 PHE B N 1
ATOM 2990 C CA . PHE B 1 156 ? -7.137 56.5 30.281 1 60.22 156 PHE B CA 1
ATOM 2991 C C . PHE B 1 156 ? -8.539 57.062 30.469 1 60.22 156 PHE B C 1
ATOM 2993 O O . PHE B 1 156 ? -8.711 58.281 30.578 1 60.22 156 PHE B O 1
ATOM 3000 N N . GLY B 1 157 ? -9.469 56.25 30.328 1 57.97 157 GLY B N 1
ATOM 3001 C CA . GLY B 1 157 ? -10.812 56.75 30.578 1 57.97 157 GLY B CA 1
ATOM 3002 C C . GLY B 1 157 ? -11.039 57.156 32 1 57.97 157 GLY B C 1
ATOM 3003 O O . GLY B 1 157 ? -11.805 58.094 32.281 1 57.97 157 GLY B O 1
ATOM 3004 N N . SER B 1 158 ? -10.375 56.594 32.906 1 60.31 158 SER B N 1
ATOM 3005 C CA . SER B 1 158 ? -10.516 57 34.312 1 60.31 158 SER B CA 1
ATOM 3006 C C . SER B 1 158 ? -9.695 58.219 34.625 1 60.31 158 SER B C 1
ATOM 3008 O O . SER B 1 158 ? -10.094 59.062 35.469 1 60.31 158 SER B O 1
ATOM 3010 N N . HIS B 1 159 ? -8.562 58.5 34.031 1 54.84 159 HIS B N 1
ATOM 3011 C CA . HIS B 1 159 ? -7.754 59.688 34.281 1 54.84 159 HIS B CA 1
ATOM 3012 C C . HIS B 1 159 ? -8.336 60.906 33.562 1 54.84 159 HIS B C 1
ATOM 3014 O O . HIS B 1 159 ? -8.164 62.031 34.031 1 54.84 159 HIS B O 1
ATOM 3020 N N . SER B 1 160 ? -9.008 60.812 32.531 1 54.59 160 SER B N 1
ATOM 3021 C CA . SER B 1 160 ? -9.648 61.969 31.922 1 54.59 160 SER B CA 1
ATOM 3022 C C . SER B 1 160 ? -10.828 62.438 32.75 1 54.59 160 SER B C 1
ATOM 3024 O O . SER B 1 160 ? -11.172 63.625 32.719 1 54.59 160 SER B O 1
ATOM 3026 N N . GLU B 1 161 ? -11.461 61.625 33.438 1 52.03 161 GLU B N 1
ATOM 3027 C CA . GLU B 1 161 ? -12.523 62.125 34.312 1 52.03 161 GLU B CA 1
ATOM 3028 C C . GLU B 1 161 ? -11.945 62.719 35.594 1 52.03 161 GLU B C 1
ATOM 3030 O O . GLU B 1 161 ? -12.523 63.656 36.156 1 52.03 161 GLU B O 1
ATOM 3035 N N . ARG B 1 162 ? -10.844 62.406 35.969 1 51.53 162 ARG B N 1
ATOM 3036 C CA . ARG B 1 162 ? -10.289 62.969 37.188 1 51.53 162 ARG B CA 1
ATOM 3037 C C . ARG B 1 162 ? -9.594 64.312 36.906 1 51.53 162 ARG B C 1
ATOM 3039 O O . ARG B 1 162 ? -9.461 65.125 37.812 1 51.53 162 ARG B O 1
ATOM 3046 N N . GLY B 1 163 ? -9.234 64.5 35.75 1 44.94 163 GLY B N 1
ATOM 3047 C CA . GLY B 1 163 ? -8.57 65.812 35.5 1 44.94 163 GLY B CA 1
ATOM 3048 C C . GLY B 1 163 ? -9.531 67 35.406 1 44.94 163 GLY B C 1
ATOM 3049 O O . GLY B 1 163 ? -9.109 68.125 35.375 1 44.94 163 GLY B O 1
ATOM 3050 N N . TRP B 1 164 ? -10.672 66.688 35 1 46.41 164 TRP B N 1
ATOM 3051 C CA . TRP B 1 164 ? -11.586 67.812 35 1 46.41 164 TRP B CA 1
ATOM 3052 C C . TRP B 1 164 ? -12.039 68.188 36.406 1 46.41 164 TRP B C 1
ATOM 3054 O O . TRP B 1 164 ? -12.602 69.25 36.625 1 46.41 164 TRP B O 1
ATOM 3064 N N . LYS B 1 165 ? -11.953 67.312 37.281 1 43.88 165 LYS B N 1
ATOM 3065 C CA . LYS B 1 165 ? -12.508 67.75 38.562 1 43.88 165 LYS B CA 1
ATOM 3066 C C . LYS B 1 165 ? -11.555 68.625 39.312 1 43.88 165 LYS B C 1
ATOM 3068 O O . LYS B 1 165 ? -11.969 69.375 40.219 1 43.88 165 LYS B O 1
ATOM 3073 N N . CYS B 1 166 ? -10.281 68.5 39.031 1 41.25 166 CYS B N 1
ATOM 3074 C CA . CYS B 1 166 ? -9.477 69.312 39.938 1 41.25 166 CYS B CA 1
ATOM 3075 C C . CYS B 1 166 ? -9.438 70.75 39.5 1 41.25 166 CYS B C 1
ATOM 3077 O O . CYS B 1 166 ? -8.992 71.625 40.25 1 41.25 166 CYS B O 1
ATOM 3079 N N . CYS B 1 167 ? -9.609 71.062 38.219 1 39.78 167 CYS B N 1
ATOM 3080 C CA . CYS B 1 167 ? -9.469 72.5 38 1 39.78 167 CYS B CA 1
ATOM 3081 C C . CYS B 1 167 ? -10.664 73.25 38.562 1 39.78 167 CYS B C 1
ATOM 3083 O O . CYS B 1 167 ? -10.672 74.5 38.594 1 39.78 167 CYS B O 1
ATOM 3085 N N . THR B 1 168 ? -11.766 72.625 38.5 1 39.06 168 THR B N 1
ATOM 3086 C CA . THR B 1 168 ? -12.859 73.5 38.875 1 39.06 168 TH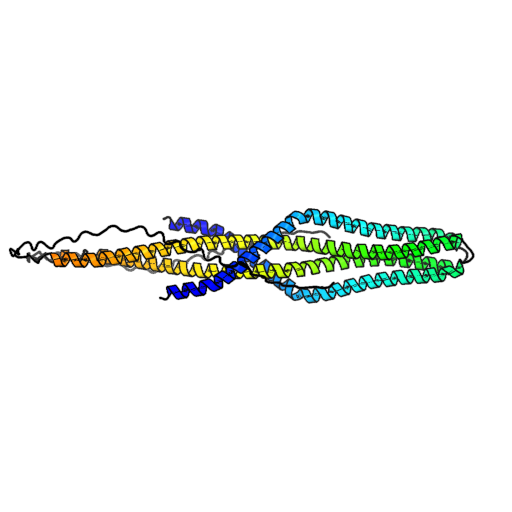R B CA 1
ATOM 3087 C C . THR B 1 168 ? -12.867 73.75 40.375 1 39.06 168 THR B C 1
ATOM 3089 O O . THR B 1 168 ? -13.68 74.562 40.875 1 39.06 168 THR B O 1
ATOM 3092 N N . GLN B 1 169 ? -12.312 72.812 41.125 1 40.12 169 GLN B N 1
ATOM 3093 C CA . GLN B 1 169 ? -12.672 73.062 42.5 1 40.12 169 GLN B CA 1
ATOM 3094 C C . GLN B 1 169 ? -11.852 74.25 43.062 1 40.12 169 GLN B C 1
ATOM 3096 O O . GLN B 1 169 ? -11.898 74.5 44.281 1 40.12 169 GLN B O 1
ATOM 3101 N N . ARG B 1 170 ? -10.852 74.75 42.25 1 37.88 170 ARG B N 1
ATOM 3102 C CA . ARG B 1 170 ? -10.219 75.688 43.188 1 37.88 170 ARG B CA 1
ATOM 3103 C C . ARG B 1 170 ? -11.203 76.688 43.688 1 37.88 170 ARG B C 1
ATOM 3105 O O . ARG B 1 170 ? -11.156 77.125 44.844 1 37.88 170 ARG B O 1
ATOM 3112 N N . HIS B 1 171 ? -11.766 77.562 42.75 1 36.16 171 HIS B N 1
ATOM 3113 C CA . HIS B 1 171 ? -12.039 78.875 43.312 1 36.16 171 HIS B CA 1
ATOM 3114 C C . HIS B 1 171 ? -13.305 78.875 44.156 1 36.16 171 HIS B C 1
ATOM 3116 O O . HIS B 1 171 ? -13.805 79.938 44.531 1 36.16 171 HIS B O 1
ATOM 3122 N N . ILE B 1 172 ? -14.203 77.875 44.031 1 36.75 172 ILE B N 1
ATOM 3123 C CA . ILE B 1 172 ? -15.43 78.375 44.688 1 36.75 172 ILE B CA 1
ATOM 3124 C C . ILE B 1 172 ? -15.219 78.5 46.188 1 36.75 172 ILE B C 1
ATOM 3126 O O . ILE B 1 172 ? -15 77.438 46.875 1 36.75 172 ILE B O 1
ATOM 3130 N N . LEU B 1 173 ? -14.398 79.438 46.688 1 34.91 173 LEU B N 1
ATOM 3131 C CA . LEU B 1 173 ? -14.508 79.938 48.062 1 34.91 173 LEU B CA 1
ATOM 3132 C C . LEU B 1 173 ? -15.961 79.938 48.5 1 34.91 173 LEU B C 1
ATOM 3134 O O . LEU B 1 173 ? -16.766 80.75 47.969 1 34.91 173 LEU B O 1
ATOM 3138 N N . SER B 1 174 ? -16.641 78.812 48.688 1 33.44 174 SER B N 1
ATOM 3139 C CA . SER B 1 174 ? -17.938 78.688 49.344 1 33.44 174 SER B CA 1
ATOM 3140 C C . SER B 1 174 ? -18 79.5 50.625 1 33.44 174 SER B C 1
ATOM 3142 O O . SER B 1 174 ? -17.125 79.375 51.469 1 33.44 174 SER B O 1
ATOM 3144 N N . VAL B 1 175 ? -18.609 80.688 50.594 1 36.5 175 VAL B N 1
ATOM 3145 C CA . VAL B 1 175 ? -19.312 81.375 51.656 1 36.5 175 VAL B CA 1
ATOM 3146 C C . VAL B 1 175 ? -20.203 80.375 52.406 1 36.5 175 VAL B C 1
ATOM 3148 O O . VAL B 1 175 ? -21.047 79.75 51.781 1 36.5 175 VAL B O 1
ATOM 3151 N N . GLU B 1 176 ? -19.781 79.688 53.469 1 33.97 176 GLU B N 1
ATOM 3152 C CA . GLU B 1 176 ? -20.359 78.812 54.469 1 33.97 176 GLU B CA 1
ATOM 3153 C C . GLU B 1 176 ? -21.719 79.312 54.938 1 33.97 176 GLU B C 1
ATOM 3155 O O . GLU B 1 176 ? -21.812 80.25 55.688 1 33.97 176 GLU B O 1
ATOM 3160 N N . SER B 1 177 ? -22.75 79.5 54 1 32.69 177 SER B N 1
ATOM 3161 C CA . SER B 1 177 ? -24.016 79.688 54.688 1 32.69 177 SER B CA 1
ATOM 3162 C C . SER B 1 177 ? -24.328 78.562 55.656 1 32.69 177 SER B C 1
ATOM 3164 O O . SER B 1 177 ? -23.828 77.438 55.469 1 32.69 177 SER B O 1
ATOM 3166 N N . SER B 1 178 ? -24.938 78.812 56.906 1 33.47 178 SER B N 1
ATOM 3167 C CA . SER B 1 178 ? -25.359 78.188 58.156 1 33.47 178 SER B CA 1
ATOM 3168 C C . SER B 1 178 ? -26.391 77.062 57.906 1 33.47 178 SER B C 1
ATOM 3170 O O . SER B 1 178 ? -27.594 77.312 58.062 1 33.47 178 SER B O 1
ATOM 3172 N N . ALA B 1 179 ? -26.516 76.438 56.719 1 33.94 179 ALA B N 1
ATOM 3173 C CA . ALA B 1 179 ? -27.812 75.75 56.625 1 33.94 179 ALA B CA 1
ATOM 3174 C C . ALA B 1 179 ? -27.922 74.625 57.688 1 33.94 179 ALA B C 1
ATOM 3176 O O . ALA B 1 179 ? -26.906 74.062 58.031 1 33.94 179 ALA B O 1
ATOM 3177 N N . ARG B 1 180 ? -29.203 74.438 58.344 1 34.16 180 ARG B N 1
ATOM 3178 C CA . ARG B 1 180 ? -29.922 73.625 59.344 1 34.16 180 ARG B CA 1
ATOM 3179 C C . ARG B 1 180 ? -29.938 72.188 58.938 1 34.16 180 ARG B C 1
ATOM 3181 O O . ARG B 1 180 ? -29.922 71.812 57.75 1 34.16 180 ARG B O 1
ATOM 3188 N N . ARG B 1 181 ? -29.656 71.062 59.844 1 31.92 181 ARG B N 1
ATOM 3189 C CA . ARG B 1 181 ? -29.312 69.625 60.125 1 31.92 181 ARG B CA 1
ATOM 3190 C C . ARG B 1 181 ? -30.469 68.75 59.75 1 31.92 181 ARG B C 1
ATOM 3192 O O . ARG B 1 181 ? -31.453 68.625 60.5 1 31.92 181 ARG B O 1
ATOM 3199 N N . VAL B 1 182 ? -31.141 68.75 58.469 1 33.62 182 VAL B N 1
ATOM 3200 C CA . VAL B 1 182 ? -32.375 67.938 58.406 1 33.62 182 VAL B CA 1
ATOM 3201 C C . VAL B 1 182 ? -32.031 66.438 58.562 1 33.62 182 VAL B C 1
ATOM 3203 O O . VAL B 1 182 ? -31.078 65.938 57.969 1 33.62 182 VAL B O 1
ATOM 3206 N N . SER B 1 183 ? -32.562 65.688 59.656 1 27.97 183 SER B N 1
ATOM 3207 C CA . SER B 1 183 ? -32.469 64.438 60.344 1 27.97 183 SER B CA 1
ATOM 3208 C C . SER B 1 183 ? -33.125 63.312 59.562 1 27.97 183 SER B C 1
ATOM 3210 O O . SER B 1 183 ? -34.344 63.219 59.469 1 27.97 183 SER B O 1
ATOM 3212 N N . ILE B 1 184 ? -32.812 63.062 58.219 1 29.44 184 ILE B N 1
ATOM 3213 C CA . ILE B 1 184 ? -33.625 62.094 57.531 1 29.44 184 ILE B CA 1
ATOM 3214 C C . ILE B 1 184 ? -33.406 60.688 58.094 1 29.44 184 ILE B C 1
ATOM 3216 O O . ILE B 1 184 ? -32.281 60.281 58.312 1 29.44 184 ILE B O 1
ATOM 3220 N N . ALA B 1 185 ? -34.5 59.938 58.562 1 32.34 185 ALA B N 1
ATOM 3221 C CA . ALA B 1 185 ? -34.812 58.688 59.281 1 32.34 185 ALA B CA 1
ATOM 3222 C C . ALA B 1 185 ? -34.438 57.469 58.438 1 32.34 185 ALA B C 1
ATOM 3224 O O . ALA B 1 185 ? -34.781 57.375 57.281 1 32.34 185 ALA B O 1
ATOM 3225 N N . ALA B 1 186 ? -33.344 56.719 58.781 1 29.48 186 ALA B N 1
ATOM 3226 C CA . ALA B 1 186 ? -32.562 55.594 58.281 1 29.48 186 ALA B CA 1
ATOM 3227 C C . ALA B 1 186 ? -33.406 54.312 58.281 1 29.48 186 ALA B C 1
ATOM 3229 O O . ALA B 1 186 ? -33.844 53.844 59.344 1 29.48 186 ALA B O 1
ATOM 3230 N N . ILE B 1 187 ? -34.375 54.094 57.375 1 29.92 187 ILE B N 1
ATOM 3231 C CA . ILE B 1 187 ? -35.25 52.938 57.5 1 29.92 187 ILE B CA 1
ATOM 3232 C C . ILE B 1 187 ? -34.406 51.656 57.375 1 29.92 187 ILE B C 1
ATOM 3234 O O . ILE B 1 187 ? -33.469 51.594 56.594 1 29.92 187 ILE B O 1
ATOM 3238 N N . PRO B 1 188 ? -34.594 50.625 58.344 1 27.98 188 PRO B N 1
ATOM 3239 C CA . PRO B 1 188 ? -33.875 49.406 58.688 1 27.98 188 PRO B CA 1
ATOM 3240 C C . PRO B 1 188 ? -33.969 48.344 57.594 1 27.98 188 PRO B C 1
ATOM 3242 O O . PRO B 1 188 ? -35.031 48.156 57 1 27.98 188 PRO B O 1
ATOM 3245 N N . ARG B 1 189 ? -32.938 48.031 56.812 1 28.31 189 ARG B N 1
ATOM 3246 C CA . ARG B 1 189 ? -32.75 47.094 55.719 1 28.31 189 ARG B CA 1
ATOM 3247 C C . ARG B 1 189 ? -32.938 45.656 56.188 1 28.31 189 ARG B C 1
ATOM 3249 O O . ARG B 1 189 ? -32.25 45.156 57.062 1 28.31 189 ARG B O 1
ATOM 3256 N N . SER B 1 190 ? -34.25 45.188 56.219 1 27.14 190 SER B N 1
ATOM 3257 C CA . SER B 1 190 ? -34.531 43.812 56.594 1 27.14 190 SER B CA 1
ATOM 3258 C C . SER B 1 190 ? -33.75 42.812 55.75 1 27.14 190 SER B C 1
ATOM 3260 O O . SER B 1 190 ? -33.344 43.156 54.625 1 27.14 190 SER B O 1
ATOM 3262 N N . GLY B 1 191 ? -33.375 41.625 56.375 1 23.34 191 GLY B N 1
ATOM 3263 C CA . GLY B 1 191 ? -32.562 40.438 56.25 1 23.34 191 GLY B CA 1
ATOM 3264 C C . GLY B 1 191 ? -32.906 39.594 55.031 1 23.34 191 GLY B C 1
ATOM 3265 O O . GLY B 1 191 ? -34.062 39.5 54.656 1 23.34 191 GLY B O 1
ATOM 3266 N N . ALA B 1 192 ? -31.984 39.438 54.062 1 27.73 192 ALA B N 1
ATOM 3267 C CA . ALA B 1 192 ? -31.719 38.812 52.781 1 27.73 192 ALA B CA 1
ATOM 3268 C C . ALA B 1 192 ? -31.938 37.312 52.844 1 27.73 192 ALA B C 1
ATOM 3270 O O . ALA B 1 192 ? -31.172 36.594 53.5 1 27.73 192 ALA B O 1
ATOM 3271 N N . GLY B 1 193 ? -33.219 36.812 53.094 1 22.41 193 GLY B N 1
ATOM 3272 C CA . GLY B 1 193 ? -33.344 35.375 53.094 1 22.41 193 GLY B CA 1
ATOM 3273 C C . GLY B 1 193 ? -32.812 34.719 51.812 1 22.41 193 GLY B C 1
ATOM 3274 O O . GLY B 1 193 ? -32.656 35.406 50.812 1 22.41 193 GLY B O 1
ATOM 3275 N N . ASN B 1 194 ? -32.031 33.562 51.906 1 24.48 194 ASN B N 1
ATOM 3276 C CA . ASN B 1 194 ? -31.172 32.656 51.188 1 24.48 194 ASN B CA 1
ATOM 3277 C C . ASN B 1 194 ? -31.938 31.891 50.094 1 24.48 194 ASN B C 1
ATOM 3279 O O . ASN B 1 194 ? -31.375 31.016 49.438 1 24.48 194 ASN B O 1
ATOM 3283 N N . MET B 1 195 ? -33 32.375 49.469 1 23.58 195 MET B N 1
ATOM 3284 C CA . MET B 1 195 ? -33.688 31.25 48.844 1 23.58 195 MET B CA 1
ATOM 3285 C C . MET B 1 195 ? -32.844 30.578 47.781 1 23.58 195 MET B C 1
ATOM 3287 O O . MET B 1 195 ? -32.125 31.266 47.031 1 23.58 195 MET B O 1
ATOM 3291 N N . HIS B 1 196 ? -32.438 29.312 47.969 1 24.66 196 HIS B N 1
ATOM 3292 C CA . HIS B 1 196 ? -31.719 28.219 47.344 1 24.66 196 HIS B CA 1
ATOM 3293 C C . HIS B 1 196 ? -32.344 27.875 46 1 24.66 196 HIS B C 1
ATOM 3295 O O . HIS B 1 196 ? -33.469 27.375 45.938 1 24.66 196 HIS B O 1
ATOM 3301 N N . PHE B 1 197 ? -32.531 28.75 45.031 1 21.28 197 PHE B N 1
ATOM 3302 C CA . PHE B 1 197 ? -33.219 28.219 43.875 1 21.28 197 PHE B CA 1
ATOM 3303 C C . PHE B 1 197 ? -32.375 27.125 43.188 1 21.28 197 PHE B C 1
ATOM 3305 O O . PHE B 1 197 ? -31.172 27.266 43.062 1 21.28 197 PHE B O 1
ATOM 3312 N N . ASP B 1 198 ? -32.844 25.859 43.188 1 23.38 198 ASP B N 1
ATOM 3313 C CA . ASP B 1 198 ? -32.5 24.562 42.625 1 23.38 198 ASP B CA 1
ATOM 3314 C C . ASP B 1 198 ? -32.438 24.625 41.094 1 23.38 198 ASP B C 1
ATOM 3316 O O . ASP B 1 198 ? -33.406 24.969 40.438 1 23.38 198 ASP B O 1
ATOM 3320 N N . MET B 1 199 ? -31.453 25.203 40.531 1 21.08 199 MET B N 1
ATOM 3321 C CA . MET B 1 199 ? -31.312 25.266 39.094 1 21.08 199 MET B CA 1
ATOM 3322 C C . MET B 1 199 ? -31.328 23.859 38.5 1 21.08 199 MET B C 1
ATOM 3324 O O . MET B 1 199 ? -30.562 22.984 38.938 1 21.08 199 MET B O 1
ATOM 3328 N N . VAL B 1 200 ? -32.438 23.422 37.938 1 22.42 200 VAL B N 1
ATOM 3329 C CA . VAL B 1 200 ? -32.719 22.188 37.219 1 22.42 200 VAL B CA 1
ATOM 3330 C C . VAL B 1 200 ? -31.719 22.031 36.062 1 22.42 200 VAL B C 1
ATOM 3332 O O . VAL B 1 200 ? -31.438 23 35.344 1 22.42 200 VAL B O 1
ATOM 3335 N N . ARG B 1 201 ? -30.781 21.016 36.188 1 23.56 201 ARG B N 1
ATOM 3336 C CA . ARG B 1 201 ? -29.75 20.422 35.375 1 23.56 201 ARG B CA 1
ATOM 3337 C C . ARG B 1 201 ? -30.312 19.969 34.031 1 23.56 201 ARG B C 1
ATOM 3339 O O . ARG B 1 201 ? -31.203 19.125 33.969 1 23.56 201 ARG B O 1
ATOM 3346 N N . VAL B 1 202 ? -30.484 20.828 33.062 1 21.84 202 VAL B N 1
ATOM 3347 C CA . VAL B 1 202 ? -30.953 20.438 31.734 1 21.84 202 VAL B CA 1
ATOM 3348 C C . VAL B 1 202 ? -30 19.391 31.156 1 21.84 202 VAL B C 1
ATOM 3350 O O . VAL B 1 202 ? -28.797 19.578 31.141 1 21.84 202 VAL B O 1
ATOM 3353 N N . THR B 1 203 ? -30.375 18.047 31.25 1 21.66 203 THR B N 1
ATOM 3354 C CA . THR B 1 203 ? -29.859 16.812 30.672 1 21.66 203 THR B CA 1
ATOM 3355 C C . THR B 1 203 ? -29.812 16.906 29.141 1 21.66 203 THR B C 1
ATOM 3357 O O . THR B 1 203 ? -30.844 17.141 28.5 1 21.66 203 THR B O 1
ATOM 3360 N N . LEU B 1 204 ? -28.906 17.531 28.531 1 21.14 204 LEU B N 1
ATOM 3361 C CA . LEU B 1 204 ? -28.859 17.531 27.078 1 21.14 204 LEU B CA 1
ATOM 3362 C C . LEU B 1 204 ? -28.688 16.125 26.547 1 21.14 204 LEU B C 1
ATOM 3364 O O . LEU B 1 204 ? -27.891 15.344 27.062 1 21.14 204 LEU B O 1
ATOM 3368 N N . PRO B 1 205 ? -29.719 15.516 25.844 1 21 205 PRO B N 1
ATOM 3369 C CA . PRO B 1 205 ? -29.734 14.188 25.203 1 21 205 PRO B CA 1
ATOM 3370 C C . PRO B 1 205 ? -28.641 14.039 24.141 1 21 205 PRO B C 1
ATOM 3372 O O . PRO B 1 205 ? -28.203 15.031 23.562 1 21 205 PRO B O 1
ATOM 3375 N N . SER B 1 206 ? -27.703 12.977 24.219 1 22.2 206 SER B N 1
ATOM 3376 C CA . SER B 1 206 ? -26.562 12.391 23.531 1 22.2 206 SER B CA 1
ATOM 3377 C C . SER B 1 206 ? -26.953 11.891 22.141 1 22.2 206 SER B C 1
ATOM 3379 O O . SER B 1 206 ? -26.094 11.516 21.344 1 22.2 206 SER B O 1
ATOM 3381 N N . HIS B 1 207 ? -28.125 11.719 21.578 1 21.48 207 HIS B N 1
ATOM 3382 C CA . HIS B 1 207 ? -28.25 10.578 20.672 1 21.48 207 HIS B CA 1
ATOM 3383 C C . HIS B 1 207 ? -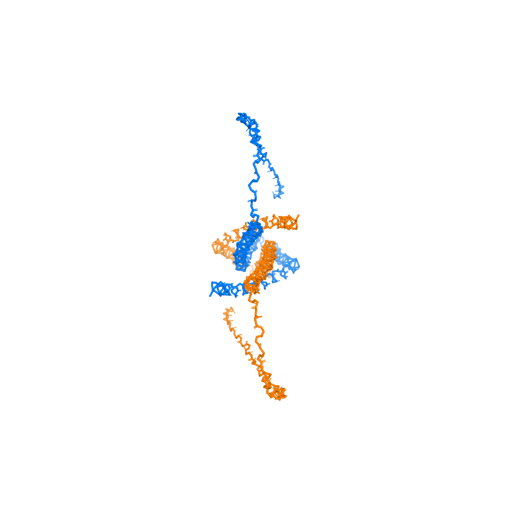27.578 10.852 19.328 1 21.48 207 HIS B C 1
ATOM 3385 O O . HIS B 1 207 ? -28.094 10.469 18.281 1 21.48 207 HIS B O 1
ATOM 3391 N N . CYS B 1 208 ? -26.391 11.336 19.078 1 21.28 208 CYS B N 1
ATOM 3392 C CA . CYS B 1 208 ? -26.156 11.43 17.641 1 21.28 208 CYS B CA 1
ATOM 3393 C C . CYS B 1 208 ? -26.078 10.039 17.016 1 21.28 208 CYS B C 1
ATOM 3395 O O . CYS B 1 208 ? -25.188 9.258 17.344 1 21.28 208 CYS B O 1
ATOM 3397 N N . ASN B 1 209 ? -27.125 9.258 16.609 1 20.64 209 ASN B N 1
ATOM 3398 C CA . ASN B 1 209 ? -27.312 7.977 15.93 1 20.64 209 ASN B CA 1
ATOM 3399 C C . ASN B 1 209 ? -26.703 7.984 14.531 1 20.64 209 ASN B C 1
ATOM 3401 O O . ASN B 1 209 ? -26.734 6.977 13.828 1 20.64 209 ASN B O 1
ATOM 3405 N N . HIS B 1 210 ? -25.656 8.555 14.031 1 19.95 210 HIS B N 1
ATOM 3406 C CA . HIS B 1 210 ? -25.625 8.406 12.578 1 19.95 210 HIS B CA 1
ATOM 3407 C C . HIS B 1 210 ? -25.375 6.953 12.188 1 19.95 210 HIS B C 1
ATOM 3409 O O . HIS B 1 210 ? -24.406 6.336 12.641 1 19.95 210 HIS B O 1
ATOM 3415 N N . ASP B 1 211 ? -26.328 6.094 11.781 1 20.92 211 ASP B N 1
ATOM 3416 C CA . ASP B 1 211 ? -26.438 4.77 11.18 1 20.92 211 ASP B CA 1
ATOM 3417 C C . ASP B 1 211 ? -25.672 4.699 9.859 1 20.92 211 ASP B C 1
ATOM 3419 O O . ASP B 1 211 ? -25.688 3.67 9.18 1 20.92 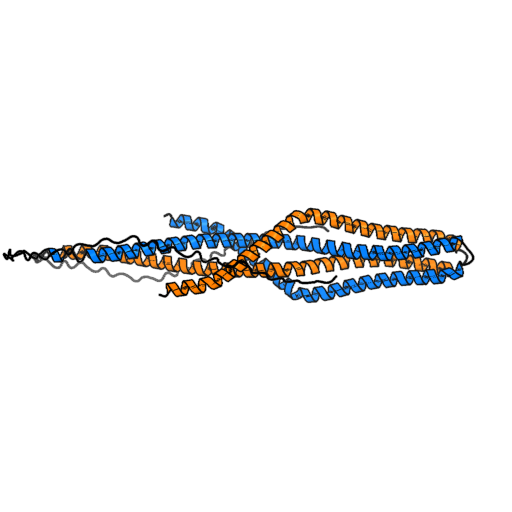211 ASP B O 1
ATOM 3423 N N . ASN B 1 212 ? -24.469 5.094 9.531 1 20.66 212 ASN B N 1
ATOM 3424 C CA . ASN B 1 212 ? -24.172 4.832 8.125 1 20.66 212 ASN B CA 1
ATOM 3425 C C . ASN B 1 212 ? -24.016 3.338 7.852 1 20.66 212 ASN B C 1
ATOM 3427 O O . ASN B 1 212 ? -23.141 2.686 8.422 1 20.66 212 ASN B O 1
ATOM 3431 N N . THR B 1 213 ? -25.047 2.557 7.57 1 19.52 213 THR B N 1
ATOM 3432 C CA . THR B 1 213 ? -25.188 1.188 7.086 1 19.52 213 THR B CA 1
ATOM 3433 C C . THR B 1 213 ? -24.312 0.96 5.852 1 19.52 213 THR B C 1
ATOM 3435 O O . THR B 1 213 ? -24.609 1.462 4.77 1 19.52 213 THR B O 1
ATOM 3438 N N . LEU B 1 214 ? -23.094 1.414 5.516 1 21.69 214 LEU B N 1
ATOM 3439 C CA . LEU B 1 214 ? -22.734 0.899 4.199 1 21.69 214 LEU B CA 1
ATOM 3440 C C . LEU B 1 214 ? -22.609 -0.621 4.223 1 21.69 214 LEU B C 1
ATOM 3442 O O . LEU B 1 214 ? -21.844 -1.175 5.004 1 21.69 214 LEU B O 1
ATOM 3446 N N . LEU B 1 215 ? -23.672 -1.366 4.016 1 20.31 215 LEU B N 1
ATOM 3447 C CA . LEU B 1 215 ? -23.812 -2.779 3.682 1 20.31 215 LEU B CA 1
ATOM 3448 C C . LEU B 1 215 ? -22.859 -3.166 2.557 1 20.31 215 LEU B C 1
ATOM 3450 O O . LEU B 1 215 ? -23.016 -2.721 1.419 1 20.31 215 LEU B O 1
ATOM 3454 N N . ILE B 1 216 ? -21.547 -2.961 2.363 1 21.34 216 ILE B N 1
ATOM 3455 C CA . ILE B 1 216 ? -21.062 -3.656 1.176 1 21.34 216 ILE B CA 1
ATOM 3456 C C . ILE B 1 216 ? -21.188 -5.164 1.374 1 21.34 216 ILE B C 1
ATOM 3458 O O . ILE B 1 216 ? -20.703 -5.707 2.371 1 21.34 216 ILE B O 1
ATOM 3462 N N . GLN B 1 217 ? -22.344 -5.746 0.894 1 18.73 217 GLN B N 1
ATOM 3463 C CA . GLN B 1 217 ? -22.625 -7.141 0.573 1 18.73 217 GLN B CA 1
ATOM 3464 C C . GLN B 1 217 ? -21.5 -7.754 -0.26 1 18.73 217 GLN B C 1
ATOM 3466 O O . GLN B 1 217 ? -21.188 -7.258 -1.34 1 18.73 217 GLN B O 1
ATOM 3471 N N . SER B 1 218 ? -20.172 -8.023 0.073 1 19.59 218 SER B N 1
ATOM 3472 C CA . SER B 1 218 ? -19.672 -9.211 -0.605 1 19.59 218 SER B CA 1
ATOM 3473 C C . SER B 1 218 ? -20.234 -10.484 0.004 1 19.59 218 SER B C 1
ATOM 3475 O O . SER B 1 218 ? -20.531 -10.531 1.201 1 19.59 218 SER B O 1
#

InterPro domains:
  IPR008677 MRVI1 [PF05781] (6-194)
  IPR008677 MRVI1 [PTHR15352] (20-192)

Radius of gyration: 44.39 Å; Cα contacts (8 Å, |Δi|>4): 209; chains: 2; bounding box: 67×148×90 Å

Organism: NCBI:txid1841481

Sequence (436 aa):
SLAATLNLHNSHSLLSLSCFQAEFQRLALGFKCDMFTLEKRLRLEERSRDLAEENVRREVSSCQGLLQALTPLCEDDNQSMEIIQRLQKNLDILTQSMTRVSSRSEMLGAIHQESRIGKAVEVMIQHVENLRRMYTKEHAELLELRETLMQNERSFGSHSERGWKCCTQRHILSVESSARRVSIAAIPRSGAGNMHFDMVRVTLPSHCNHDNTLLIQSSLAATLNLHNSHSLLSLSCFQAEFQRLALGFKCDMFTLEKRLRLEERSRDLAEENVRREVSSCQGLLQALTPLCEDDNQSMEIIQRLQKNLDILTQSMTRVSSRSEMLGAIHQESRIGKAVEVMIQHVENLRRMYTKEHAELLELRETLMQNERSFGSHSERGWKCCTQRHILSVESSARRVSIAAIPRSGAGNMHFDMVRVTLPSHCNHDNTLLIQS